Protein AF-0000000079880879 (afdb_homodimer)

Sequence (414 aa):
MINLSGLDQTAKLVKPGALKDIRVESLKTKAISDTAFKLLKLDQAGDDVFMSPQLHTWINYLISVTKTLPTIAMLSTLTARYSDDVLIKMLEAAKKNPGTEEIATRLQGRQVKIWMRSGKTADDIFKLLKLDYRIEDLLTNPNLATYVTYMNLFNKYSPGRETTLANTFVKSYGNEAVAKMVEAAKKVPSTEKFAQELQVALFNQWLMINLSGLDQTAKLVKPGALKDIRVESLKTKAISDTAFKLLKLDQAGDDVFMSPQLHTWINYLISVTKTLPTIAMLSTLTARYSDDVLIKMLEAAKKNPGTEEIATRLQGRQVKIWMRSGKTADDIFKLLKLDYRIEDLLTNPNLATYVTYMNLFNKYSPGRETTLANTFVKSYGNEAVAKMVEAAKKVPSTEKFAQELQVALFNQWL

Secondary structure (DSSP, 8-state):
----SS---------GGGGGGS-GGG-BHHHHHHHHHHHTTGGGSGGGGGG-TTHHHHHHHHHHHHHHHHHHHHHHHHHTTS-HHHHHHHHHHHHTSTTTHHHHHHHHHHHHHHHHHTT--HHHHHHHTT-SS-STTGGG-THHHHHHHHHHHHHHHSTT----HHHHHHHHH-HHHHHHHHHHHTTSTTTHHHHHHHHHHHHHHH-/----SS---------GGGGGGS-GGG-BHHHHHHHHHHHTTGGGSGGGGGG-TTHHHHHHHHHHHHHHHHHHHHHHHHHTTS-HHHHHHHHHHHHTSTTTHHHHHHHHHHHHHHHHHTT--HHHHHHHTT-SS-STTGGG-THHHHHHHHHHHHHHHSTT----HHHHHHHHH-HHHHHHHHHHHTTSTTTHHHHHHHHHHHHHHH-

Solvent-accessible surface area (backbone atoms only — not comparable to full-atom values): 23569 Å² total; per-residue (Å²): 131,80,82,71,70,78,74,67,78,75,71,71,77,55,58,78,68,70,58,70,75,59,71,68,88,71,35,44,44,47,59,54,44,45,50,47,39,51,68,52,50,44,75,73,42,63,87,44,37,80,72,38,86,52,42,60,56,52,51,51,48,40,51,57,56,36,70,50,42,39,56,52,27,50,47,51,48,47,57,75,74,36,56,70,58,56,45,52,51,43,36,57,57,27,43,73,33,85,92,30,21,65,61,25,49,51,41,51,53,50,50,51,54,53,37,47,75,72,66,51,50,60,66,55,50,38,50,58,61,56,56,72,74,47,71,90,52,40,91,73,35,81,53,45,65,56,46,51,54,51,40,51,50,51,29,70,75,30,76,96,66,60,81,49,72,53,56,51,45,33,73,74,59,32,65,68,55,46,52,53,43,35,58,56,32,48,73,34,81,94,37,20,68,61,25,51,53,46,49,54,50,45,52,62,70,76,104,131,80,81,71,70,79,74,66,77,76,70,72,76,53,58,78,68,71,58,70,75,58,71,68,86,72,36,44,46,48,58,54,43,45,50,48,40,51,69,52,49,45,75,73,42,63,88,43,36,80,71,39,84,51,42,60,56,50,52,52,48,39,51,56,55,36,70,49,42,41,56,52,27,50,49,51,50,47,57,75,74,34,56,71,60,58,45,52,51,45,35,58,56,26,44,73,35,83,91,33,21,66,62,25,51,50,42,50,54,51,50,52,53,52,37,48,74,71,67,50,49,61,66,56,50,40,50,60,62,56,56,72,74,49,72,89,52,40,91,74,36,81,53,45,65,55,44,51,54,52,39,51,50,50,29,70,76,30,76,94,67,61,81,50,72,53,56,51,46,32,74,73,60,31,65,66,53,44,51,52,44,34,59,56,31,48,73,34,82,92,39,20,68,60,24,51,54,45,50,55,51,44,52,63,70,76,104

Nearest PDB structures (foldseek):
  7xvk-assembly1_B  TM=7.070E-01  e=1.292E-09  Phytophthora sojae
  5zc3-assembly1_B  TM=6.668E-01  e=1.485E-09  Phytophthora capsici
  5zc3-assembly1_A  TM=6.390E-01  e=6.591E-09  Phytophthora capsici
  7xvi-assembly1_A  TM=5.707E-01  e=1.360E-07  Phytophthora infestans
  7xvk-assembly1_B  TM=6.437E-01  e=1.187E-09  Phytophthora sojae

Structure (mmCIF, N/CA/C/O backbone):
data_AF-0000000079880879-model_v1
#
loop_
_entity.id
_entity.type
_entity.pdbx_description
1 polymer 'RxLR effector PexRD54 WY domain-containing protein'
#
loop_
_atom_site.group_PDB
_atom_site.id
_atom_site.type_symbol
_atom_site.label_atom_id
_atom_site.label_alt_id
_atom_site.label_comp_id
_atom_site.label_asym_id
_atom_site.label_entity_id
_atom_site.label_seq_id
_atom_site.pdbx_PDB_ins_code
_atom_site.Cartn_x
_atom_site.Cartn_y
_atom_site.Cartn_z
_atom_site.occupancy
_atom_site.B_iso_or_equiv
_atom_site.auth_seq_id
_atom_site.auth_comp_id
_atom_site.auth_asym_id
_atom_site.auth_atom_id
_atom_site.pdbx_PDB_model_num
ATOM 1 N N . MET A 1 1 ? -25.25 -30.422 -16.734 1 21.14 1 MET A N 1
ATOM 2 C CA . MET A 1 1 ? -26.047 -29.266 -16.312 1 21.14 1 MET A CA 1
ATOM 3 C C . MET A 1 1 ? -26.188 -29.234 -14.797 1 21.14 1 MET A C 1
ATOM 5 O O . MET A 1 1 ? -26.953 -30.016 -14.227 1 21.14 1 MET A O 1
ATOM 9 N N . ILE A 1 2 ? -25.016 -28.984 -13.977 1 27.34 2 ILE A N 1
ATOM 10 C CA . ILE A 1 2 ? -25.062 -29.062 -12.516 1 27.34 2 ILE A CA 1
ATOM 11 C C . ILE A 1 2 ? -26.141 -28.109 -11.977 1 27.34 2 ILE A C 1
ATOM 13 O O . ILE A 1 2 ? -26.266 -26.984 -12.445 1 27.34 2 ILE A O 1
ATOM 17 N N . ASN A 1 3 ? -27.188 -28.703 -11.516 1 26.95 3 ASN A N 1
ATOM 18 C CA . ASN A 1 3 ? -28.344 -28.031 -10.938 1 26.95 3 ASN A CA 1
ATOM 19 C C . ASN A 1 3 ? -27.938 -26.969 -9.922 1 26.95 3 ASN A C 1
ATOM 21 O O . ASN A 1 3 ? -27.453 -27.297 -8.836 1 26.95 3 ASN A O 1
ATOM 25 N N . LEU A 1 4 ? -27.438 -25.766 -10.375 1 28.02 4 LEU A N 1
ATOM 26 C CA . LEU A 1 4 ? -27.094 -24.484 -9.75 1 28.02 4 LEU A CA 1
ATOM 27 C C . LEU A 1 4 ? -28.25 -23.969 -8.906 1 28.02 4 LEU A C 1
ATOM 29 O O . LEU A 1 4 ? -28.234 -22.797 -8.5 1 28.02 4 LEU A O 1
ATOM 33 N N . SER A 1 5 ? -29.359 -24.484 -8.969 1 31.95 5 SER A N 1
ATOM 34 C CA . SER A 1 5 ? -30.609 -24 -8.406 1 31.95 5 SER A CA 1
ATOM 35 C C . SER A 1 5 ? -30.5 -23.797 -6.898 1 31.95 5 SER A C 1
ATOM 37 O O . SER A 1 5 ? -31.078 -22.859 -6.348 1 31.95 5 SER A O 1
ATOM 39 N N . GLY A 1 6 ? -30.203 -24.828 -6.152 1 31.81 6 GLY A N 1
ATOM 40 C CA . GLY A 1 6 ? -30.391 -24.891 -4.711 1 31.81 6 GLY A CA 1
ATOM 41 C C . GLY A 1 6 ? -29.406 -24.031 -3.938 1 31.81 6 GLY A C 1
ATOM 42 O O . GLY A 1 6 ? -29.359 -24.094 -2.707 1 31.81 6 GLY A O 1
ATOM 43 N N . LEU A 1 7 ? -28.234 -23.625 -4.582 1 30.8 7 LEU A N 1
ATOM 44 C CA . LEU A 1 7 ? -27.375 -22.75 -3.795 1 30.8 7 LEU A CA 1
ATOM 45 C C . LEU A 1 7 ? -28.062 -21.422 -3.514 1 30.8 7 LEU A C 1
ATOM 47 O O . LEU A 1 7 ? -28.047 -20.531 -4.359 1 30.8 7 LEU A O 1
ATOM 51 N N . ASP A 1 8 ? -29.219 -21.266 -3.107 1 33.56 8 ASP A N 1
ATOM 52 C CA . ASP A 1 8 ? -29.984 -20.172 -2.518 1 33.56 8 ASP A CA 1
ATOM 53 C C . ASP A 1 8 ? -29.125 -19.344 -1.564 1 33.56 8 ASP A C 1
ATOM 55 O O . ASP A 1 8 ? -29.656 -18.734 -0.622 1 33.56 8 ASP A O 1
ATOM 59 N N . GLN A 1 9 ? -27.828 -19.703 -1.238 1 36.53 9 GLN A N 1
ATOM 60 C CA . GLN A 1 9 ? -27.156 -19.062 -0.115 1 36.53 9 GLN A CA 1
ATOM 61 C C . GLN A 1 9 ? -27.188 -17.547 -0.251 1 36.53 9 GLN A C 1
ATOM 63 O O . GLN A 1 9 ? -26.703 -17 -1.236 1 36.53 9 GLN A O 1
ATOM 68 N N . THR A 1 10 ? -28.094 -16.75 0.239 1 35.78 10 THR A N 1
ATOM 69 C CA . THR A 1 10 ? -28.297 -15.344 0.576 1 35.78 10 THR A CA 1
ATOM 70 C C . THR A 1 10 ? -26.984 -14.711 1.038 1 35.78 10 THR A C 1
ATOM 72 O O . THR A 1 10 ? -26.672 -14.719 2.23 1 35.78 10 THR A O 1
ATOM 75 N N . ALA A 1 11 ? -25.828 -15.086 0.66 1 39.22 11 ALA A N 1
ATOM 76 C CA . ALA A 1 11 ? -24.672 -14.281 1.054 1 39.22 11 ALA A CA 1
ATOM 77 C C . ALA A 1 11 ? -24.984 -12.789 0.948 1 39.22 11 ALA A C 1
ATOM 79 O O . ALA A 1 11 ? -25.281 -12.289 -0.138 1 39.22 11 ALA A O 1
ATOM 80 N N . LYS A 1 12 ? -25.594 -12.164 1.928 1 46.88 12 LYS A N 1
ATOM 81 C CA . LYS A 1 12 ? -25.875 -10.734 2.027 1 46.88 12 LYS A CA 1
ATOM 82 C C . LYS A 1 12 ? -24.703 -9.906 1.529 1 46.88 12 LYS A C 1
ATOM 84 O O . LYS A 1 12 ? -23.578 -10.047 2.033 1 46.88 12 LYS A O 1
ATOM 89 N N . LEU A 1 13 ? -24.781 -9.648 0.235 1 51.41 13 LEU A N 1
ATOM 90 C CA . LEU A 1 13 ? -23.812 -8.711 -0.326 1 51.41 13 LEU A CA 1
ATOM 91 C C . LEU A 1 13 ? -23.438 -7.645 0.698 1 51.41 13 LEU A C 1
ATOM 93 O O . LEU A 1 13 ? -24.312 -6.961 1.242 1 51.41 13 LEU A O 1
ATOM 97 N N . VAL A 1 14 ? -22.359 -7.902 1.4 1 58.94 14 VAL A N 1
ATOM 98 C CA . VAL A 1 14 ? -21.844 -6.934 2.359 1 58.94 14 VAL A CA 1
ATOM 99 C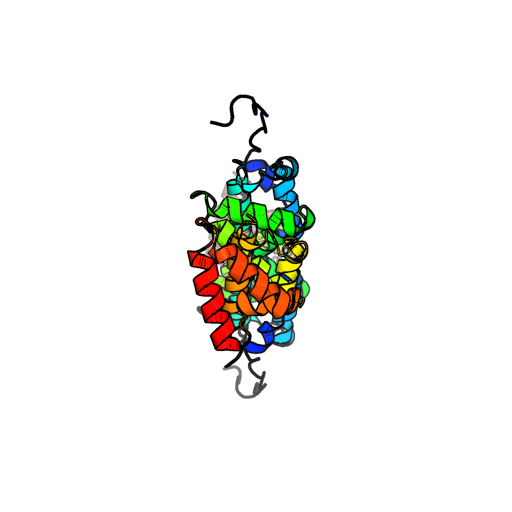 C . VAL A 1 14 ? -21.781 -5.551 1.715 1 58.94 14 VAL A C 1
ATOM 101 O O . VAL A 1 14 ? -21.344 -5.406 0.568 1 58.94 14 VAL A O 1
ATOM 104 N N . LYS A 1 15 ? -22.469 -4.66 2.352 1 62.72 15 LYS A N 1
ATOM 105 C CA . LYS A 1 15 ? -22.5 -3.281 1.878 1 62.72 15 LYS A CA 1
ATOM 106 C C . LYS A 1 15 ? -21.094 -2.678 1.861 1 62.72 15 LYS A C 1
ATOM 108 O O . LYS A 1 15 ? -20.297 -2.91 2.775 1 62.72 15 LYS A O 1
ATOM 113 N N . PRO A 1 16 ? -20.75 -2.119 0.727 1 63.66 16 PRO A N 1
ATOM 114 C CA . PRO A 1 16 ? -19.469 -1.423 0.609 1 63.66 16 PRO A CA 1
ATOM 115 C C . PRO A 1 16 ? -19.156 -0.549 1.822 1 63.66 16 PRO A C 1
ATOM 117 O O . PRO A 1 16 ? -17.984 -0.374 2.178 1 63.66 16 PRO A O 1
ATOM 120 N N . GLY A 1 17 ? -20.109 -0.206 2.578 1 75.88 17 GLY A N 1
ATOM 121 C CA . GLY A 1 17 ? -19.891 0.672 3.719 1 75.88 17 GLY A CA 1
ATOM 122 C C . GLY A 1 17 ? -19.172 -0.009 4.871 1 75.88 17 GLY A C 1
ATOM 123 O O . GLY A 1 17 ? -18.516 0.651 5.68 1 75.88 17 GLY A O 1
ATOM 124 N N . ALA A 1 18 ? -19.203 -1.318 4.902 1 80.31 18 ALA A N 1
ATOM 125 C CA . ALA A 1 18 ? -18.578 -2.072 5.992 1 80.31 18 ALA A CA 1
ATOM 126 C C . ALA A 1 18 ? -17.062 -1.941 5.957 1 80.31 18 ALA A C 1
ATOM 128 O O . ALA A 1 18 ? -16.391 -2.111 6.98 1 80.31 18 ALA A O 1
ATOM 129 N N . LEU A 1 19 ? -16.562 -1.597 4.848 1 91.69 19 LEU A N 1
ATOM 130 C CA . LEU A 1 19 ? -15.109 -1.544 4.676 1 91.69 19 LEU A CA 1
ATOM 131 C C . LEU A 1 19 ? -14.555 -0.192 5.117 1 91.69 19 LEU A C 1
ATOM 133 O O . LEU A 1 19 ? -13.352 -0.041 5.309 1 91.69 19 LEU A O 1
ATOM 137 N N . LYS A 1 20 ? -15.461 0.782 5.422 1 84.38 20 LYS A N 1
ATOM 138 C CA . LYS A 1 20 ? -15.055 2.154 5.723 1 84.38 20 LYS A CA 1
ATOM 139 C C . LYS A 1 20 ? -14.359 2.24 7.078 1 84.38 20 LYS A C 1
ATOM 141 O O . LYS A 1 20 ? -13.617 3.189 7.34 1 84.38 20 LYS A O 1
ATOM 146 N N . ASP A 1 21 ? -14.531 1.227 7.91 1 83.69 21 ASP A N 1
ATOM 147 C CA . ASP A 1 21 ? -14.031 1.301 9.281 1 83.69 21 ASP A CA 1
ATOM 148 C C . ASP A 1 21 ? -12.656 0.653 9.398 1 83.69 21 ASP A C 1
ATOM 150 O O . ASP A 1 21 ? -12.047 0.667 10.469 1 83.69 21 ASP A O 1
ATOM 154 N N . ILE A 1 22 ? -12.195 0.159 8.32 1 91 22 ILE A N 1
ATOM 155 C CA . ILE A 1 22 ? -10.867 -0.455 8.367 1 91 22 ILE A CA 1
ATOM 156 C C . ILE A 1 22 ? -9.805 0.628 8.516 1 91 22 ILE A C 1
ATOM 158 O O . ILE A 1 22 ? -9.805 1.616 7.781 1 91 22 ILE A O 1
ATOM 162 N N . ARG A 1 23 ? -8.898 0.431 9.469 1 87.88 23 ARG A N 1
ATOM 163 C CA . ARG A 1 23 ? -7.863 1.413 9.781 1 87.88 23 ARG A CA 1
ATOM 164 C C . ARG A 1 23 ? -6.703 1.325 8.789 1 87.88 23 ARG A C 1
ATOM 166 O O . ARG A 1 23 ? -5.703 0.656 9.055 1 87.88 23 ARG A O 1
ATOM 173 N N . VAL A 1 24 ? -6.762 2.107 7.805 1 90.19 24 VAL A N 1
ATOM 174 C CA . VAL A 1 24 ? -5.773 2.111 6.73 1 90.19 24 VAL A CA 1
ATOM 175 C C . VAL A 1 24 ? -4.484 2.766 7.223 1 90.19 24 VAL A C 1
ATOM 177 O O . VAL A 1 24 ? -3.395 2.449 6.738 1 90.19 24 VAL A O 1
ATOM 180 N N . GLU A 1 25 ? -4.613 3.607 8.305 1 87.94 25 GLU A N 1
ATOM 181 C CA . GLU A 1 25 ? -3.479 4.367 8.82 1 87.94 25 GLU A CA 1
ATOM 182 C C . GLU A 1 25 ? -2.488 3.457 9.539 1 87.94 25 GLU A C 1
ATOM 184 O O . GLU A 1 25 ? -1.356 3.859 9.82 1 87.94 25 GLU A O 1
ATOM 189 N N . SER A 1 26 ? -2.896 2.195 9.859 1 88.06 26 SER A N 1
ATOM 190 C CA . SER A 1 26 ? -1.983 1.234 10.469 1 88.06 26 SER A CA 1
ATOM 191 C C . SER A 1 26 ? -0.854 0.862 9.516 1 88.06 26 SER A C 1
ATOM 193 O O . SER A 1 26 ? 0.183 0.351 9.945 1 88.06 26 SER A O 1
ATOM 195 N N . LEU A 1 27 ? -1.12 1.001 8.195 1 91.69 27 LEU A N 1
ATOM 196 C CA . LEU A 1 27 ? -0.152 0.738 7.141 1 91.69 27 LEU A CA 1
ATOM 197 C C . LEU A 1 27 ? 0.222 -0.74 7.098 1 91.69 27 LEU A C 1
ATOM 199 O O . LEU A 1 27 ? 1.271 -1.105 6.562 1 91.69 27 LEU A O 1
ATOM 203 N N . LYS A 1 28 ? -0.623 -1.521 7.758 1 93.12 28 LYS A N 1
ATOM 204 C CA . LYS A 1 28 ? -0.482 -2.975 7.707 1 93.12 28 LYS A CA 1
ATOM 205 C C . LYS A 1 28 ? -1.323 -3.566 6.578 1 93.12 28 LYS A C 1
ATOM 207 O O . LYS A 1 28 ? -2.424 -4.07 6.816 1 93.12 28 LYS A O 1
ATOM 212 N N . THR A 1 29 ? -0.782 -3.607 5.414 1 95.38 29 THR A N 1
ATOM 213 C CA . THR A 1 29 ? -1.524 -3.891 4.191 1 95.38 29 THR A CA 1
ATOM 214 C C . THR A 1 29 ? -2.092 -5.305 4.219 1 95.38 29 THR A C 1
ATOM 216 O O . THR A 1 29 ? -3.213 -5.539 3.76 1 95.38 29 THR A O 1
ATOM 219 N N . LYS A 1 30 ? -1.356 -6.227 4.789 1 94.75 30 LYS A N 1
ATOM 220 C CA . LYS A 1 30 ? -1.865 -7.59 4.906 1 94.75 30 LYS A CA 1
ATOM 221 C C . LYS A 1 30 ? -3.107 -7.637 5.793 1 94.75 30 LYS A C 1
ATOM 223 O O . LYS A 1 30 ? -4.105 -8.273 5.441 1 94.75 30 LYS A O 1
ATOM 228 N N . ALA A 1 31 ? -3.018 -6.992 6.902 1 95.25 31 ALA A N 1
ATOM 229 C CA . ALA A 1 31 ? -4.145 -6.965 7.828 1 95.25 31 ALA A CA 1
ATOM 230 C C . ALA A 1 31 ? -5.359 -6.293 7.195 1 95.25 31 ALA A C 1
ATOM 232 O O . ALA A 1 31 ? -6.496 -6.73 7.395 1 95.25 31 ALA A O 1
ATOM 233 N N . ILE A 1 32 ? -5.125 -5.246 6.48 1 95.12 32 ILE A N 1
ATOM 234 C CA . ILE A 1 32 ? -6.195 -4.531 5.789 1 95.12 32 ILE A CA 1
ATOM 235 C C . ILE A 1 32 ? -6.875 -5.465 4.789 1 95.12 32 ILE A C 1
ATOM 237 O O . ILE A 1 32 ? -8.102 -5.57 4.77 1 95.12 32 ILE A O 1
ATOM 241 N N . SER A 1 33 ? -6.07 -6.176 4.02 1 96.75 33 SER A N 1
ATOM 242 C CA . SER A 1 33 ? -6.594 -7.125 3.041 1 96.75 33 SER A CA 1
ATOM 243 C C . SER A 1 33 ? -7.383 -8.242 3.721 1 96.75 33 SER A C 1
ATOM 245 O O . SER A 1 33 ? -8.516 -8.531 3.328 1 96.75 33 SER A O 1
ATOM 247 N N . ASP A 1 34 ? -6.828 -8.836 4.777 1 96.56 34 ASP A N 1
ATOM 248 C CA . ASP A 1 34 ? -7.457 -9.953 5.484 1 96.56 34 ASP A CA 1
ATOM 249 C C . ASP A 1 34 ? -8.789 -9.523 6.102 1 96.56 34 ASP A C 1
ATOM 251 O O . ASP A 1 34 ? -9.773 -10.266 6.031 1 96.56 34 ASP A O 1
ATOM 255 N N . THR A 1 35 ? -8.773 -8.328 6.691 1 96.12 35 THR A N 1
ATOM 256 C CA . THR A 1 35 ? -9.992 -7.828 7.332 1 96.12 35 THR A CA 1
ATOM 257 C C . THR A 1 35 ? -11.086 -7.594 6.301 1 96.12 35 THR A C 1
ATOM 259 O O . THR A 1 35 ? -12.234 -7.992 6.508 1 96.12 35 THR A O 1
ATOM 262 N N . ALA A 1 36 ? -10.734 -6.961 5.191 1 96.19 36 ALA A N 1
ATOM 263 C CA . ALA A 1 36 ? -11.711 -6.719 4.133 1 96.19 36 ALA A CA 1
ATOM 264 C C . ALA A 1 36 ? -12.25 -8.031 3.574 1 96.19 36 ALA A C 1
ATOM 266 O O . ALA A 1 36 ? -13.453 -8.164 3.334 1 96.19 36 ALA A O 1
ATOM 267 N N . PHE A 1 37 ? -11.359 -9.055 3.402 1 96.94 37 PHE A N 1
ATOM 268 C CA . PHE A 1 37 ? -11.711 -10.375 2.885 1 96.94 37 PHE A CA 1
ATOM 269 C C . PHE A 1 37 ? -12.758 -11.031 3.766 1 96.94 37 PHE A C 1
ATOM 271 O O . PHE A 1 37 ? -13.742 -11.578 3.26 1 96.94 37 PHE A O 1
ATOM 278 N N . LYS A 1 38 ? -12.617 -10.898 5.082 1 95 38 LYS A N 1
ATOM 279 C CA . LYS A 1 38 ? -13.523 -11.508 6.047 1 95 38 LYS A CA 1
ATOM 280 C C . LYS A 1 38 ? -14.844 -10.734 6.121 1 95 38 LYS A C 1
ATOM 282 O O . LYS A 1 38 ? -15.914 -11.336 6.172 1 95 38 LYS A O 1
ATOM 287 N N . LEU A 1 39 ? -14.766 -9.422 6.133 1 94.75 39 LEU A N 1
ATOM 288 C CA . LEU A 1 39 ? -15.969 -8.602 6.223 1 94.75 39 LEU A CA 1
ATOM 289 C C . LEU A 1 39 ? -16.875 -8.828 5.02 1 94.75 39 LEU A C 1
ATOM 291 O O . LEU A 1 39 ? -18.094 -8.758 5.141 1 94.75 39 LEU A O 1
ATOM 295 N N . LEU A 1 40 ? -16.234 -9.164 3.871 1 94.62 40 LEU A N 1
ATOM 296 C CA . LEU A 1 40 ? -17 -9.406 2.65 1 94.62 40 LEU A CA 1
ATOM 297 C C . LEU A 1 40 ? -17.406 -10.875 2.551 1 94.62 40 LEU A C 1
ATOM 299 O O . LEU A 1 40 ? -17.922 -11.312 1.521 1 94.62 40 LEU A O 1
ATOM 303 N N . LYS A 1 41 ? -17.031 -11.703 3.58 1 92.94 41 LYS A N 1
ATOM 304 C CA . LYS A 1 41 ? -17.391 -13.109 3.734 1 92.94 41 LYS A CA 1
ATOM 305 C C . LYS A 1 41 ? -16.812 -13.953 2.602 1 92.94 41 LYS A C 1
ATOM 307 O O . LYS A 1 41 ? -17.422 -14.922 2.164 1 92.94 41 LYS A O 1
ATOM 312 N N . LEU A 1 42 ? -15.719 -13.508 2.025 1 95.44 42 LEU A N 1
ATOM 313 C CA . LEU A 1 42 ? -15.055 -14.258 0.966 1 95.44 42 LEU A CA 1
ATOM 314 C C . LEU A 1 42 ? -14.422 -15.531 1.519 1 95.44 42 LEU A C 1
ATOM 316 O O . LEU A 1 42 ? -14.188 -16.484 0.775 1 95.44 42 LEU A O 1
ATOM 320 N N . ASP A 1 43 ? -14.086 -15.523 2.861 1 93.19 43 ASP A N 1
ATOM 321 C CA . ASP A 1 43 ? -13.516 -16.688 3.516 1 93.19 43 ASP A CA 1
ATOM 322 C C . ASP A 1 43 ? -14.523 -17.844 3.572 1 93.19 43 ASP A C 1
ATOM 324 O O . ASP A 1 43 ? -14.148 -18.984 3.799 1 93.19 43 ASP A O 1
ATOM 328 N N . GLN A 1 44 ? -15.758 -17.578 3.285 1 92.44 44 GLN A N 1
ATOM 329 C CA . GLN A 1 44 ? -16.812 -18.578 3.324 1 92.44 44 GLN A CA 1
ATOM 330 C C . GLN A 1 44 ? -17.062 -19.172 1.938 1 92.44 44 GLN A C 1
ATOM 332 O O . GLN A 1 44 ? -17.781 -20.172 1.8 1 92.44 44 GLN A O 1
ATOM 337 N N . ALA A 1 45 ? -16.453 -18.641 0.901 1 91.25 45 ALA A N 1
ATOM 338 C CA . ALA A 1 45 ? -16.719 -19.047 -0.477 1 91.25 45 ALA A CA 1
ATOM 339 C C . ALA A 1 45 ? -15.914 -20.297 -0.84 1 91.25 45 ALA A C 1
ATOM 341 O O . ALA A 1 45 ? -16.141 -20.906 -1.881 1 91.25 45 ALA A O 1
ATOM 342 N N . GLY A 1 46 ? -14.961 -20.672 0.021 1 90.25 46 GLY A N 1
ATOM 343 C CA . GLY A 1 46 ? -14.141 -21.844 -0.28 1 90.25 46 GLY A CA 1
ATOM 344 C C . GLY A 1 46 ? -13.398 -21.719 -1.598 1 90.25 46 GLY A C 1
ATOM 345 O O . GLY A 1 46 ? -12.758 -20.703 -1.862 1 90.25 46 GLY A O 1
ATOM 346 N N . ASP A 1 47 ? -13.531 -22.719 -2.48 1 88.81 47 ASP A N 1
ATOM 347 C CA . ASP A 1 47 ? -12.789 -22.766 -3.736 1 88.81 47 ASP A CA 1
ATOM 348 C C . ASP A 1 47 ? -13.477 -21.922 -4.809 1 88.81 47 ASP A C 1
ATOM 350 O O . ASP A 1 47 ? -12.953 -21.766 -5.914 1 88.81 47 ASP A O 1
ATOM 354 N N . ASP A 1 48 ? -14.578 -21.281 -4.465 1 90.94 48 ASP A N 1
ATOM 355 C CA . ASP A 1 48 ? -15.328 -20.484 -5.426 1 90.94 48 ASP A CA 1
ATOM 356 C C . ASP A 1 48 ? -15.086 -18.984 -5.207 1 90.94 48 ASP A C 1
ATOM 358 O O . ASP A 1 48 ? -15.898 -18.156 -5.621 1 90.94 48 ASP A O 1
ATOM 362 N N . VAL A 1 49 ? -14.047 -18.672 -4.578 1 95.31 49 VAL A N 1
ATOM 363 C CA . VAL A 1 49 ? -13.781 -17.297 -4.195 1 95.31 49 VAL A CA 1
ATOM 364 C C . VAL A 1 49 ? -13.727 -16.406 -5.441 1 95.31 49 VAL A C 1
ATOM 366 O O . VAL A 1 49 ? -14.203 -15.273 -5.426 1 95.31 49 VAL A O 1
ATOM 369 N N . PHE A 1 50 ? -13.25 -16.875 -6.57 1 95.5 50 PHE A N 1
ATOM 370 C CA . PHE A 1 50 ? -13.094 -16.078 -7.789 1 95.5 50 PHE A CA 1
ATOM 371 C C . PHE A 1 50 ? -14.438 -15.922 -8.5 1 95.5 50 PHE A C 1
ATOM 373 O O . PHE A 1 50 ? -14.562 -15.109 -9.414 1 95.5 50 PHE A O 1
ATOM 380 N N . MET A 1 51 ? -15.43 -16.656 -8.047 1 91.38 51 MET A N 1
ATOM 381 C CA . MET A 1 51 ? -16.766 -16.547 -8.633 1 91.38 51 MET A CA 1
ATOM 382 C C . MET A 1 51 ? -17.688 -15.727 -7.738 1 91.38 51 MET A C 1
ATOM 384 O O . MET A 1 51 ? -18.828 -15.445 -8.109 1 91.38 51 MET A O 1
ATOM 388 N N . SER A 1 52 ? -17.188 -15.375 -6.594 1 92.12 52 SER A N 1
ATOM 389 C CA . SER A 1 52 ? -17.984 -14.594 -5.656 1 92.12 52 SER A CA 1
ATOM 390 C C . SER A 1 52 ? -18.312 -13.211 -6.223 1 92.12 52 SER A C 1
ATOM 392 O O . SER A 1 52 ? -17.438 -12.539 -6.773 1 92.12 52 SER A O 1
ATOM 394 N N . PRO A 1 53 ? -19.5 -12.781 -6.039 1 90.06 53 PRO A N 1
ATOM 395 C CA . PRO A 1 53 ? -19.859 -11.438 -6.477 1 90.06 53 PRO A CA 1
ATOM 396 C C . PRO A 1 53 ? -19.125 -10.344 -5.699 1 90.06 53 PRO A C 1
ATOM 398 O O . PRO A 1 53 ? -19.047 -9.203 -6.148 1 90.06 53 PRO A O 1
ATOM 401 N N . GLN A 1 54 ? -18.516 -10.719 -4.523 1 92.94 54 GLN A N 1
ATOM 402 C CA . GLN A 1 54 ? -17.844 -9.742 -3.662 1 92.94 54 GLN A CA 1
ATOM 403 C C . GLN A 1 54 ? -16.359 -9.641 -4.008 1 92.94 54 GLN A C 1
ATOM 405 O O . GLN A 1 54 ? -15.648 -8.789 -3.463 1 92.94 54 GLN A O 1
ATOM 410 N N . LEU A 1 55 ? -15.914 -10.5 -4.949 1 94.56 55 LEU A N 1
ATOM 411 C CA . LEU A 1 55 ? -14.5 -10.492 -5.301 1 94.56 55 LEU A CA 1
ATOM 412 C C . LEU A 1 55 ? -14.078 -9.125 -5.828 1 94.56 55 LEU A C 1
ATOM 414 O O . LEU A 1 55 ? -13.078 -8.555 -5.379 1 94.56 55 LEU A O 1
ATOM 418 N N . HIS A 1 56 ? -14.891 -8.562 -6.695 1 93.56 56 HIS A N 1
ATOM 419 C CA . HIS A 1 56 ? -14.555 -7.289 -7.316 1 93.56 56 HIS A CA 1
ATOM 420 C C . HIS A 1 56 ? -14.586 -6.156 -6.297 1 93.56 56 HIS A C 1
ATOM 422 O O . HIS A 1 56 ? -13.805 -5.211 -6.387 1 93.56 56 HIS A O 1
ATOM 428 N N . THR A 1 57 ? -15.508 -6.293 -5.348 1 93.81 57 THR A N 1
ATOM 429 C CA . THR A 1 57 ? -15.531 -5.305 -4.277 1 93.81 57 THR A CA 1
ATOM 430 C C . THR A 1 57 ? -14.227 -5.328 -3.488 1 93.81 57 THR A C 1
ATOM 432 O O . THR A 1 57 ? -13.648 -4.277 -3.195 1 93.81 57 THR A O 1
ATOM 435 N N . TRP A 1 58 ? -13.75 -6.551 -3.191 1 95.44 58 TRP A N 1
ATOM 436 C CA . TRP A 1 58 ? -12.492 -6.723 -2.477 1 95.44 58 TRP A CA 1
ATOM 437 C C . TRP A 1 58 ? -11.328 -6.152 -3.281 1 95.44 58 TRP A C 1
ATOM 439 O O . TRP A 1 58 ? -10.523 -5.371 -2.758 1 95.44 58 TRP A O 1
ATOM 449 N N . ILE A 1 59 ? -11.273 -6.418 -4.559 1 94.69 59 ILE A N 1
ATOM 450 C CA . ILE A 1 59 ? -10.211 -5.973 -5.457 1 94.69 59 ILE A CA 1
ATOM 451 C C . ILE A 1 59 ? -10.211 -4.449 -5.547 1 94.69 59 ILE A C 1
ATOM 453 O O . ILE A 1 59 ? -9.188 -3.807 -5.32 1 94.69 59 ILE A O 1
ATOM 457 N N . ASN A 1 60 ? -11.297 -3.877 -5.75 1 93.5 60 ASN A N 1
ATOM 458 C CA . ASN A 1 60 ? -11.422 -2.432 -5.91 1 93.5 60 ASN A CA 1
ATOM 459 C C . ASN A 1 60 ? -11.094 -1.695 -4.613 1 93.5 60 ASN A C 1
ATOM 461 O O . ASN A 1 60 ? -10.477 -0.629 -4.641 1 93.5 60 ASN A O 1
ATOM 465 N N . TYR A 1 61 ? -11.531 -2.309 -3.547 1 94.56 61 TYR A N 1
ATOM 466 C CA . TYR A 1 61 ? -11.227 -1.713 -2.252 1 94.56 61 TYR A CA 1
ATOM 467 C C . TYR A 1 61 ? -9.719 -1.63 -2.035 1 94.56 61 TYR A C 1
ATOM 469 O O . TYR A 1 61 ? -9.195 -0.576 -1.666 1 94.56 61 TYR A O 1
ATOM 477 N N . LEU A 1 62 ? -9.023 -2.762 -2.291 1 95.56 62 LEU A N 1
ATOM 478 C CA . LEU A 1 62 ? -7.578 -2.799 -2.066 1 95.56 62 LEU A CA 1
ATOM 479 C C . LEU A 1 62 ? -6.859 -1.822 -2.99 1 95.56 62 LEU A C 1
ATOM 481 O O . LEU A 1 62 ? -5.926 -1.135 -2.57 1 95.56 62 LEU A O 1
ATOM 485 N N . ILE A 1 63 ? -7.293 -1.735 -4.207 1 93.44 63 ILE A N 1
ATOM 486 C CA . ILE A 1 63 ? -6.691 -0.806 -5.156 1 93.44 63 ILE A CA 1
ATOM 487 C C . ILE A 1 63 ? -6.891 0.628 -4.672 1 93.44 63 ILE A C 1
ATOM 489 O O . ILE A 1 63 ? -5.949 1.425 -4.668 1 93.44 63 ILE A O 1
ATOM 493 N N . SER A 1 64 ? -8.055 0.889 -4.195 1 92.75 64 SER A N 1
ATOM 494 C CA . SER A 1 64 ? -8.375 2.234 -3.727 1 92.75 64 SER A CA 1
ATOM 495 C C . SER A 1 64 ? -7.57 2.594 -2.482 1 92.75 64 SER A C 1
ATOM 497 O O . SER A 1 64 ? -7 3.682 -2.398 1 92.75 64 SER A O 1
ATOM 499 N N . VAL A 1 65 ? -7.504 1.684 -1.553 1 93.06 65 VAL A N 1
ATOM 500 C CA . VAL A 1 65 ? -6.809 1.926 -0.292 1 93.06 65 VAL A CA 1
ATOM 501 C C . VAL A 1 65 ? -5.312 2.105 -0.55 1 93.06 65 VAL A C 1
ATOM 503 O O . VAL A 1 65 ? -4.672 2.967 0.055 1 93.06 65 VAL A O 1
ATOM 506 N N . THR A 1 66 ? -4.785 1.354 -1.431 1 93.12 66 THR A N 1
ATOM 507 C CA . THR A 1 66 ? -3.34 1.38 -1.638 1 93.12 66 THR A CA 1
ATOM 508 C C . THR A 1 66 ? -2.916 2.678 -2.32 1 93.12 66 THR A C 1
ATOM 510 O O . THR A 1 66 ? -1.771 3.113 -2.182 1 93.12 66 THR A O 1
ATOM 513 N N . LYS A 1 67 ? -3.783 3.332 -2.994 1 91.44 67 LYS A N 1
ATOM 514 C CA . LYS A 1 67 ? -3.492 4.617 -3.627 1 91.44 67 LYS A CA 1
ATOM 515 C C . LYS A 1 67 ? -3.176 5.684 -2.584 1 91.44 67 LYS A C 1
ATOM 517 O O . LYS A 1 67 ? -2.459 6.645 -2.871 1 91.44 67 LYS A O 1
ATOM 522 N N . THR A 1 68 ? -3.629 5.508 -1.402 1 91 68 THR A N 1
ATOM 523 C CA . THR A 1 68 ? -3.436 6.516 -0.364 1 91 68 THR A CA 1
ATOM 524 C C . THR A 1 68 ? -2.229 6.172 0.504 1 91 68 THR A C 1
ATOM 526 O O . THR A 1 68 ? -1.746 7.012 1.267 1 91 68 THR A O 1
ATOM 529 N N . LEU A 1 69 ? -1.698 5 0.377 1 94.25 69 LEU A N 1
ATOM 530 C CA . LEU A 1 69 ? -0.697 4.484 1.303 1 94.25 69 LEU A CA 1
ATOM 531 C C . LEU A 1 69 ? 0.595 5.289 1.213 1 94.25 69 LEU A C 1
ATOM 533 O O . LEU A 1 69 ? 1.24 5.551 2.23 1 94.25 69 LEU A O 1
ATOM 537 N N . PRO A 1 70 ? 0.96 5.754 -0.009 1 94.56 70 PRO A N 1
ATOM 538 C CA . PRO A 1 70 ? 2.221 6.5 -0.066 1 94.56 70 PRO A CA 1
ATOM 539 C C . PRO A 1 70 ? 2.209 7.742 0.82 1 94.56 70 PRO A C 1
ATOM 541 O O . PRO A 1 70 ? 3.135 7.949 1.61 1 94.56 70 PRO A O 1
ATOM 544 N N . THR A 1 71 ? 1.148 8.469 0.765 1 95.31 71 THR A N 1
ATOM 545 C CA . THR A 1 71 ? 1.072 9.711 1.522 1 95.31 71 THR A CA 1
ATOM 546 C C . THR A 1 71 ? 0.988 9.43 3.02 1 95.31 71 THR A C 1
ATOM 548 O O . THR A 1 71 ? 1.596 10.141 3.826 1 95.31 71 THR A O 1
ATOM 551 N N . ILE A 1 72 ? 0.294 8.43 3.363 1 95.38 72 ILE A N 1
ATOM 552 C CA . ILE A 1 72 ? 0.166 8.07 4.77 1 95.38 72 ILE A CA 1
ATOM 553 C C . ILE 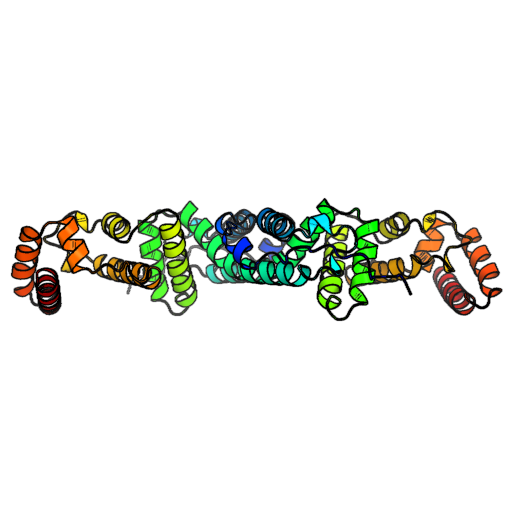A 1 72 ? 1.512 7.578 5.301 1 95.38 72 ILE A C 1
ATOM 555 O O . ILE A 1 72 ? 1.917 7.941 6.406 1 95.38 72 ILE A O 1
ATOM 559 N N . ALA A 1 73 ? 2.15 6.766 4.488 1 96.88 73 ALA A N 1
ATOM 560 C CA . ALA A 1 73 ? 3.449 6.234 4.891 1 96.88 73 ALA A CA 1
ATOM 561 C C . ALA A 1 73 ? 4.484 7.352 5.02 1 96.88 73 ALA A C 1
ATOM 563 O O . ALA A 1 73 ? 5.27 7.371 5.969 1 96.88 73 ALA A O 1
ATOM 564 N N . MET A 1 74 ? 4.477 8.25 4.078 1 97.56 74 MET A N 1
ATOM 565 C CA . MET A 1 74 ? 5.398 9.383 4.129 1 97.56 74 MET A CA 1
ATOM 566 C C . MET A 1 74 ? 5.172 10.211 5.391 1 97.56 74 MET A C 1
ATOM 568 O O . MET A 1 74 ? 6.125 10.547 6.098 1 97.56 74 MET A O 1
ATOM 572 N N . LEU A 1 75 ? 3.926 10.5 5.648 1 97.31 75 LEU A N 1
ATOM 573 C CA . LEU A 1 75 ? 3.594 11.281 6.836 1 97.31 75 LEU A CA 1
ATOM 574 C C . LEU A 1 75 ? 4 10.539 8.109 1 97.31 75 LEU A C 1
ATOM 576 O O . LEU A 1 75 ? 4.512 11.148 9.047 1 97.31 75 LEU A O 1
ATOM 580 N N . SER A 1 76 ? 3.764 9.273 8.117 1 96.75 76 SER A N 1
ATOM 581 C CA . SER A 1 76 ? 4.152 8.461 9.266 1 96.75 76 SER A CA 1
ATOM 582 C C . SER A 1 76 ? 5.66 8.508 9.492 1 96.75 76 SER A C 1
ATOM 584 O O . SER A 1 76 ? 6.117 8.633 10.625 1 96.75 76 SER A O 1
ATOM 586 N N . THR A 1 77 ? 6.402 8.43 8.445 1 97.69 77 THR A N 1
ATOM 587 C CA . THR A 1 77 ? 7.855 8.5 8.523 1 97.69 77 THR A CA 1
ATOM 588 C C . THR A 1 77 ? 8.305 9.859 9.062 1 97.69 77 THR A C 1
ATOM 590 O O . THR A 1 77 ? 9.148 9.93 9.953 1 97.69 77 THR A O 1
ATOM 593 N N . LEU A 1 78 ? 7.707 10.883 8.555 1 97.81 78 LEU A N 1
ATOM 594 C CA . LEU A 1 78 ? 8.07 12.242 8.953 1 97.81 78 LEU A CA 1
ATOM 595 C C . LEU A 1 78 ? 7.648 12.523 10.391 1 97.81 78 LEU A C 1
ATOM 597 O O . LEU A 1 78 ? 8.414 13.094 11.164 1 97.81 78 LEU A O 1
ATOM 601 N N . THR A 1 79 ? 6.465 12.055 10.82 1 96.5 79 THR A N 1
ATOM 602 C CA . THR A 1 79 ? 5.949 12.344 12.156 1 96.5 79 THR A CA 1
ATOM 603 C C . THR A 1 79 ? 6.73 11.57 13.211 1 96.5 79 THR A C 1
ATOM 605 O O . THR A 1 79 ? 6.711 11.93 14.391 1 96.5 79 THR A O 1
ATOM 608 N N . ALA A 1 80 ? 7.375 10.531 12.812 1 95.5 80 ALA A N 1
ATOM 609 C CA . ALA A 1 80 ? 8.234 9.789 13.734 1 95.5 80 ALA A CA 1
ATOM 610 C C . ALA A 1 80 ? 9.539 10.539 13.984 1 95.5 80 ALA A C 1
ATOM 612 O O . ALA A 1 80 ? 10.25 10.258 14.961 1 95.5 80 ALA A O 1
ATOM 613 N N . ARG A 1 81 ? 9.789 11.57 13.211 1 95.75 81 ARG A N 1
ATOM 614 C CA . ARG A 1 81 ? 11.102 12.211 13.25 1 95.75 81 ARG A CA 1
ATOM 615 C C . ARG A 1 81 ? 10.977 13.688 13.602 1 95.75 81 ARG A C 1
ATOM 617 O O . ARG A 1 81 ? 11.922 14.289 14.125 1 95.75 81 ARG A O 1
ATOM 624 N N . TYR A 1 82 ? 9.867 14.18 13.273 1 95.88 82 TYR A N 1
ATOM 625 C CA . TYR A 1 82 ? 9.641 15.594 13.523 1 95.88 82 TYR A CA 1
ATOM 626 C C . TYR A 1 82 ? 8.414 15.805 14.406 1 95.88 82 TYR A C 1
ATOM 628 O O . TYR A 1 82 ? 7.398 15.125 14.242 1 95.88 82 TYR A O 1
ATOM 636 N N . SER A 1 83 ? 8.586 16.75 15.352 1 94.94 83 SER A N 1
ATOM 637 C CA . SER A 1 83 ? 7.406 17.141 16.125 1 94.94 83 SER A CA 1
ATOM 638 C C . SER A 1 83 ? 6.383 17.859 15.25 1 94.94 83 SER A C 1
ATOM 640 O O . SER A 1 83 ? 6.715 18.344 14.172 1 94.94 83 SER A O 1
ATOM 642 N N . ASP A 1 84 ? 5.148 17.938 15.688 1 95.25 84 ASP A N 1
ATOM 643 C CA . ASP A 1 84 ? 4.051 18.516 14.914 1 95.25 84 ASP A CA 1
ATOM 644 C C . ASP A 1 84 ? 4.359 19.953 14.523 1 95.25 84 ASP A C 1
ATOM 646 O O . ASP A 1 84 ? 4.109 20.359 13.383 1 95.25 84 ASP A O 1
ATOM 650 N N . ASP A 1 85 ? 4.898 20.719 15.414 1 92.62 85 ASP A N 1
ATOM 651 C CA . ASP A 1 85 ? 5.156 22.125 15.156 1 92.62 85 ASP A CA 1
ATOM 652 C C . ASP A 1 85 ? 6.238 22.297 14.094 1 92.62 85 ASP A C 1
ATOM 654 O O . ASP A 1 85 ? 6.137 23.172 13.234 1 92.62 85 ASP A O 1
ATOM 658 N N . VAL A 1 86 ? 7.227 21.438 14.148 1 94.75 86 VAL A N 1
ATOM 659 C CA . VAL A 1 86 ? 8.297 21.484 13.156 1 94.75 86 VAL A CA 1
ATOM 660 C C . VAL A 1 86 ? 7.766 21.062 11.789 1 94.75 86 VAL A C 1
ATOM 662 O O . VAL A 1 86 ? 8.008 21.734 10.789 1 94.75 86 VAL A O 1
ATOM 665 N N . LEU A 1 87 ? 6.992 19.984 11.766 1 97.19 87 LEU A N 1
ATOM 666 C CA . LEU A 1 87 ? 6.484 19.453 10.508 1 97.19 87 LEU A CA 1
ATOM 667 C C . LEU A 1 87 ? 5.527 20.438 9.844 1 97.19 87 LEU A C 1
ATOM 669 O O . LEU A 1 87 ? 5.539 20.594 8.625 1 97.19 87 LEU A O 1
ATOM 673 N N . ILE A 1 88 ? 4.73 21.094 10.633 1 96.81 88 ILE A N 1
ATOM 674 C CA . ILE A 1 88 ? 3.809 22.094 10.109 1 96.81 88 ILE A CA 1
ATOM 675 C C . ILE A 1 88 ? 4.59 23.172 9.344 1 96.81 88 ILE A C 1
ATOM 677 O O . ILE A 1 88 ? 4.227 23.516 8.219 1 96.81 88 ILE A O 1
ATOM 681 N N . LYS A 1 89 ? 5.617 23.578 9.93 1 93.31 89 LYS A N 1
ATOM 682 C CA . LYS A 1 89 ? 6.418 24.641 9.32 1 93.31 89 LYS A CA 1
ATOM 683 C C . LYS A 1 89 ? 7.133 24.141 8.07 1 93.31 89 LYS A C 1
ATOM 685 O O . LYS A 1 89 ? 7.223 24.859 7.07 1 93.31 89 LYS A O 1
ATOM 690 N N . MET A 1 90 ? 7.586 22.938 8.141 1 95.75 90 MET A N 1
ATOM 691 C CA . MET A 1 90 ? 8.25 22.328 6.992 1 95.75 90 MET A CA 1
ATOM 692 C C . MET A 1 90 ? 7.297 22.219 5.809 1 95.75 90 MET A C 1
ATOM 694 O O . MET A 1 90 ? 7.66 22.547 4.68 1 95.75 90 MET A O 1
ATOM 698 N N . LEU A 1 91 ? 6.117 21.844 6.07 1 97.25 91 LEU A N 1
ATOM 699 C CA . LEU A 1 91 ? 5.133 21.656 5.008 1 97.25 91 LEU A CA 1
ATOM 700 C C . LEU A 1 91 ? 4.715 23 4.418 1 97.25 91 LEU A C 1
ATOM 702 O O . LEU A 1 91 ? 4.57 23.125 3.201 1 97.25 91 LEU A O 1
ATOM 706 N N . GLU A 1 92 ? 4.562 23.953 5.27 1 95.12 92 GLU A N 1
ATOM 707 C CA . GLU A 1 92 ? 4.215 25.281 4.781 1 95.12 92 GLU A CA 1
ATOM 708 C C . GLU A 1 92 ? 5.316 25.844 3.883 1 95.12 92 GLU A C 1
ATOM 710 O O . GLU A 1 92 ? 5.027 26.438 2.836 1 95.12 92 GLU A O 1
ATOM 715 N N . ALA A 1 93 ? 6.52 25.672 4.316 1 94 93 ALA A N 1
ATOM 716 C CA . ALA A 1 93 ? 7.648 26.125 3.516 1 94 93 ALA A CA 1
ATOM 717 C C . ALA A 1 93 ? 7.73 25.359 2.195 1 94 93 ALA A C 1
ATOM 719 O O . ALA A 1 93 ? 7.98 25.953 1.144 1 94 93 ALA A O 1
ATOM 720 N N . ALA A 1 94 ? 7.5 24.094 2.238 1 96.12 94 ALA A N 1
ATOM 721 C CA . ALA A 1 94 ? 7.586 23.25 1.057 1 96.12 94 ALA A CA 1
ATOM 722 C C . ALA A 1 94 ? 6.516 23.609 0.035 1 96.12 94 ALA A C 1
ATOM 724 O O . ALA A 1 94 ? 6.723 23.469 -1.172 1 96.12 94 ALA A O 1
ATOM 725 N N . LYS A 1 95 ? 5.379 24.062 0.49 1 95.94 95 LYS A N 1
ATOM 726 C CA . LYS A 1 95 ? 4.281 24.438 -0.397 1 95.94 95 LYS A CA 1
ATOM 727 C C . LYS A 1 95 ? 4.648 25.656 -1.243 1 95.94 95 LYS A C 1
ATOM 729 O O . LYS A 1 95 ? 4.035 25.906 -2.283 1 95.94 95 LYS A O 1
ATOM 734 N N . LYS A 1 96 ? 5.566 26.359 -0.802 1 93.88 96 LYS A N 1
ATOM 735 C CA . LYS A 1 96 ? 5.961 27.562 -1.512 1 93.88 96 LYS A CA 1
ATOM 736 C C . LYS A 1 96 ? 6.941 27.25 -2.637 1 93.88 96 LYS A C 1
ATOM 738 O O . LYS A 1 96 ? 7.246 28.109 -3.463 1 93.88 96 LYS A O 1
ATOM 743 N N . ASN A 1 97 ? 7.445 26.078 -2.662 1 94.19 97 ASN A N 1
ATOM 744 C CA . ASN A 1 97 ? 8.344 25.625 -3.713 1 94.19 97 ASN A CA 1
ATOM 745 C C . ASN A 1 97 ? 7.609 24.812 -4.77 1 94.19 97 ASN A C 1
ATOM 747 O O . ASN A 1 97 ? 6.996 23.781 -4.453 1 94.19 97 ASN A O 1
ATOM 751 N N . PRO A 1 98 ? 7.73 25.203 -6.012 1 93.88 98 PRO A N 1
ATOM 752 C CA . PRO A 1 98 ? 6.996 24.516 -7.078 1 93.88 98 PRO A CA 1
ATOM 753 C C . PRO A 1 98 ? 7.312 23.031 -7.152 1 93.88 98 PRO A C 1
ATOM 755 O O . PRO A 1 98 ? 6.43 22.219 -7.457 1 93.88 98 PRO A O 1
ATOM 758 N N . GLY A 1 99 ? 8.477 22.609 -6.82 1 91.69 99 GLY A N 1
ATOM 759 C CA . GLY A 1 99 ? 8.883 21.219 -6.918 1 91.69 99 GLY A CA 1
ATOM 760 C C . GLY A 1 99 ? 8.297 20.344 -5.824 1 91.69 99 GLY A C 1
ATOM 761 O O . GLY A 1 99 ? 8.258 19.125 -5.953 1 91.69 99 GLY A O 1
ATOM 762 N N . THR A 1 100 ? 7.836 20.969 -4.746 1 95.69 100 THR A N 1
ATOM 763 C CA . THR A 1 100 ? 7.344 20.188 -3.623 1 95.69 100 THR A CA 1
ATOM 764 C C . THR A 1 100 ? 5.926 20.609 -3.244 1 95.69 100 THR A C 1
ATOM 766 O O . THR A 1 100 ? 5.316 20.031 -2.348 1 95.69 100 THR A O 1
ATOM 769 N N . GLU A 1 101 ? 5.348 21.562 -3.951 1 96.31 101 GLU A N 1
ATOM 770 C CA . GLU A 1 101 ? 4.051 22.141 -3.609 1 96.31 101 GLU A CA 1
ATOM 771 C C . GLU A 1 101 ? 2.971 21.062 -3.557 1 96.31 101 GLU A C 1
ATOM 773 O O . GLU A 1 101 ? 2.221 20.969 -2.58 1 96.31 101 GLU A O 1
ATOM 778 N N . GLU A 1 102 ? 2.955 20.234 -4.531 1 95.12 102 GLU A N 1
ATOM 779 C CA . GLU A 1 102 ? 1.896 19.234 -4.648 1 95.12 102 GLU A CA 1
ATOM 780 C C . GLU A 1 102 ? 1.962 18.219 -3.508 1 95.12 102 GLU A C 1
ATOM 782 O O . GLU A 1 102 ? 0.961 17.969 -2.83 1 95.12 102 GLU A O 1
ATOM 787 N N . ILE A 1 103 ? 3.166 17.703 -3.332 1 95.25 103 ILE A N 1
ATOM 788 C CA . ILE A 1 103 ? 3.297 16.672 -2.316 1 95.25 103 ILE A CA 1
ATOM 789 C C . ILE A 1 103 ? 3.096 17.281 -0.929 1 95.25 103 ILE A C 1
ATOM 791 O O . ILE A 1 103 ? 2.498 16.656 -0.051 1 95.25 103 ILE A O 1
ATOM 795 N N . ALA A 1 104 ? 3.564 18.469 -0.737 1 97.12 104 ALA A N 1
ATOM 796 C CA . ALA A 1 104 ? 3.383 19.141 0.55 1 97.12 104 ALA A CA 1
ATOM 797 C C . ALA A 1 104 ? 1.904 19.375 0.836 1 97.12 104 ALA A C 1
ATOM 799 O O . ALA A 1 104 ? 1.444 19.188 1.965 1 97.12 104 ALA A O 1
ATOM 800 N N . THR A 1 105 ? 1.185 19.75 -0.16 1 96.69 105 THR A N 1
ATOM 801 C CA . THR A 1 105 ? -0.249 19.984 -0.026 1 96.69 105 THR A CA 1
ATOM 802 C C . THR A 1 105 ? -0.974 18.688 0.336 1 96.69 105 THR A C 1
ATOM 804 O O . THR A 1 105 ? -1.826 18.672 1.227 1 96.69 105 THR A O 1
ATOM 807 N N . ARG A 1 106 ? -0.57 17.672 -0.297 1 95.88 106 ARG A N 1
ATOM 808 C CA . ARG A 1 106 ? -1.183 16.375 -0.02 1 95.88 106 ARG A CA 1
ATOM 809 C C . ARG A 1 106 ? -0.874 15.922 1.401 1 95.88 106 ARG A C 1
ATOM 811 O O . ARG A 1 106 ? -1.757 15.422 2.105 1 95.88 106 ARG A O 1
ATOM 818 N N . LEU A 1 107 ? 0.334 16.094 1.754 1 97.5 107 LEU A N 1
ATOM 819 C CA . LEU A 1 107 ? 0.748 15.688 3.092 1 97.5 107 LEU A CA 1
ATOM 820 C C . LEU A 1 107 ? 0.033 16.516 4.156 1 97.5 107 LEU A C 1
ATOM 822 O O . LEU A 1 107 ? -0.393 15.977 5.184 1 97.5 107 LEU A O 1
ATOM 826 N N . GLN A 1 108 ? -0.111 17.75 3.92 1 97.56 108 GLN A N 1
ATOM 827 C CA . GLN A 1 108 ? -0.817 18.625 4.848 1 97.56 108 GLN A CA 1
ATOM 828 C C . GLN A 1 108 ? -2.27 18.188 5.02 1 97.56 108 GLN A C 1
ATOM 830 O O . GLN A 1 108 ? -2.766 18.094 6.145 1 97.56 108 GLN A O 1
ATOM 835 N N . GLY A 1 109 ? -2.895 17.969 3.936 1 96 109 GLY A N 1
ATOM 836 C CA . GLY A 1 109 ? -4.262 17.469 4 1 96 109 GLY A CA 1
ATOM 837 C C . GLY A 1 109 ? -4.391 16.172 4.77 1 96 109 GLY A C 1
ATOM 838 O O . GLY A 1 109 ? -5.285 16.031 5.602 1 96 109 GLY A O 1
ATOM 839 N N . ARG A 1 110 ? -3.49 15.281 4.5 1 95.12 110 ARG A N 1
ATOM 840 C CA . ARG A 1 110 ? -3.508 13.992 5.188 1 95.12 110 ARG A CA 1
ATOM 841 C C . ARG A 1 110 ? -3.219 14.164 6.676 1 95.12 110 ARG A C 1
ATOM 843 O O . ARG A 1 110 ? -3.832 13.5 7.512 1 95.12 110 ARG A O 1
ATOM 850 N N . GLN A 1 111 ? -2.316 14.992 6.988 1 96.5 111 GLN A N 1
ATOM 851 C CA . GLN A 1 111 ? -1.982 15.297 8.375 1 96.5 111 GLN A CA 1
ATOM 852 C C . GLN A 1 111 ? -3.215 15.75 9.148 1 96.5 111 GLN A C 1
ATOM 854 O O . GLN A 1 111 ? -3.518 15.219 10.219 1 96.5 111 GLN A O 1
ATOM 859 N N . VAL A 1 112 ? -3.963 16.594 8.617 1 96.75 112 VAL A N 1
ATOM 860 C CA . VAL A 1 112 ? -5.156 17.125 9.266 1 96.75 112 VAL A CA 1
ATOM 861 C C . VAL A 1 112 ? -6.195 16.031 9.438 1 96.75 112 VAL A C 1
ATOM 863 O O . VAL A 1 112 ? -6.812 15.906 10.492 1 96.75 112 VAL A O 1
ATOM 866 N N . LYS A 1 113 ? -6.328 15.195 8.438 1 92.88 113 LYS A N 1
ATOM 867 C CA . LYS A 1 113 ? -7.289 14.102 8.523 1 92.88 113 LYS A CA 1
ATOM 868 C C . LYS A 1 113 ? -6.91 13.125 9.641 1 92.88 113 LYS A C 1
ATOM 870 O O . LYS A 1 113 ? -7.777 12.648 10.367 1 92.88 113 LYS A O 1
ATOM 875 N N . ILE A 1 114 ? -5.691 12.914 9.742 1 91 114 ILE A N 1
ATOM 876 C CA . ILE A 1 114 ? -5.23 12.016 10.797 1 91 114 ILE A CA 1
ATOM 877 C C . ILE A 1 114 ? -5.469 12.648 12.164 1 91 114 ILE A C 1
ATOM 879 O O . ILE A 1 114 ? -5.922 11.977 13.094 1 91 114 ILE A O 1
ATOM 883 N N . TRP A 1 115 ? -5.18 13.898 12.305 1 94.31 115 TRP A N 1
ATOM 884 C CA . TRP A 1 115 ? -5.414 14.625 13.547 1 94.31 115 TRP A CA 1
ATOM 885 C C . TRP A 1 115 ? -6.895 14.602 13.922 1 94.31 115 TRP A C 1
ATOM 887 O O . TRP A 1 115 ? -7.246 14.312 15.07 1 94.31 115 TRP A O 1
ATOM 897 N N . MET A 1 116 ? -7.703 14.797 12.969 1 93.69 116 MET A N 1
ATOM 898 C CA . MET A 1 116 ? -9.141 14.805 13.211 1 93.69 116 MET A CA 1
ATOM 899 C C . MET A 1 116 ? -9.617 13.445 13.711 1 93.69 116 MET A C 1
ATOM 901 O O . MET A 1 116 ? -10.438 13.367 14.625 1 93.69 116 MET A O 1
ATOM 905 N N . ARG A 1 117 ? -9.125 12.469 13.211 1 88.44 117 ARG A N 1
ATOM 906 C CA . ARG A 1 117 ? -9.5 11.125 13.625 1 88.44 117 ARG A CA 1
ATOM 907 C C . ARG A 1 117 ? -9.016 10.828 15.039 1 88.44 117 ARG A C 1
ATOM 909 O O . ARG A 1 117 ? -9.633 10.039 15.758 1 88.44 117 ARG A O 1
ATOM 916 N N . SER A 1 118 ? -8 11.477 15.43 1 90.25 118 SER A N 1
ATOM 917 C CA . SER A 1 118 ? -7.461 11.281 16.781 1 90.25 118 SER A CA 1
ATOM 918 C C . SER A 1 118 ? -8.078 12.258 17.766 1 90.25 118 SER A C 1
ATOM 920 O O . SER A 1 118 ? -7.656 12.32 18.922 1 90.25 118 SER A O 1
ATOM 922 N N . GLY A 1 119 ? -8.891 13.172 17.281 1 91.56 119 GLY A N 1
ATOM 923 C CA . GLY A 1 119 ? -9.609 14.062 18.172 1 91.56 119 GLY A CA 1
ATOM 924 C C . GLY A 1 119 ? -8.977 15.438 18.281 1 91.56 119 GLY A C 1
ATOM 925 O O . GLY A 1 119 ? -9.445 16.297 19.031 1 91.56 119 GLY A O 1
ATOM 926 N N . LYS A 1 120 ? -7.98 15.656 17.578 1 93.56 120 LYS A N 1
ATOM 927 C CA . LYS A 1 120 ? -7.387 16.984 17.578 1 93.56 120 LYS A CA 1
ATOM 928 C C . LYS A 1 120 ? -8.281 17.984 16.859 1 93.56 120 LYS A C 1
ATOM 930 O O . LYS A 1 120 ? -8.961 17.641 15.891 1 93.56 120 LYS A O 1
ATOM 935 N N . THR A 1 121 ? -8.148 19.219 17.281 1 93.69 121 THR A N 1
ATOM 936 C CA . THR A 1 121 ? -8.969 20.281 16.719 1 93.69 121 THR A CA 1
ATOM 937 C C . THR A 1 121 ? -8.086 21.438 16.25 1 93.69 121 THR A C 1
ATOM 939 O O . THR A 1 121 ? -6.875 21.438 16.469 1 93.69 121 THR A O 1
ATOM 942 N N . ALA A 1 122 ? -8.727 22.359 15.594 1 94.81 122 ALA A N 1
ATOM 943 C CA . ALA A 1 122 ? -8.023 23.562 15.18 1 94.81 122 ALA A CA 1
ATOM 944 C C . ALA A 1 122 ? -7.434 24.297 16.391 1 94.81 122 ALA A C 1
ATOM 946 O O . ALA A 1 122 ? -6.355 24.891 16.297 1 94.81 122 ALA A O 1
ATOM 947 N N . ASP A 1 123 ? -8.062 24.219 17.547 1 93.44 123 ASP A N 1
ATOM 948 C CA . ASP A 1 123 ? -7.582 24.859 18.766 1 93.44 123 ASP A CA 1
ATOM 949 C C . ASP A 1 123 ? -6.254 24.25 19.219 1 93.44 123 ASP A C 1
ATOM 951 O O . ASP A 1 123 ? -5.383 24.953 19.734 1 93.44 123 ASP A O 1
ATOM 955 N N . ASP A 1 124 ? -6.191 22.969 19.078 1 94.94 124 ASP A N 1
ATOM 956 C CA . ASP A 1 124 ? -4.949 22.297 19.438 1 94.94 124 ASP A CA 1
ATOM 957 C C . ASP A 1 124 ? -3.781 22.797 18.594 1 94.94 124 ASP A C 1
ATOM 959 O O . ASP A 1 124 ? -2.662 22.938 19.094 1 94.94 124 ASP A O 1
ATOM 963 N N . ILE A 1 125 ? -4.074 23.094 17.312 1 95.88 125 ILE A N 1
ATOM 964 C CA . ILE A 1 125 ? -3.043 23.594 16.406 1 95.88 125 ILE A CA 1
ATOM 965 C C . ILE A 1 125 ? -2.656 25.016 16.781 1 95.88 125 ILE A C 1
ATOM 967 O O . ILE A 1 125 ? -1.483 25.391 16.703 1 95.88 125 ILE A O 1
ATOM 971 N N . PHE A 1 126 ? -3.639 25.828 17.234 1 96.44 126 PHE A N 1
ATOM 972 C CA . PHE A 1 126 ? -3.393 27.188 17.719 1 96.44 126 PHE A CA 1
ATOM 973 C C . PHE A 1 126 ? -2.389 27.188 18.859 1 96.44 126 PHE A C 1
ATOM 975 O O . PHE A 1 126 ? -1.446 27.969 18.859 1 96.44 126 PHE A O 1
ATOM 982 N N . LYS A 1 127 ? -2.52 26.25 19.719 1 94.25 127 LYS A N 1
ATOM 983 C CA . LYS A 1 127 ? -1.623 26.109 20.859 1 94.25 127 LYS A CA 1
ATOM 984 C C . LYS A 1 127 ? -0.264 25.562 20.438 1 94.25 127 LYS A C 1
ATOM 986 O O . LYS A 1 127 ? 0.774 26 20.938 1 94.25 127 LYS A O 1
ATOM 991 N N . LEU A 1 128 ? -0.385 24.609 19.5 1 94.62 128 LEU A N 1
ATOM 992 C CA . LEU A 1 128 ? 0.836 24 19 1 94.62 128 LEU A CA 1
ATOM 993 C C . LEU A 1 128 ? 1.754 25.031 18.375 1 94.62 128 LEU A C 1
ATOM 995 O O . LEU A 1 128 ? 2.979 24.938 18.484 1 94.62 128 LEU A O 1
ATOM 999 N N . LEU A 1 129 ? 1.178 26.016 17.766 1 95.19 129 LEU A N 1
ATOM 1000 C CA . LEU A 1 129 ? 1.929 27.062 17.078 1 95.19 129 LEU A CA 1
ATOM 1001 C C . LEU A 1 129 ? 2.248 28.203 18.031 1 95.19 129 LEU A C 1
ATOM 1003 O O . LEU A 1 129 ? 2.723 29.266 17.609 1 95.19 129 LEU A O 1
ATOM 1007 N N . LYS A 1 130 ? 1.862 28.031 19.328 1 92.56 130 LYS A N 1
ATOM 1008 C CA . LYS A 1 130 ? 2.176 28.969 20.422 1 92.56 130 LYS A CA 1
ATOM 1009 C C . LYS A 1 130 ? 1.541 30.328 20.172 1 92.56 130 LYS A C 1
ATOM 1011 O O . LYS A 1 130 ? 2.18 31.359 20.391 1 92.56 130 LYS A O 1
ATOM 1016 N N . LEU A 1 131 ? 0.379 30.266 19.625 1 94.5 131 LEU A N 1
ATOM 1017 C CA . LEU A 1 131 ? -0.34 31.516 19.344 1 94.5 131 LEU A CA 1
ATOM 1018 C C . LEU A 1 131 ? -1.18 31.938 20.547 1 94.5 131 LEU A C 1
ATOM 1020 O O . LEU A 1 131 ? -1.714 33.031 20.578 1 94.5 131 LEU A O 1
ATOM 1024 N N . ASP A 1 132 ? -1.169 31.094 21.547 1 88.88 132 ASP A N 1
ATOM 1025 C CA . ASP A 1 132 ? -1.988 31.375 22.734 1 88.88 132 ASP A CA 1
ATOM 1026 C C . ASP A 1 132 ? -1.158 32 23.844 1 88.88 132 ASP A C 1
ATOM 1028 O O . ASP A 1 132 ? -1.653 32.219 24.953 1 88.88 132 ASP A O 1
ATOM 1032 N N . TYR A 1 133 ? 0.023 32.25 23.547 1 84.69 133 TYR A N 1
ATOM 1033 C CA . TYR A 1 133 ? 0.934 32.719 24.594 1 84.69 133 TYR A CA 1
ATOM 1034 C C . TYR A 1 133 ? 0.776 34.219 24.844 1 84.69 133 TYR A C 1
ATOM 1036 O O . TYR A 1 133 ? 0.757 34.656 26 1 84.69 133 TYR A O 1
ATOM 1044 N N . ARG A 1 134 ? 0.799 35 23.844 1 87.19 134 ARG A N 1
ATOM 1045 C CA . ARG A 1 134 ? 0.744 36.469 23.969 1 87.19 134 ARG A CA 1
ATOM 1046 C C . ARG A 1 134 ? -0.23 37.062 22.969 1 87.19 134 ARG A C 1
ATOM 1048 O O . ARG A 1 134 ? -0.034 36.938 21.766 1 87.19 134 ARG A O 1
ATOM 1055 N N . ILE A 1 135 ? -1.185 37.75 23.438 1 89.5 135 ILE A N 1
ATOM 1056 C CA . ILE A 1 135 ? -2.215 38.312 22.578 1 89.5 135 ILE A CA 1
ATOM 1057 C C . ILE A 1 135 ? -1.681 39.562 21.891 1 89.5 135 ILE A C 1
ATOM 1059 O O . ILE A 1 135 ? -2.102 39.906 20.797 1 89.5 135 ILE A O 1
ATOM 1063 N N . GLU A 1 136 ? -0.71 40.312 22.531 1 85.31 136 GLU A N 1
ATOM 1064 C CA . GLU A 1 136 ? -0.217 41.594 22.047 1 85.31 136 GLU A CA 1
ATOM 1065 C C . GLU A 1 136 ? 0.461 41.438 20.688 1 85.31 136 GLU A C 1
ATOM 1067 O O . GLU A 1 136 ? 0.412 42.344 19.859 1 85.31 136 GLU A O 1
ATOM 1072 N N . ASP A 1 137 ? 1.073 40.281 20.391 1 84.31 137 ASP A N 1
ATOM 1073 C CA . ASP A 1 137 ? 1.828 40.094 19.156 1 84.31 137 ASP A CA 1
ATOM 1074 C C . ASP A 1 137 ? 1.108 39.125 18.234 1 84.31 137 ASP A C 1
ATOM 1076 O O . ASP A 1 137 ? 1.696 38.625 17.266 1 84.31 137 ASP A O 1
ATOM 1080 N N . LEU A 1 138 ? -0.129 38.875 18.453 1 92.19 138 LEU A N 1
ATOM 1081 C CA . LEU A 1 138 ? -0.84 37.781 17.766 1 92.19 138 LEU A CA 1
ATOM 1082 C C . LEU A 1 138 ? -0.989 38.094 16.281 1 92.19 138 LEU A C 1
ATOM 1084 O O . LEU A 1 138 ? -0.715 37.219 15.438 1 92.19 138 LEU A O 1
ATOM 1088 N N . LEU A 1 139 ? -1.337 39.281 15.883 1 91.25 139 LEU A N 1
ATOM 1089 C CA . LEU A 1 139 ? -1.64 39.656 14.5 1 91.25 139 LEU A CA 1
ATOM 1090 C C . LEU A 1 139 ? -0.361 39.781 13.68 1 91.25 139 LEU A C 1
ATOM 1092 O O . LEU A 1 139 ? -0.408 39.781 12.445 1 91.25 139 LEU A O 1
ATOM 1096 N N . THR A 1 140 ? 0.807 39.906 14.383 1 88.38 140 THR A N 1
ATOM 1097 C CA . THR A 1 140 ? 2.078 40 13.672 1 88.38 140 THR A CA 1
ATOM 1098 C C . THR A 1 140 ? 2.879 38.719 13.789 1 88.38 140 THR A C 1
ATOM 1100 O O . THR A 1 140 ? 3.984 38.594 13.25 1 88.38 140 THR A O 1
ATOM 1103 N N . ASN A 1 141 ? 2.324 37.781 14.531 1 91.31 141 ASN A N 1
ATOM 1104 C CA . ASN A 1 141 ? 2.994 36.5 14.672 1 91.31 141 ASN A CA 1
ATOM 1105 C C . ASN A 1 141 ? 3.094 35.75 13.336 1 91.31 141 ASN A C 1
ATOM 1107 O O . ASN A 1 141 ? 2.084 35.531 12.664 1 91.31 141 ASN A O 1
ATOM 1111 N N . PRO A 1 142 ? 4.27 35.344 12.93 1 89.56 142 PRO A N 1
ATOM 1112 C CA . PRO A 1 142 ? 4.445 34.719 11.617 1 89.56 142 PRO A CA 1
ATOM 1113 C C . PRO A 1 142 ? 3.715 33.375 11.5 1 89.56 142 PRO A C 1
ATOM 1115 O O . PRO A 1 142 ? 3.422 32.938 10.391 1 89.56 142 PRO A O 1
ATOM 1118 N N . ASN A 1 143 ? 3.328 32.812 12.648 1 93.5 143 ASN A N 1
ATOM 1119 C CA . ASN A 1 143 ? 2.656 31.516 12.641 1 93.5 143 ASN A CA 1
ATOM 1120 C C . ASN A 1 143 ? 1.155 31.656 12.414 1 93.5 143 ASN A C 1
ATOM 1122 O O . ASN A 1 143 ? 0.458 30.672 12.188 1 93.5 143 ASN A O 1
ATOM 1126 N N . LEU A 1 144 ? 0.682 32.906 12.453 1 94 144 LEU A N 1
ATOM 1127 C CA . LEU A 1 144 ? -0.756 33.125 12.312 1 94 144 LEU A CA 1
ATOM 1128 C C . LEU A 1 144 ? -1.243 32.656 10.945 1 94 144 LEU A C 1
ATOM 1130 O O . LEU A 1 144 ? -2.277 31.984 10.844 1 94 144 LEU A O 1
ATOM 1134 N N . ALA A 1 145 ? -0.477 33.031 9.914 1 92.56 145 ALA A N 1
ATOM 1135 C CA . ALA A 1 145 ? -0.852 32.625 8.562 1 92.56 145 ALA A CA 1
ATOM 1136 C C . ALA A 1 145 ? -0.896 31.094 8.438 1 92.56 145 ALA A C 1
ATOM 1138 O O . ALA A 1 145 ? -1.775 30.547 7.77 1 92.56 145 ALA A O 1
ATOM 1139 N N . THR A 1 146 ? 0.032 30.422 9.07 1 95.19 146 THR A N 1
ATOM 1140 C CA . THR A 1 146 ? 0.07 28.969 9.094 1 95.19 146 THR A CA 1
ATOM 1141 C C . THR A 1 146 ? -1.172 28.406 9.781 1 95.19 146 THR A C 1
ATOM 1143 O O . THR A 1 146 ? -1.807 27.484 9.266 1 95.19 146 THR A O 1
ATOM 1146 N N . TYR A 1 147 ? -1.494 29.031 10.891 1 95.81 147 TYR A N 1
ATOM 1147 C CA . TYR A 1 147 ? -2.682 28.578 11.609 1 95.81 147 TYR A CA 1
ATOM 1148 C C . TYR A 1 147 ? -3.928 28.719 10.734 1 95.81 147 TYR A C 1
ATOM 1150 O O . TYR A 1 147 ? -4.754 27.797 10.68 1 95.81 147 TYR A O 1
ATOM 1158 N N . VAL A 1 148 ? -4.039 29.812 10.07 1 94.81 148 VAL A N 1
ATOM 1159 C CA . VAL A 1 148 ? -5.215 30.062 9.242 1 94.81 148 VAL A CA 1
ATOM 1160 C C . VAL A 1 148 ? -5.336 28.953 8.188 1 94.81 148 VAL A C 1
ATOM 1162 O O . VAL A 1 148 ? -6.43 28.453 7.926 1 94.81 148 VAL A O 1
ATOM 1165 N N . THR A 1 149 ? -4.246 28.578 7.598 1 95.25 149 THR A N 1
ATOM 1166 C CA . THR A 1 149 ? -4.23 27.516 6.602 1 95.25 149 THR A CA 1
ATOM 1167 C C . THR A 1 149 ? -4.773 26.203 7.188 1 95.25 149 THR A C 1
ATOM 1169 O O . THR A 1 149 ? -5.641 25.562 6.59 1 95.25 149 THR A O 1
ATOM 1172 N N . TYR A 1 150 ? -4.344 25.828 8.312 1 96.94 150 TYR A N 1
ATOM 1173 C CA . TYR A 1 150 ? -4.766 24.578 8.945 1 96.94 150 TYR A CA 1
ATOM 1174 C C . TYR A 1 150 ? -6.211 24.672 9.422 1 96.94 150 TYR A C 1
ATOM 1176 O O . TYR A 1 150 ? -6.977 23.719 9.281 1 96.94 150 TYR A O 1
ATOM 1184 N N . MET A 1 151 ? -6.555 25.828 9.945 1 96.5 151 MET A N 1
ATOM 1185 C CA . MET A 1 151 ? -7.945 26.031 10.344 1 96.5 151 MET A CA 1
ATOM 1186 C C . MET A 1 151 ? -8.883 25.828 9.164 1 96.5 151 MET A C 1
ATOM 1188 O O . MET A 1 151 ? -9.914 25.156 9.289 1 96.5 151 MET A O 1
ATOM 1192 N N . ASN A 1 152 ? -8.492 26.375 8.047 1 95.69 152 ASN A N 1
ATOM 1193 C CA . ASN A 1 152 ? -9.305 26.234 6.84 1 95.69 152 ASN A CA 1
ATOM 1194 C C . ASN A 1 152 ? -9.406 24.766 6.402 1 95.69 152 ASN A C 1
ATOM 1196 O O . ASN A 1 152 ? -10.461 24.344 5.922 1 95.69 152 ASN A O 1
ATOM 1200 N N . LEU A 1 153 ? -8.359 24.062 6.559 1 96.31 153 LEU A N 1
ATOM 1201 C CA . LEU A 1 153 ? -8.383 22.641 6.215 1 96.31 153 LEU A CA 1
ATOM 1202 C C . LEU A 1 153 ? -9.289 21.859 7.164 1 96.31 153 LEU A C 1
ATOM 1204 O O . LEU A 1 153 ? -10.062 21 6.727 1 96.31 153 LEU A O 1
ATOM 1208 N N . PHE A 1 154 ? -9.203 22.156 8.453 1 96.5 154 PHE A N 1
ATOM 1209 C CA . PHE A 1 154 ? -10.117 21.531 9.406 1 96.5 154 PHE A CA 1
ATOM 1210 C C . PHE A 1 154 ? -11.562 21.812 9.039 1 96.5 154 PHE A C 1
ATOM 1212 O O . PHE A 1 154 ? -12.398 20.906 9.039 1 96.5 154 PHE A O 1
ATOM 1219 N N . ASN A 1 155 ? -11.82 23.047 8.727 1 95.81 155 ASN A N 1
ATOM 1220 C CA . ASN A 1 155 ? -13.164 23.453 8.336 1 95.81 155 ASN A CA 1
ATOM 1221 C C . ASN A 1 155 ? -13.633 22.703 7.086 1 95.81 155 ASN A C 1
ATOM 1223 O O . ASN A 1 155 ? -14.781 22.281 7.004 1 95.81 155 ASN A O 1
ATOM 1227 N N . LYS A 1 156 ? -12.773 22.594 6.125 1 95.62 156 LYS A N 1
ATOM 1228 C CA . LYS A 1 156 ? -13.086 21.906 4.871 1 95.62 156 LYS A CA 1
ATOM 1229 C C . LYS A 1 156 ? -13.484 20.453 5.121 1 95.62 156 LYS A C 1
ATOM 1231 O O . LYS A 1 156 ? -14.383 19.922 4.469 1 95.62 156 LYS A O 1
ATOM 1236 N N . TYR A 1 157 ? -12.828 19.844 6.098 1 93.12 157 TYR A N 1
ATOM 1237 C CA . TYR A 1 157 ? -13.031 18.422 6.324 1 93.12 157 TYR A CA 1
ATOM 1238 C C . TYR A 1 157 ? -14.094 18.172 7.391 1 93.12 157 TYR A C 1
ATOM 1240 O O . TYR A 1 157 ? -14.453 17.031 7.668 1 93.12 157 TYR A O 1
ATOM 1248 N N . SER A 1 158 ? -14.508 19.234 7.988 1 91.25 158 SER A N 1
ATOM 1249 C CA . SER A 1 158 ? -15.547 19.109 9.008 1 91.25 158 SER A CA 1
ATOM 1250 C C . SER A 1 158 ? -16.703 20.062 8.742 1 91.25 158 SER A C 1
ATOM 1252 O O . SER A 1 158 ? -17 20.938 9.57 1 91.25 158 SER A O 1
ATOM 1254 N N . PRO A 1 159 ? -17.359 19.75 7.723 1 90.19 159 PRO A N 1
ATOM 1255 C CA . PRO A 1 159 ? -18.484 20.641 7.441 1 90.19 159 PRO A CA 1
ATOM 1256 C C . PRO A 1 159 ? -19.531 20.656 8.562 1 90.19 159 PRO A C 1
ATOM 1258 O O . PRO A 1 159 ? -19.859 19.594 9.109 1 90.19 159 PRO A O 1
ATOM 1261 N N . GLY A 1 160 ? -20.062 21.844 8.969 1 89 160 GLY A N 1
ATOM 1262 C CA . GLY A 1 160 ? -21.047 21.984 10.039 1 89 160 GLY A CA 1
ATOM 1263 C C . GLY A 1 160 ? -20.422 22.25 11.391 1 89 160 GLY A C 1
ATOM 1264 O O . GLY A 1 160 ? -21.125 22.562 12.359 1 89 160 GLY A O 1
ATOM 1265 N N . ARG A 1 161 ? -19.125 22.047 11.406 1 88.44 161 ARG A N 1
ATOM 1266 C CA . ARG A 1 161 ? -18.422 22.281 12.664 1 88.44 161 ARG A CA 1
ATOM 1267 C C . ARG A 1 161 ? -17.281 23.266 12.484 1 88.44 161 ARG A C 1
ATOM 1269 O O . ARG A 1 161 ? -16.219 23.109 13.102 1 88.44 161 ARG A O 1
ATOM 1276 N N . GLU A 1 162 ? -17.5 24.203 11.641 1 91.38 162 GLU A N 1
ATOM 1277 C CA . GLU A 1 162 ? -16.438 25.141 11.266 1 91.38 162 GLU A CA 1
ATOM 1278 C C . GLU A 1 162 ? -16.141 26.125 12.391 1 91.38 162 GLU A C 1
ATOM 1280 O O . GLU A 1 162 ? -17.031 26.438 13.188 1 91.38 162 GLU A O 1
ATOM 1285 N N . THR A 1 163 ? -14.922 26.5 12.469 1 92.56 163 THR A N 1
ATOM 1286 C CA . THR A 1 163 ? -14.508 27.562 13.383 1 92.56 163 THR A CA 1
ATOM 1287 C C . THR A 1 163 ? -13.93 28.734 12.602 1 92.56 163 THR A C 1
ATOM 1289 O O . THR A 1 163 ? -13.766 28.672 11.383 1 92.56 163 THR A O 1
ATOM 1292 N N . THR A 1 164 ? -13.852 29.906 13.281 1 92.75 164 THR A N 1
ATOM 1293 C CA . THR A 1 164 ? -13.273 31.125 12.711 1 92.75 164 THR A CA 1
ATOM 1294 C C . THR A 1 164 ? -12.141 31.641 13.578 1 92.75 164 THR A C 1
ATOM 1296 O O . THR A 1 164 ? -11.977 31.219 14.727 1 92.75 164 THR A O 1
ATOM 1299 N N . LEU A 1 165 ? -11.359 32.531 12.953 1 93.94 165 LEU A N 1
ATOM 1300 C CA . LEU A 1 165 ? -10.281 33.156 13.711 1 93.94 165 LEU A CA 1
ATOM 1301 C C . LEU A 1 165 ? -10.828 33.906 14.922 1 93.94 165 LEU A C 1
ATOM 1303 O O . LEU A 1 165 ? -10.266 33.812 16.016 1 93.94 165 LEU A O 1
ATOM 1307 N N . ALA A 1 166 ? -11.914 34.625 14.758 1 92.31 166 ALA A N 1
ATOM 1308 C CA . ALA A 1 166 ? -12.555 35.375 15.828 1 92.31 166 ALA A CA 1
ATOM 1309 C C . ALA A 1 166 ? -12.953 34.469 16.984 1 92.31 166 ALA A C 1
ATOM 1311 O O . ALA A 1 166 ? -12.68 34.75 18.141 1 92.31 166 ALA A O 1
ATOM 1312 N N . ASN A 1 167 ? -13.539 33.344 16.641 1 92.69 167 ASN A N 1
ATOM 1313 C CA . ASN A 1 167 ? -13.961 32.406 17.656 1 92.69 167 ASN A CA 1
ATOM 1314 C C . ASN A 1 167 ? -12.766 31.844 18.422 1 92.69 167 ASN A C 1
ATOM 1316 O O . ASN A 1 167 ? -12.828 31.703 19.656 1 92.69 167 ASN A O 1
ATOM 1320 N N . THR A 1 168 ? -11.766 31.531 17.688 1 94.5 168 THR A N 1
ATOM 1321 C CA . THR A 1 168 ? -10.57 30.969 18.312 1 94.5 168 THR A CA 1
ATOM 1322 C C . THR A 1 168 ? -9.938 31.984 19.266 1 94.5 168 THR A C 1
ATOM 1324 O O . THR A 1 168 ? -9.539 31.625 20.375 1 94.5 168 THR A O 1
ATOM 1327 N N . PHE A 1 169 ? -9.844 33.25 18.844 1 94.88 169 PHE A N 1
ATOM 1328 C CA . PHE A 1 169 ? -9.258 34.281 19.672 1 94.88 169 PHE A CA 1
ATOM 1329 C C . PHE A 1 169 ? -10.07 34.5 20.953 1 94.88 169 PHE A C 1
ATOM 1331 O O . PHE A 1 169 ? -9.516 34.531 22.047 1 94.88 169 PHE A O 1
ATOM 1338 N N . VAL A 1 170 ? -11.312 34.531 20.781 1 93.25 170 VAL A N 1
ATOM 1339 C CA . VAL A 1 170 ? -12.195 34.75 21.922 1 93.25 170 VAL A CA 1
ATOM 1340 C C . VAL A 1 170 ? -12.109 33.594 22.891 1 93.25 170 VAL A C 1
ATOM 1342 O O . VAL A 1 170 ? -12.078 33.781 24.109 1 93.25 170 VAL A O 1
ATOM 1345 N N . LYS A 1 171 ? -12.102 32.438 22.391 1 92.75 171 LYS A N 1
ATOM 1346 C CA . LYS A 1 171 ? -12.008 31.25 23.234 1 92.75 171 LYS A CA 1
ATOM 1347 C C . LYS A 1 171 ? -10.695 31.219 24.016 1 92.75 171 LYS A C 1
ATOM 1349 O O . LYS A 1 171 ? -10.664 30.812 25.172 1 92.75 171 LYS A O 1
ATOM 1354 N N . SER A 1 172 ? -9.641 31.703 23.344 1 93.69 172 SER A N 1
ATOM 1355 C CA . SER A 1 172 ? -8.312 31.609 23.922 1 93.69 172 SER A CA 1
ATOM 1356 C C . SER A 1 172 ? -8.039 32.75 24.891 1 93.69 172 SER A C 1
ATOM 1358 O O . SER A 1 172 ? -7.348 32.594 25.891 1 93.69 172 SER A O 1
ATOM 1360 N N . TYR A 1 173 ? -8.625 33.969 24.609 1 94 173 TYR A N 1
ATOM 1361 C CA . TYR A 1 173 ? -8.18 35.125 25.344 1 94 173 TYR A CA 1
ATOM 1362 C C . TYR A 1 173 ? -9.352 35.844 26.031 1 94 173 TYR A C 1
ATOM 1364 O O . TYR A 1 173 ? -9.148 36.656 26.922 1 94 173 TYR A O 1
ATOM 1372 N N . GLY A 1 174 ? -10.516 35.562 25.641 1 92.19 174 GLY A N 1
ATOM 1373 C CA . GLY A 1 174 ? -11.688 36.25 26.156 1 92.19 174 GLY A CA 1
ATOM 1374 C C . GLY A 1 174 ? -12.062 37.469 25.328 1 92.19 174 GLY A C 1
ATOM 1375 O O . GLY A 1 174 ? -11.211 38.062 24.688 1 92.19 174 GLY A O 1
ATOM 1376 N N . ASN A 1 175 ? -13.297 37.844 25.406 1 92.12 175 ASN A N 1
ATOM 1377 C CA . ASN A 1 175 ? -13.867 38.938 24.609 1 92.12 175 ASN A CA 1
ATOM 1378 C C . ASN A 1 175 ? -13.156 40.25 24.875 1 92.12 175 ASN A C 1
ATOM 1380 O O . ASN A 1 175 ? -12.797 40.969 23.938 1 92.12 175 ASN A O 1
ATOM 1384 N N . GLU A 1 176 ? -12.906 40.531 26.109 1 92.94 176 GLU A N 1
ATOM 1385 C CA . GLU A 1 176 ? -12.344 41.812 26.5 1 92.94 176 GLU A CA 1
ATOM 1386 C C . GLU A 1 176 ? -10.922 41.969 25.953 1 92.94 176 GLU A C 1
ATOM 1388 O O . GLU A 1 176 ? -10.578 43 25.375 1 92.94 176 GLU A O 1
ATOM 1393 N N . ALA A 1 177 ? -10.164 40.969 26.156 1 94.19 177 ALA A N 1
ATOM 1394 C CA . ALA A 1 177 ? -8.773 41 25.703 1 94.19 177 ALA A CA 1
ATOM 1395 C C . ALA A 1 177 ? -8.695 41.125 24.172 1 94.19 177 ALA A C 1
ATOM 1397 O O . ALA A 1 177 ? -7.859 41.844 23.641 1 94.19 177 ALA A O 1
ATOM 1398 N N . VAL A 1 178 ? -9.578 40.438 23.484 1 94.69 178 VAL A N 1
ATOM 1399 C CA . VAL A 1 178 ? -9.586 40.469 22.031 1 94.69 178 VAL A CA 1
ATOM 1400 C C . VAL A 1 178 ? -10.016 41.844 21.531 1 94.69 178 VAL A C 1
ATOM 1402 O O . VAL A 1 178 ? -9.43 42.375 20.578 1 94.69 178 VAL A O 1
ATOM 1405 N N . ALA A 1 179 ? -10.977 42.406 22.203 1 92.25 179 ALA A N 1
ATOM 1406 C CA . ALA A 1 179 ? -11.43 43.75 21.828 1 92.25 179 ALA A CA 1
ATOM 1407 C C . ALA A 1 179 ? -10.297 44.781 21.984 1 92.25 179 ALA A C 1
ATOM 1409 O O . ALA A 1 179 ? -10.102 45.625 21.109 1 92.25 179 ALA A O 1
ATOM 1410 N N . LYS A 1 180 ? -9.602 44.625 23.078 1 93.81 180 LYS A N 1
ATOM 1411 C CA . LYS A 1 180 ? -8.484 45.531 23.312 1 93.81 180 LYS A CA 1
ATOM 1412 C C . LYS A 1 180 ? -7.398 45.375 22.25 1 93.81 180 LYS A C 1
ATOM 1414 O O . LYS A 1 180 ? -6.816 46.344 21.781 1 93.81 180 LYS A O 1
ATOM 1419 N N . MET A 1 181 ? -7.145 44.125 21.922 1 94.5 181 MET A N 1
ATOM 1420 C CA . MET A 1 181 ? -6.137 43.844 20.906 1 94.5 181 MET A CA 1
ATOM 1421 C C . MET A 1 181 ? -6.547 44.406 19.562 1 94.5 181 MET A C 1
ATOM 1423 O O . MET A 1 181 ? -5.727 45 18.844 1 94.5 181 MET A O 1
ATOM 1427 N N . VAL A 1 182 ? -7.77 44.312 19.203 1 94.81 182 VAL A N 1
ATOM 1428 C CA . VAL A 1 182 ? -8.281 44.781 17.922 1 94.81 182 VAL A CA 1
ATOM 1429 C C . VAL A 1 182 ? -8.164 46.312 17.875 1 94.81 182 VAL A C 1
ATOM 1431 O O . VAL A 1 182 ? -7.723 46.875 16.859 1 94.81 182 VAL A O 1
ATOM 1434 N N . GLU A 1 183 ? -8.508 46.938 18.969 1 93.88 183 GLU A N 1
ATOM 1435 C CA . GLU A 1 183 ? -8.422 48.375 19.031 1 93.88 183 GLU A CA 1
ATOM 1436 C C . GLU A 1 183 ? -6.98 48.875 18.875 1 93.88 183 GLU A C 1
ATOM 1438 O O . GLU A 1 183 ? -6.715 49.844 18.156 1 93.88 183 GLU A O 1
ATOM 1443 N N . ALA A 1 184 ? -6.129 48.188 19.516 1 93.88 184 ALA A N 1
ATOM 1444 C CA . ALA A 1 184 ? -4.711 48.562 19.438 1 93.88 184 ALA A CA 1
ATOM 1445 C C . ALA A 1 184 ? -4.172 48.312 18.031 1 93.88 184 ALA A C 1
ATOM 1447 O O . ALA A 1 184 ? -3.387 49.094 17.5 1 93.88 184 ALA A O 1
ATOM 1448 N N . ALA A 1 185 ? -4.559 47.219 17.391 1 93.5 185 ALA A N 1
ATOM 1449 C CA . ALA A 1 185 ? -4.055 46.781 16.078 1 93.5 185 ALA A CA 1
ATOM 1450 C C . ALA A 1 185 ? -4.559 47.719 14.977 1 93.5 185 ALA A C 1
ATOM 1452 O O . ALA A 1 185 ? -3.924 47.844 13.93 1 93.5 185 ALA A O 1
ATOM 1453 N N . LYS A 1 186 ? -5.68 48.312 15.203 1 93.69 186 LYS A N 1
ATOM 1454 C CA . LYS A 1 186 ? -6.238 49.25 14.227 1 93.69 186 LYS A CA 1
ATOM 1455 C C . LYS A 1 186 ? -5.355 50.5 14.086 1 93.69 186 LYS A C 1
ATOM 1457 O O . LYS A 1 186 ? -5.43 51.188 13.07 1 93.69 186 LYS A O 1
ATOM 1462 N N . LYS A 1 187 ? -4.586 50.719 15.086 1 93 187 LYS A N 1
ATOM 1463 C CA . LYS A 1 187 ? -3.768 51.938 15.117 1 93 187 LYS A CA 1
ATOM 1464 C C . LYS A 1 187 ? -2.416 51.688 14.445 1 93 187 LYS A C 1
ATOM 1466 O O . LYS A 1 187 ? -1.632 52.625 14.266 1 93 187 LYS A O 1
ATOM 1471 N N . VAL A 1 188 ? -2.146 50.5 14.109 1 91.38 188 VAL A N 1
ATOM 1472 C CA . VAL A 1 188 ? -0.889 50.156 13.469 1 91.38 188 VAL A CA 1
ATOM 1473 C C . VAL A 1 188 ? -1.13 49.844 11.992 1 91.38 188 VAL A C 1
ATOM 1475 O O . VAL A 1 188 ? -1.933 48.969 11.648 1 91.38 188 VAL A O 1
ATOM 1478 N N . PRO A 1 189 ? -0.452 50.5 11.156 1 92.94 189 PRO A N 1
ATOM 1479 C CA . PRO A 1 189 ? -0.715 50.406 9.719 1 92.94 189 PRO A CA 1
ATOM 1480 C C . PRO A 1 189 ? -0.606 48.969 9.195 1 92.94 189 PRO A C 1
ATOM 1482 O O . PRO A 1 189 ? -1.424 48.562 8.375 1 92.94 189 PRO A O 1
ATOM 1485 N N . SER A 1 190 ? 0.282 48.25 9.648 1 89.31 190 SER A N 1
ATOM 1486 C CA . SER A 1 190 ? 0.533 46.906 9.125 1 89.31 190 SER A CA 1
ATOM 1487 C C . SER A 1 190 ? -0.57 45.938 9.531 1 89.31 190 SER A C 1
ATOM 1489 O O . SER A 1 190 ? -0.746 44.875 8.898 1 89.31 190 SER A O 1
ATOM 1491 N N . THR A 1 191 ? -1.368 46.219 10.531 1 92.62 191 THR A N 1
ATOM 1492 C CA . THR A 1 191 ? -2.371 45.281 11.031 1 92.62 191 THR A CA 1
ATOM 1493 C C . THR A 1 191 ? -3.771 45.875 10.922 1 92.62 191 THR A C 1
ATOM 1495 O O . THR A 1 191 ? -4.762 45.188 11.219 1 92.62 191 THR A O 1
ATOM 1498 N N . GLU A 1 192 ? -3.918 47.062 10.539 1 93.06 192 GLU A N 1
ATOM 1499 C CA . GLU A 1 192 ? -5.168 47.812 10.555 1 93.06 192 GLU A CA 1
ATOM 1500 C C . GLU A 1 192 ? -6.266 47.094 9.789 1 93.06 192 GLU A C 1
ATOM 1502 O O . GLU A 1 192 ? -7.359 46.875 10.312 1 93.06 192 GLU A O 1
ATOM 1507 N N . LYS A 1 193 ? -5.977 46.75 8.555 1 92.19 193 LYS A N 1
ATOM 1508 C CA . LYS A 1 193 ? -6.984 46.125 7.711 1 92.19 193 LYS A CA 1
ATOM 1509 C C . LYS A 1 193 ? -7.473 44.812 8.328 1 92.19 193 LYS A C 1
ATOM 1511 O O . LYS A 1 193 ? -8.68 44.562 8.398 1 92.19 193 LYS A O 1
ATOM 1516 N N . PHE A 1 194 ? -6.547 44.062 8.719 1 91.44 194 PHE A N 1
ATOM 1517 C CA . PHE A 1 194 ? -6.895 42.781 9.336 1 91.44 194 PHE A CA 1
ATOM 1518 C C . PHE A 1 194 ? -7.715 43 10.602 1 91.44 194 PHE A C 1
ATOM 1520 O O . PHE A 1 194 ? -8.672 42.25 10.852 1 91.44 194 PHE A O 1
ATOM 1527 N N . ALA A 1 195 ? -7.332 43.938 11.406 1 93.06 195 ALA A N 1
ATOM 1528 C CA . ALA A 1 195 ? -8.047 44.25 12.641 1 93.06 195 ALA A CA 1
ATOM 1529 C C . ALA A 1 195 ? -9.492 44.656 12.344 1 93.06 195 ALA A C 1
ATOM 1531 O O . ALA A 1 195 ? -10.406 44.281 13.078 1 93.06 195 ALA A O 1
ATOM 1532 N N . GLN A 1 196 ? -9.664 45.406 11.32 1 93.75 196 GLN A N 1
ATOM 1533 C CA . GLN A 1 196 ? -11.008 45.844 10.938 1 93.75 196 GLN A CA 1
ATOM 1534 C C . GLN A 1 196 ? -11.867 44.656 10.547 1 93.75 196 GLN A C 1
ATOM 1536 O O . GLN A 1 196 ? -13.039 44.562 10.93 1 93.75 196 GLN A O 1
ATOM 1541 N N . GLU A 1 197 ? -11.289 43.781 9.812 1 92.06 197 GLU A N 1
ATOM 1542 C CA . GLU A 1 197 ? -12.008 42.594 9.414 1 92.06 197 GLU A CA 1
ATOM 1543 C C . GLU A 1 197 ? -12.375 41.719 10.625 1 92.06 197 GLU A C 1
ATOM 1545 O O . GLU A 1 197 ? -13.477 41.188 10.695 1 92.06 197 GLU A O 1
ATOM 1550 N N . LEU A 1 198 ? -11.438 41.594 11.484 1 92.69 198 LEU A N 1
ATOM 1551 C CA . LEU A 1 198 ? -11.672 40.812 12.703 1 92.69 198 LEU A CA 1
ATOM 1552 C C . LEU A 1 198 ? -12.773 41.438 13.547 1 92.69 198 LEU A C 1
ATOM 1554 O O . LEU A 1 198 ? -13.586 40.75 14.148 1 92.69 198 LEU A O 1
ATOM 1558 N N . GLN A 1 199 ? -12.758 42.75 13.625 1 92.88 199 GLN A N 1
ATOM 1559 C CA . GLN A 1 199 ? -13.789 43.469 14.367 1 92.88 199 GLN A CA 1
ATOM 1560 C C . GLN A 1 199 ? -15.18 43.156 13.82 1 92.88 199 GLN A C 1
ATOM 1562 O O . GLN A 1 199 ? -16.109 42.906 14.586 1 92.88 199 GLN A O 1
ATOM 1567 N N . VAL A 1 200 ? -15.281 43.219 12.523 1 91.75 200 VAL A N 1
ATOM 1568 C CA . VAL A 1 200 ? -16.562 42.938 11.883 1 91.75 200 VAL A CA 1
ATOM 1569 C C . VAL A 1 200 ? -17 41.5 12.219 1 91.75 200 VAL A C 1
ATOM 1571 O O . VAL A 1 200 ? -18.156 41.281 12.555 1 91.75 200 VAL A O 1
ATOM 1574 N N . ALA A 1 201 ? -16.094 40.625 12.164 1 90.5 201 ALA A N 1
ATOM 1575 C CA . ALA A 1 201 ? -16.375 39.219 12.461 1 90.5 201 ALA A CA 1
ATOM 1576 C C . ALA A 1 201 ? -16.828 39.031 13.914 1 90.5 201 ALA A C 1
ATOM 1578 O O . ALA A 1 201 ? -17.75 38.281 14.195 1 90.5 201 ALA A O 1
ATOM 1579 N N . LEU A 1 202 ? -16.203 39.719 14.828 1 91.25 202 LEU A N 1
ATOM 1580 C CA . LEU A 1 202 ? -16.562 39.688 16.25 1 91.25 202 LEU A CA 1
ATOM 1581 C C . LEU A 1 202 ? -17.969 40.219 16.484 1 91.25 202 LEU A C 1
ATOM 1583 O O . LEU A 1 202 ? -18.734 39.625 17.234 1 91.25 202 LEU A O 1
ATOM 1587 N N . PHE A 1 203 ? -18.203 41.25 15.797 1 89.06 203 PHE A N 1
ATOM 1588 C CA . PHE A 1 203 ? -19.516 41.875 15.922 1 89.06 203 PHE A CA 1
ATOM 1589 C C . PHE A 1 203 ? -20.609 40.906 15.453 1 89.06 203 PHE A C 1
ATOM 1591 O O . PHE A 1 203 ? -21.656 40.812 16.078 1 89.06 203 PHE A O 1
ATOM 1598 N N . ASN A 1 204 ? -20.391 40.219 14.414 1 85.31 204 ASN A N 1
ATOM 1599 C CA . ASN A 1 204 ? -21.359 39.312 13.859 1 85.31 204 ASN A CA 1
ATOM 1600 C C . ASN A 1 204 ? -21.578 38.094 14.781 1 85.31 204 ASN A C 1
ATOM 1602 O O . ASN A 1 204 ? -22.656 37.531 14.797 1 85.31 204 ASN A O 1
ATOM 1606 N N . GLN A 1 205 ? -20.578 37.781 15.555 1 82 205 GLN A N 1
ATOM 1607 C CA . GLN A 1 205 ? -20.672 36.656 16.5 1 82 205 GLN A CA 1
ATOM 1608 C C . GLN A 1 205 ? -21.516 37.031 17.719 1 82 205 GLN A C 1
ATOM 1610 O O . GLN A 1 205 ? -22.172 36.188 18.312 1 82 205 GLN A O 1
ATOM 1615 N N . TRP A 1 206 ? -21.531 38.281 18.062 1 79.12 206 TRP A N 1
ATOM 1616 C CA . TRP A 1 206 ? -22.203 38.75 19.266 1 79.12 206 TRP A CA 1
ATOM 1617 C C . TRP A 1 206 ? -23.672 39.062 18.969 1 79.12 206 TRP A C 1
ATOM 1619 O O . TRP A 1 206 ? -24.484 39.188 19.891 1 79.12 206 TRP A O 1
ATOM 1629 N N . LEU A 1 207 ? -23.984 39.219 17.703 1 72.19 207 LEU A N 1
ATOM 1630 C CA . LEU A 1 207 ? -25.375 39.406 17.312 1 72.19 207 LEU A CA 1
ATOM 1631 C C . LEU A 1 207 ? -26.109 38.062 17.172 1 72.19 207 LEU A C 1
ATOM 1633 O O . LEU A 1 207 ? -27.297 37.969 17.453 1 72.19 207 LEU A O 1
ATOM 1637 N N . MET B 1 1 ? 20.453 37.062 0.154 1 21.59 1 MET B N 1
ATOM 1638 C CA . MET B 1 1 ? 21.172 36.125 -0.685 1 21.59 1 MET B CA 1
ATOM 1639 C C . MET B 1 1 ? 21.969 35.125 0.168 1 21.59 1 MET B C 1
ATOM 1641 O O . MET B 1 1 ? 23.031 35.5 0.705 1 21.59 1 MET B O 1
ATOM 1645 N N . ILE B 1 2 ? 21.281 34.219 1.013 1 27.88 2 ILE B N 1
ATOM 1646 C CA . ILE B 1 2 ? 21.969 33.312 1.936 1 27.88 2 ILE B CA 1
ATOM 1647 C C . ILE B 1 2 ? 23 32.469 1.172 1 27.88 2 ILE B C 1
ATOM 1649 O O . ILE B 1 2 ? 22.719 32 0.075 1 27.88 2 ILE B O 1
ATOM 1653 N N . ASN B 1 3 ? 24.234 32.781 1.401 1 26.98 3 ASN B N 1
ATOM 1654 C CA . ASN B 1 3 ? 25.406 32.125 0.811 1 26.98 3 ASN B CA 1
ATOM 1655 C C . ASN B 1 3 ? 25.312 30.625 0.907 1 26.98 3 ASN B C 1
ATOM 1657 O O . ASN B 1 3 ? 25.422 30.062 1.997 1 26.98 3 ASN B O 1
ATOM 1661 N N . LEU B 1 4 ? 24.469 29.938 0.033 1 28.41 4 LEU B N 1
ATOM 1662 C CA . LEU B 1 4 ? 24.25 28.531 -0.264 1 28.41 4 LEU B CA 1
ATOM 1663 C C . LEU B 1 4 ? 25.562 27.828 -0.594 1 28.41 4 LEU B C 1
ATOM 1665 O O . LEU B 1 4 ? 25.578 26.719 -1.112 1 28.41 4 LEU B O 1
ATOM 1669 N N . SER B 1 5 ? 26.594 28.484 -0.71 1 32.19 5 SER B N 1
ATOM 1670 C CA . SER B 1 5 ? 27.891 28 -1.204 1 32.19 5 SER B CA 1
ATOM 1671 C C . SER B 1 5 ? 28.406 26.844 -0.363 1 32.19 5 SER B C 1
ATOM 1673 O O . SER B 1 5 ? 29.016 25.906 -0.891 1 32.19 5 SER B O 1
ATOM 1675 N N . GLY B 1 6 ? 28.578 27.016 0.916 1 32 6 GLY B N 1
ATOM 1676 C CA . GLY B 1 6 ? 29.359 26.141 1.767 1 32 6 GLY B CA 1
ATOM 1677 C C . GLY B 1 6 ? 28.688 24.797 2.033 1 32 6 GLY B C 1
ATOM 1678 O O . GLY B 1 6 ? 29.156 24.016 2.85 1 32 6 GLY B O 1
ATOM 1679 N N . LEU B 1 7 ? 27.312 24.703 1.815 1 31.47 7 LEU B N 1
ATOM 1680 C CA . LEU B 1 7 ? 26.75 23.375 2.049 1 31.47 7 LEU B CA 1
ATOM 1681 C C . LEU B 1 7 ? 27.297 22.375 1.044 1 31.47 7 LEU B C 1
ATOM 1683 O O . LEU B 1 7 ? 26.781 22.266 -0.072 1 31.47 7 LEU B O 1
ATOM 1687 N N . ASP B 1 8 ? 28.484 22.25 0.693 1 33.47 8 ASP B N 1
ATOM 1688 C CA . ASP B 1 8 ? 29.281 21.25 -0.006 1 33.47 8 ASP B CA 1
ATOM 1689 C C . ASP B 1 8 ? 28.891 19.844 0.408 1 33.47 8 ASP B C 1
ATOM 1691 O O . ASP B 1 8 ? 29.703 18.906 0.329 1 33.47 8 ASP B O 1
ATOM 1695 N N . GLN B 1 9 ? 27.969 19.609 1.436 1 36.66 9 GLN B N 1
ATOM 1696 C CA . GLN B 1 9 ? 27.844 18.234 1.929 1 36.66 9 GLN B CA 1
ATOM 1697 C C . GLN B 1 9 ? 27.562 17.266 0.787 1 36.66 9 GLN B C 1
ATOM 1699 O O . GLN B 1 9 ? 26.594 17.438 0.044 1 36.66 9 GLN B O 1
ATOM 1704 N N . THR B 1 10 ? 28.469 16.547 0.156 1 36.47 10 THR B N 1
ATOM 1705 C CA . THR B 1 10 ? 28.578 15.375 -0.705 1 36.47 10 THR B CA 1
ATOM 1706 C C . THR B 1 10 ? 27.516 14.344 -0.359 1 36.47 10 THR B C 1
ATOM 1708 O O . THR B 1 10 ? 27.734 13.461 0.469 1 36.47 10 THR B O 1
ATOM 1711 N N . ALA B 1 11 ? 26.391 14.656 0.161 1 40.12 11 ALA B N 1
ATOM 1712 C CA . ALA B 1 11 ? 25.406 13.57 0.284 1 40.12 11 ALA B CA 1
ATOM 1713 C C . ALA B 1 11 ? 25.391 12.711 -0.976 1 40.12 11 ALA B C 1
ATOM 1715 O O . ALA B 1 11 ? 25.109 13.211 -2.068 1 40.12 11 ALA B O 1
ATOM 1716 N N . LYS B 1 12 ? 26.234 11.703 -1.103 1 47.09 12 LYS B N 1
ATOM 1717 C CA . LYS B 1 12 ? 26.266 10.727 -2.188 1 47.09 12 LYS B CA 1
ATOM 1718 C C . LYS B 1 12 ? 24.859 10.289 -2.588 1 47.09 12 LYS B C 1
ATOM 1720 O O . LYS B 1 12 ? 24.094 9.805 -1.752 1 47.09 12 LYS B O 1
ATOM 1725 N N . LEU B 1 13 ? 24.391 11.055 -3.541 1 52.31 13 LEU B N 1
ATOM 1726 C CA . LEU B 1 13 ? 23.125 10.641 -4.137 1 52.31 13 LEU B CA 1
ATOM 1727 C C . LEU B 1 13 ? 23.016 9.117 -4.168 1 52.31 13 LEU B C 1
ATOM 1729 O O . LEU B 1 13 ? 23.891 8.438 -4.703 1 52.31 13 LEU B O 1
ATOM 1733 N N . VAL B 1 14 ? 22.391 8.586 -3.158 1 59.44 14 VAL B N 1
ATOM 1734 C CA . VAL B 1 14 ? 22.141 7.152 -3.107 1 59.44 14 VAL B CA 1
ATOM 1735 C C . VAL B 1 14 ? 21.562 6.676 -4.441 1 59.44 14 VAL B C 1
ATOM 1737 O O . VAL B 1 14 ? 20.688 7.316 -5.012 1 59.44 14 VAL B O 1
ATOM 1740 N N . LYS B 1 15 ? 22.281 5.723 -5.016 1 63.09 15 LYS B N 1
ATOM 1741 C CA . LYS B 1 15 ? 21.844 5.148 -6.285 1 63.09 15 LYS B CA 1
ATOM 1742 C C . LYS B 1 15 ? 20.469 4.496 -6.156 1 63.09 15 LYS B C 1
ATOM 1744 O O . LYS B 1 15 ? 20.188 3.828 -5.16 1 63.09 15 LYS B O 1
ATOM 1749 N N . PRO B 1 16 ? 19.594 4.883 -7.027 1 64.06 16 PRO B N 1
ATOM 1750 C CA . PRO B 1 16 ? 18.266 4.273 -7.062 1 64.06 16 PRO B CA 1
ATOM 1751 C C . PRO B 1 16 ? 18.297 2.756 -6.895 1 64.06 16 PRO B C 1
ATOM 1753 O O . PRO B 1 16 ? 17.359 2.164 -6.348 1 64.06 16 PRO B O 1
ATOM 1756 N N . GLY B 1 17 ? 19.406 2.15 -7.105 1 76.19 17 GLY B N 1
ATOM 1757 C CA . GLY B 1 17 ? 19.516 0.704 -7.012 1 76.19 17 GLY B CA 1
ATOM 1758 C C . GLY B 1 17 ? 19.5 0.195 -5.582 1 76.19 17 GLY B C 1
ATOM 1759 O O . GLY B 1 17 ? 19.109 -0.949 -5.328 1 76.19 17 GLY B O 1
ATOM 1760 N N . ALA B 1 18 ? 19.812 1.043 -4.645 1 79.75 18 ALA B N 1
ATOM 1761 C CA . ALA B 1 18 ? 19.859 0.647 -3.238 1 79.75 18 ALA B CA 1
ATOM 1762 C C . ALA B 1 18 ? 18.469 0.303 -2.711 1 79.75 18 ALA B C 1
ATOM 1764 O O . ALA B 1 18 ? 18.344 -0.456 -1.749 1 79.75 18 ALA B O 1
ATOM 1765 N N . LEU B 1 19 ? 17.5 0.817 -3.352 1 91.44 19 LEU B N 1
ATOM 1766 C CA . LEU B 1 19 ? 16.141 0.633 -2.881 1 91.44 19 LEU B CA 1
ATOM 1767 C C . LEU B 1 19 ? 15.562 -0.692 -3.371 1 91.44 19 LEU B C 1
ATOM 1769 O O . LEU B 1 19 ? 14.547 -1.163 -2.857 1 91.44 19 LEU B O 1
ATOM 1773 N N . LYS B 1 20 ? 16.297 -1.378 -4.281 1 84.12 20 LYS B N 1
ATOM 1774 C CA . LYS B 1 20 ? 15.789 -2.59 -4.922 1 84.12 20 LYS B CA 1
ATOM 1775 C C . LYS B 1 20 ? 15.75 -3.754 -3.936 1 84.12 20 LYS B C 1
ATOM 1777 O O . LYS B 1 20 ? 15.031 -4.73 -4.152 1 84.12 20 LYS B O 1
ATOM 1782 N N . ASP B 1 21 ? 16.469 -3.635 -2.84 1 83.12 21 ASP B N 1
ATOM 1783 C CA . ASP B 1 21 ? 16.625 -4.762 -1.922 1 83.12 21 ASP B CA 1
ATOM 1784 C C . ASP B 1 21 ? 15.578 -4.695 -0.805 1 83.12 21 ASP B C 1
ATOM 1786 O O . ASP B 1 21 ? 15.5 -5.598 0.028 1 83.12 21 ASP B O 1
ATOM 1790 N N . ILE B 1 22 ? 14.797 -3.691 -0.849 1 90.5 22 ILE B N 1
ATOM 1791 C CA . ILE B 1 22 ? 13.766 -3.584 0.178 1 90.5 22 ILE B CA 1
ATOM 1792 C C . ILE B 1 22 ? 12.688 -4.633 -0.066 1 90.5 22 ILE B C 1
ATOM 1794 O O . ILE B 1 22 ? 12.172 -4.758 -1.182 1 90.5 22 ILE B O 1
ATOM 1798 N N . ARG B 1 23 ? 12.336 -5.375 0.985 1 87.06 23 ARG B N 1
ATOM 1799 C CA . ARG B 1 23 ? 11.367 -6.465 0.886 1 87.06 23 ARG B CA 1
ATOM 1800 C C . ARG B 1 23 ? 9.938 -5.93 0.896 1 87.06 23 ARG B C 1
ATOM 1802 O O . ARG B 1 23 ? 9.305 -5.863 1.95 1 87.06 23 ARG B O 1
ATOM 1809 N N . VAL B 1 24 ? 9.414 -5.738 -0.23 1 89.62 24 VAL B N 1
ATOM 1810 C CA . VAL B 1 24 ? 8.078 -5.168 -0.406 1 89.62 24 VAL B CA 1
ATOM 1811 C C . VAL B 1 24 ? 7.02 -6.215 -0.065 1 89.62 24 VAL B C 1
ATOM 1813 O O . VAL B 1 24 ? 5.91 -5.871 0.346 1 89.62 24 VAL B O 1
ATOM 1816 N N . GLU B 1 25 ? 7.449 -7.52 -0.115 1 87.06 25 GLU B N 1
ATOM 1817 C CA . GLU B 1 25 ? 6.516 -8.625 0.103 1 87.06 25 GLU B CA 1
ATOM 1818 C C . GLU B 1 25 ? 6.121 -8.727 1.573 1 87.06 25 GLU B C 1
ATOM 1820 O O . GLU B 1 25 ? 5.16 -9.422 1.915 1 87.06 25 GLU B O 1
ATOM 1825 N N . SER B 1 26 ? 6.859 -8.023 2.475 1 87.31 26 SER B N 1
ATOM 1826 C CA . SER B 1 26 ? 6.496 -8 3.887 1 87.31 26 SER B CA 1
ATOM 1827 C C . SER B 1 26 ? 5.164 -7.297 4.105 1 87.31 26 SER B C 1
ATOM 1829 O O . SER B 1 26 ? 4.523 -7.469 5.145 1 87.31 26 SER B O 1
ATOM 1831 N N . LEU B 1 27 ? 4.805 -6.383 3.186 1 90.69 27 LEU B N 1
ATOM 1832 C CA . LEU B 1 27 ? 3.551 -5.641 3.199 1 90.69 27 LEU B CA 1
ATOM 1833 C C . LEU B 1 27 ? 3.494 -4.691 4.391 1 90.69 27 LEU B C 1
ATOM 1835 O O . LEU B 1 27 ? 2.412 -4.262 4.793 1 90.69 27 LEU B O 1
ATOM 1839 N N . LYS B 1 28 ? 4.68 -4.477 4.961 1 92.81 28 LYS B N 1
ATOM 1840 C CA . LYS B 1 28 ? 4.816 -3.49 6.031 1 92.81 28 LYS B CA 1
ATOM 1841 C C . LYS B 1 28 ? 5.191 -2.121 5.469 1 92.81 28 LYS B C 1
ATOM 1843 O O . LYS B 1 28 ? 6.359 -1.736 5.484 1 92.81 28 LYS B O 1
ATOM 1848 N N . THR B 1 29 ? 4.215 -1.377 5.078 1 95.38 29 THR B N 1
ATOM 1849 C CA . THR B 1 29 ? 4.398 -0.167 4.289 1 95.38 29 THR B CA 1
ATOM 1850 C C . THR B 1 29 ? 5.184 0.88 5.074 1 95.38 29 THR B C 1
ATOM 1852 O O . THR B 1 29 ? 6.02 1.589 4.512 1 95.38 29 THR B O 1
ATO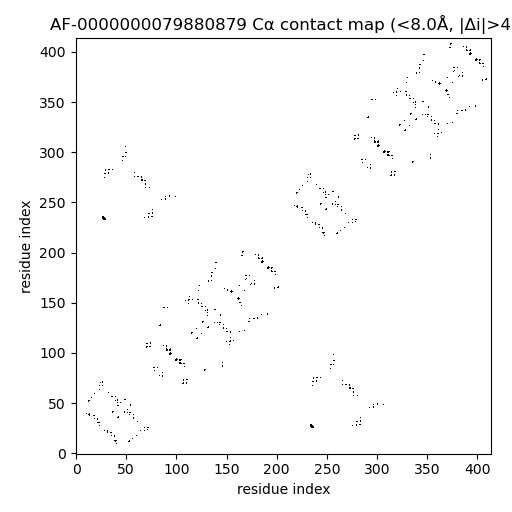M 1855 N N . LYS B 1 30 ? 4.965 0.952 6.375 1 94.94 30 LYS B N 1
ATOM 1856 C CA . LYS B 1 30 ? 5.723 1.885 7.203 1 94.94 30 LYS B CA 1
ATOM 1857 C C . LYS B 1 30 ? 7.211 1.541 7.195 1 94.94 30 LYS B C 1
ATOM 1859 O O . LYS B 1 30 ? 8.055 2.422 7.031 1 94.94 30 LYS B O 1
ATOM 1864 N N . ALA B 1 31 ? 7.488 0.296 7.367 1 95.19 31 ALA B N 1
ATOM 1865 C CA . ALA B 1 31 ? 8.875 -0.154 7.379 1 95.19 31 ALA B CA 1
ATOM 1866 C C . ALA B 1 31 ? 9.547 0.093 6.031 1 95.19 31 ALA B C 1
ATOM 1868 O O . ALA B 1 31 ? 10.719 0.471 5.973 1 95.19 31 ALA B O 1
ATOM 1869 N N . ILE B 1 32 ? 8.828 -0.141 4.992 1 94.94 32 ILE B N 1
ATOM 1870 C CA . ILE B 1 32 ? 9.336 0.089 3.645 1 94.94 32 ILE B CA 1
ATOM 1871 C C . ILE B 1 32 ? 9.688 1.564 3.469 1 94.94 32 ILE B C 1
ATOM 1873 O O . ILE B 1 32 ? 10.781 1.899 3.006 1 94.94 32 ILE B O 1
ATOM 1877 N N . SER B 1 33 ? 8.781 2.424 3.893 1 96.69 33 SER B N 1
ATOM 1878 C CA . SER B 1 33 ? 9 3.863 3.809 1 96.69 33 SER B CA 1
ATOM 1879 C C . SER B 1 33 ? 10.203 4.289 4.645 1 96.69 33 SER B C 1
ATOM 1881 O O . SER B 1 33 ? 11.094 4.992 4.16 1 96.69 33 SER B O 1
ATOM 1883 N N . ASP B 1 34 ? 10.273 3.826 5.898 1 96.62 34 ASP B N 1
ATOM 1884 C CA . ASP B 1 34 ? 11.344 4.199 6.82 1 96.62 34 ASP B CA 1
ATOM 1885 C C . ASP B 1 34 ? 12.703 3.742 6.293 1 96.62 34 ASP B C 1
ATOM 1887 O O . ASP B 1 34 ? 13.688 4.488 6.363 1 96.62 34 ASP B O 1
ATOM 1891 N N . THR B 1 35 ? 12.719 2.518 5.77 1 96.12 35 THR B N 1
ATOM 1892 C CA . THR B 1 35 ? 13.969 1.969 5.254 1 96.12 35 THR B CA 1
ATOM 1893 C C . THR B 1 35 ? 14.453 2.766 4.047 1 96.12 35 THR B C 1
ATOM 1895 O O . THR B 1 35 ? 15.633 3.113 3.959 1 96.12 35 THR B O 1
ATOM 1898 N N . ALA B 1 36 ? 13.547 3.059 3.127 1 96.12 36 ALA B N 1
ATOM 1899 C CA . ALA B 1 36 ? 13.906 3.846 1.95 1 96.12 36 ALA B CA 1
ATOM 1900 C C . ALA B 1 36 ? 14.398 5.234 2.348 1 96.12 36 ALA B C 1
ATOM 1902 O O . ALA B 1 36 ? 15.375 5.738 1.797 1 96.12 36 ALA B O 1
ATOM 1903 N N . PHE B 1 37 ? 13.734 5.855 3.363 1 97 37 PHE B N 1
ATOM 1904 C CA . PHE B 1 37 ? 14.07 7.18 3.869 1 97 37 PHE B CA 1
ATOM 1905 C C . PHE B 1 37 ? 15.508 7.215 4.383 1 97 37 PHE B C 1
ATOM 1907 O O . PHE B 1 37 ? 16.266 8.141 4.078 1 97 37 PHE B O 1
ATOM 1914 N N . LYS B 1 38 ? 15.906 6.164 5.086 1 95.12 38 LYS B N 1
ATOM 1915 C CA . LYS B 1 38 ? 17.234 6.07 5.672 1 95.12 38 LYS B CA 1
ATOM 1916 C C . LYS B 1 38 ? 18.281 5.758 4.602 1 95.12 38 LYS B C 1
ATOM 1918 O O . LYS B 1 38 ? 19.375 6.34 4.605 1 95.12 38 LYS B O 1
ATOM 1923 N N . LEU B 1 39 ? 17.969 4.855 3.697 1 94.69 39 LEU B N 1
ATOM 1924 C CA . LEU B 1 39 ? 18.906 4.477 2.646 1 94.69 39 LEU B CA 1
ATOM 1925 C C . LEU B 1 39 ? 19.25 5.672 1.761 1 94.69 39 LEU B C 1
ATOM 1927 O O . LEU B 1 39 ? 20.375 5.789 1.264 1 94.69 39 LEU B O 1
ATOM 1931 N N . LEU B 1 40 ? 18.25 6.582 1.634 1 94.62 40 LEU B N 1
ATOM 1932 C CA . LEU B 1 40 ? 18.453 7.77 0.81 1 94.62 40 LEU B CA 1
ATOM 1933 C C . LEU B 1 40 ? 19.047 8.906 1.63 1 94.62 40 LEU B C 1
ATOM 1935 O O . LEU B 1 40 ? 19.156 10.039 1.146 1 94.62 40 LEU B O 1
ATOM 1939 N N . LYS B 1 41 ? 19.328 8.656 2.953 1 93.12 41 LYS B N 1
ATOM 1940 C CA . LYS B 1 41 ? 19.969 9.562 3.889 1 93.12 41 LYS B CA 1
ATOM 1941 C C . LYS B 1 41 ? 19.141 10.82 4.109 1 93.12 41 LYS B C 1
ATOM 1943 O O . LYS B 1 41 ? 19.688 11.914 4.301 1 93.12 41 LYS B O 1
ATOM 1948 N N . LEU B 1 42 ? 17.844 10.711 3.938 1 95.62 42 LEU B N 1
ATOM 1949 C CA . LEU B 1 42 ? 16.938 11.836 4.168 1 95.62 42 LEU B CA 1
ATOM 1950 C C . LEU B 1 42 ? 16.859 12.172 5.656 1 95.62 42 LEU B C 1
ATOM 1952 O O . LEU B 1 42 ? 16.531 13.297 6.023 1 95.62 42 LEU B O 1
ATOM 1956 N N . ASP B 1 43 ? 17.141 11.148 6.523 1 93.19 43 ASP B N 1
ATOM 1957 C CA . ASP B 1 43 ? 17.141 11.359 7.969 1 93.19 43 ASP B CA 1
ATOM 1958 C C . ASP B 1 43 ? 18.266 12.289 8.391 1 93.19 43 ASP B C 1
ATOM 1960 O O . ASP B 1 43 ? 18.25 12.836 9.492 1 93.19 43 ASP B O 1
ATOM 1964 N N . GLN B 1 44 ? 19.188 12.57 7.531 1 92.56 44 GLN B N 1
ATOM 1965 C CA . GLN B 1 44 ? 20.328 13.43 7.832 1 92.56 44 GLN B CA 1
ATOM 1966 C C . GLN B 1 44 ? 20.078 14.859 7.371 1 92.56 44 GLN B C 1
ATOM 1968 O O . GLN B 1 44 ? 20.828 15.773 7.711 1 92.56 44 GLN B O 1
ATOM 1973 N N . ALA B 1 45 ? 18.984 15.117 6.68 1 91.44 45 ALA B N 1
ATOM 1974 C CA . ALA B 1 45 ? 18.703 16.422 6.098 1 91.44 45 ALA B CA 1
ATOM 1975 C C . ALA B 1 45 ? 18.062 17.359 7.125 1 91.44 45 ALA B C 1
ATOM 1977 O O . ALA B 1 45 ? 17.938 18.562 6.891 1 91.44 45 ALA B O 1
ATOM 1978 N N . GLY B 1 46 ? 17.672 16.812 8.289 1 90.62 46 GLY B N 1
ATOM 1979 C CA . GLY B 1 46 ? 17.047 17.641 9.297 1 90.62 46 GLY B CA 1
ATOM 1980 C C . GLY B 1 46 ? 15.797 18.344 8.797 1 90.62 46 GLY B C 1
ATOM 1981 O O . GLY B 1 46 ? 14.922 17.719 8.203 1 90.62 46 GLY B O 1
ATOM 1982 N N . ASP B 1 47 ? 15.727 19.688 8.969 1 89.06 47 ASP B N 1
ATOM 1983 C CA . ASP B 1 47 ? 14.539 20.453 8.617 1 89.06 47 ASP B CA 1
ATOM 1984 C C . ASP B 1 47 ? 14.523 20.781 7.125 1 89.06 47 ASP B C 1
ATOM 1986 O O . ASP B 1 47 ? 13.547 21.344 6.617 1 89.06 47 ASP B O 1
ATOM 1990 N N . ASP B 1 48 ? 15.516 20.328 6.375 1 91.19 48 ASP B N 1
ATOM 1991 C CA . ASP B 1 48 ? 15.617 20.625 4.949 1 91.19 48 ASP B CA 1
ATOM 1992 C C . ASP B 1 48 ? 15.219 19.422 4.105 1 91.19 48 ASP B C 1
ATOM 1994 O O . ASP B 1 48 ? 15.602 19.312 2.941 1 91.19 48 ASP B O 1
ATOM 1998 N N . VAL B 1 49 ? 14.5 18.547 4.68 1 95.44 49 VAL B N 1
ATOM 1999 C CA . VAL B 1 49 ? 14.172 17.281 4.016 1 95.44 49 VAL B CA 1
ATOM 2000 C C . VAL B 1 49 ? 13.422 17.578 2.719 1 95.44 49 VAL B C 1
ATOM 2002 O O . VAL B 1 49 ? 13.625 16.891 1.711 1 95.44 49 VAL B O 1
ATOM 2005 N N . PHE B 1 50 ? 12.602 18.594 2.627 1 95.81 50 PHE B N 1
ATOM 2006 C CA . PHE B 1 50 ? 11.797 18.906 1.454 1 95.81 50 PHE B CA 1
ATOM 2007 C C . PHE B 1 50 ? 12.641 19.578 0.38 1 95.81 50 PHE B C 1
ATOM 2009 O O . PHE B 1 50 ? 12.203 19.719 -0.764 1 95.81 50 PHE B O 1
ATOM 2016 N N . MET B 1 51 ? 13.867 19.953 0.729 1 91.62 51 MET B N 1
ATOM 2017 C CA . MET B 1 51 ? 14.766 20.562 -0.239 1 91.62 51 MET B CA 1
ATOM 2018 C C . MET B 1 51 ? 15.805 19.562 -0.727 1 91.62 51 MET B C 1
ATOM 2020 O O . MET B 1 51 ? 16.609 19.875 -1.617 1 91.62 51 MET B O 1
ATOM 2024 N N . SER B 1 52 ? 15.781 18.406 -0.138 1 92.62 52 SER B N 1
ATOM 2025 C CA . SER B 1 52 ? 16.734 17.375 -0.521 1 92.62 52 SER B CA 1
ATOM 2026 C C . SER B 1 52 ? 16.516 16.906 -1.957 1 92.62 52 SER B C 1
ATOM 2028 O O . SER B 1 52 ? 15.375 16.672 -2.365 1 92.62 52 SER B O 1
ATOM 2030 N N . PRO B 1 53 ? 17.562 16.734 -2.66 1 90.38 53 PRO B N 1
ATOM 2031 C CA . PRO B 1 53 ? 17.438 16.203 -4.02 1 90.38 53 PRO B CA 1
ATOM 2032 C C . PRO B 1 53 ? 16.906 14.766 -4.051 1 90.38 53 PRO B C 1
ATOM 2034 O O . PRO B 1 53 ? 16.438 14.305 -5.094 1 90.38 53 PRO B O 1
ATOM 2037 N N . GLN B 1 54 ? 16.969 14.039 -2.887 1 93 54 GLN B N 1
ATOM 2038 C CA . GLN B 1 54 ? 16.562 12.641 -2.82 1 93 54 GLN B CA 1
ATOM 2039 C C . GLN B 1 54 ? 15.086 12.516 -2.459 1 93 54 GLN B C 1
ATOM 2041 O O . GLN B 1 54 ? 14.531 11.414 -2.467 1 93 54 GLN B O 1
ATOM 2046 N N . LEU B 1 55 ? 14.453 13.688 -2.178 1 94.81 55 LEU B N 1
ATOM 2047 C CA . LEU B 1 55 ? 13.047 13.641 -1.774 1 94.81 55 LEU B CA 1
ATOM 2048 C C . LEU B 1 55 ? 12.188 13.016 -2.865 1 94.81 55 LEU B C 1
ATOM 2050 O O . LEU B 1 55 ? 11.391 12.109 -2.594 1 94.81 55 LEU B O 1
ATOM 2054 N N . HIS B 1 56 ? 12.422 13.422 -4.086 1 93.75 56 HIS B N 1
ATOM 2055 C CA . HIS B 1 56 ? 11.609 12.938 -5.199 1 93.75 56 HIS B CA 1
ATOM 2056 C C . HIS B 1 56 ? 11.859 11.453 -5.457 1 93.75 56 HIS B C 1
ATOM 2058 O O . HIS B 1 56 ? 10.945 10.727 -5.852 1 93.75 56 HIS B O 1
ATOM 2064 N N . THR B 1 57 ? 13.102 11.062 -5.234 1 93.88 57 THR B N 1
ATOM 2065 C CA . THR B 1 57 ? 13.391 9.641 -5.355 1 93.88 57 THR B CA 1
ATOM 2066 C C . THR B 1 57 ? 12.586 8.828 -4.344 1 93.88 57 THR B C 1
ATOM 2068 O O . THR B 1 57 ? 12.008 7.801 -4.688 1 93.88 57 THR B O 1
ATOM 2071 N N . TRP B 1 58 ? 12.531 9.344 -3.107 1 95.56 58 TRP B N 1
ATOM 2072 C CA . TRP B 1 58 ? 11.766 8.695 -2.051 1 95.56 58 TRP B CA 1
ATOM 2073 C C . TRP B 1 58 ? 10.281 8.641 -2.408 1 95.56 58 TRP B C 1
ATOM 2075 O O . TRP B 1 58 ? 9.656 7.586 -2.334 1 95.56 58 TRP B O 1
ATOM 2085 N N . ILE B 1 59 ? 9.742 9.734 -2.9 1 94.88 59 ILE B N 1
ATOM 2086 C CA . ILE B 1 59 ? 8.336 9.859 -3.264 1 94.88 59 ILE B CA 1
ATOM 2087 C C . ILE B 1 59 ? 8.008 8.898 -4.402 1 94.88 59 ILE B C 1
ATOM 2089 O O . ILE B 1 59 ? 7.078 8.094 -4.301 1 94.88 59 ILE B O 1
ATOM 2093 N N . ASN B 1 60 ? 8.758 8.875 -5.391 1 93.56 60 ASN B N 1
ATOM 2094 C CA . ASN B 1 60 ? 8.516 8.039 -6.562 1 93.56 60 ASN B CA 1
ATOM 2095 C C . ASN B 1 60 ? 8.648 6.559 -6.23 1 93.56 60 ASN B C 1
ATOM 2097 O O . ASN B 1 60 ? 7.895 5.734 -6.742 1 93.56 60 ASN B O 1
ATOM 2101 N N . TYR B 1 61 ? 9.625 6.301 -5.387 1 94.69 61 TYR B N 1
ATOM 2102 C CA . TYR B 1 61 ? 9.797 4.918 -4.965 1 94.69 61 TYR B CA 1
ATOM 2103 C C . TYR B 1 61 ? 8.547 4.402 -4.262 1 94.69 61 TYR B C 1
ATOM 2105 O O . TYR B 1 61 ? 8.047 3.324 -4.59 1 94.69 61 TYR B O 1
ATOM 2113 N N . LEU B 1 62 ? 8.031 5.191 -3.297 1 95.62 62 LEU B N 1
ATOM 2114 C CA . LEU B 1 62 ? 6.859 4.766 -2.533 1 95.62 62 LEU B CA 1
ATOM 2115 C C . LEU B 1 62 ? 5.645 4.617 -3.441 1 95.62 62 LEU B C 1
ATOM 2117 O O . LEU B 1 62 ? 4.875 3.662 -3.303 1 95.62 62 LEU B O 1
ATOM 2121 N N . ILE B 1 63 ? 5.48 5.516 -4.367 1 93.62 63 ILE B N 1
ATOM 2122 C CA . ILE B 1 63 ? 4.367 5.441 -5.305 1 93.62 63 ILE B CA 1
ATOM 2123 C C . ILE B 1 63 ? 4.48 4.172 -6.145 1 93.62 63 ILE B C 1
ATOM 2125 O O . ILE B 1 63 ? 3.502 3.439 -6.309 1 93.62 63 ILE B O 1
ATOM 2129 N N . SER B 1 64 ? 5.668 3.883 -6.562 1 92.62 64 SER B N 1
ATOM 2130 C CA . SER B 1 64 ? 5.895 2.709 -7.398 1 92.62 64 SER B CA 1
ATOM 2131 C C . SER B 1 64 ? 5.652 1.421 -6.621 1 92.62 64 SER B C 1
ATOM 2133 O O . SER B 1 64 ? 4.977 0.512 -7.109 1 92.62 64 SER B O 1
ATOM 2135 N N . VAL B 1 65 ? 6.152 1.363 -5.418 1 92.88 65 VAL B N 1
ATOM 2136 C CA . VAL B 1 65 ? 6.031 0.163 -4.594 1 92.88 65 VAL B CA 1
ATOM 2137 C C . VAL B 1 65 ? 4.57 -0.069 -4.23 1 92.88 65 VAL B C 1
ATOM 2139 O O . VAL B 1 65 ? 4.094 -1.207 -4.242 1 92.88 65 VAL B O 1
ATOM 2142 N N . THR B 1 66 ? 3.871 0.953 -3.943 1 93.19 66 THR B N 1
ATOM 2143 C CA . THR B 1 66 ? 2.502 0.792 -3.465 1 93.19 66 THR B CA 1
ATOM 2144 C C . THR B 1 66 ? 1.584 0.335 -4.594 1 93.19 66 THR B C 1
ATOM 2146 O O . THR B 1 66 ? 0.544 -0.279 -4.348 1 93.19 66 THR B O 1
ATOM 2149 N N . LYS B 1 67 ? 1.926 0.556 -5.805 1 91.38 67 LYS B N 1
ATOM 2150 C CA . LYS B 1 67 ? 1.149 0.099 -6.953 1 91.38 67 LYS B CA 1
ATOM 2151 C C . LYS B 1 67 ? 1.095 -1.426 -7.008 1 91.38 67 LYS B C 1
ATOM 2153 O O . LYS B 1 67 ? 0.148 -1.999 -7.551 1 91.38 67 LYS B O 1
ATOM 2158 N N . THR B 1 68 ? 2.039 -2.061 -6.43 1 90.81 68 THR B N 1
ATOM 2159 C CA . THR B 1 68 ? 2.104 -3.516 -6.496 1 90.81 68 THR B CA 1
ATOM 2160 C C . THR B 1 68 ? 1.476 -4.145 -5.258 1 90.81 68 THR B C 1
ATOM 2162 O O . THR B 1 68 ? 1.205 -5.348 -5.234 1 90.81 68 THR B O 1
ATOM 2165 N N . LEU B 1 69 ? 1.192 -3.379 -4.262 1 94.12 69 LEU B N 1
ATOM 2166 C CA . LEU B 1 69 ? 0.808 -3.896 -2.955 1 94.12 69 LEU B CA 1
ATOM 2167 C C . LEU B 1 69 ? -0.533 -4.621 -3.029 1 94.12 69 LEU B C 1
ATOM 2169 O O . LEU B 1 69 ? -0.726 -5.648 -2.377 1 94.12 69 LEU B O 1
ATOM 2173 N N . PRO B 1 70 ? -1.469 -4.137 -3.883 1 94.38 70 PRO B N 1
ATOM 2174 C CA . PRO B 1 70 ? -2.754 -4.836 -3.912 1 94.38 70 PRO B CA 1
ATOM 2175 C C . PRO B 1 70 ? -2.617 -6.305 -4.312 1 94.38 70 PRO B C 1
ATOM 2177 O O . PRO B 1 70 ? -3.143 -7.184 -3.625 1 94.38 70 PRO B O 1
ATOM 2180 N N . THR B 1 71 ? -1.848 -6.547 -5.316 1 95.06 71 THR B N 1
ATOM 2181 C CA . THR B 1 71 ? -1.714 -7.914 -5.805 1 95.06 71 THR B CA 1
ATOM 2182 C C . THR B 1 71 ? -0.942 -8.773 -4.809 1 95.06 71 THR B C 1
ATOM 2184 O O . THR B 1 71 ? -1.27 -9.945 -4.609 1 95.06 71 THR B O 1
ATOM 2187 N N . ILE B 1 72 ? 0.024 -8.211 -4.207 1 95.12 72 ILE B N 1
ATOM 2188 C CA . ILE B 1 72 ? 0.806 -8.945 -3.215 1 95.12 72 ILE B CA 1
ATOM 2189 C C . ILE B 1 72 ? -0.064 -9.258 -2 1 95.12 72 ILE B C 1
ATOM 2191 O O . ILE B 1 72 ? -0.029 -10.375 -1.474 1 95.12 72 ILE B O 1
ATOM 2195 N N . ALA B 1 73 ? -0.816 -8.25 -1.599 1 96.81 73 ALA B N 1
ATOM 2196 C CA . ALA B 1 73 ? -1.689 -8.43 -0.443 1 96.81 73 ALA B CA 1
ATOM 2197 C C . ALA B 1 73 ? -2.768 -9.469 -0.729 1 96.81 73 ALA B C 1
ATOM 2199 O O . ALA B 1 73 ? -3.062 -10.32 0.118 1 96.81 73 ALA B O 1
ATOM 2200 N N . MET B 1 74 ? -3.34 -9.406 -1.898 1 97.5 74 MET B N 1
ATOM 2201 C CA . MET B 1 74 ? -4.355 -10.383 -2.281 1 97.5 74 MET B CA 1
ATOM 2202 C C . MET B 1 74 ? -3.789 -11.797 -2.266 1 97.5 74 MET B C 1
ATOM 2204 O O . MET B 1 74 ? -4.395 -12.703 -1.695 1 97.5 74 MET B O 1
ATOM 2208 N N . LEU B 1 75 ? -2.645 -11.938 -2.873 1 97.25 75 LEU B N 1
ATOM 2209 C CA . LEU B 1 75 ? -2.008 -13.25 -2.912 1 97.25 75 LEU B CA 1
ATOM 2210 C C . LEU B 1 75 ? -1.679 -13.734 -1.505 1 97.25 75 LEU B C 1
ATOM 2212 O O . LEU B 1 75 ? -1.854 -14.914 -1.195 1 97.25 75 LEU B O 1
ATOM 2216 N N . SER B 1 76 ? -1.209 -12.844 -0.688 1 96.62 76 SER B N 1
ATOM 2217 C CA . SER B 1 76 ? -0.901 -13.188 0.695 1 96.62 76 SER B CA 1
ATOM 2218 C C . SER B 1 76 ? -2.146 -13.672 1.434 1 96.62 76 SER B C 1
ATOM 2220 O O . SER B 1 76 ? -2.094 -14.648 2.178 1 96.62 76 SER B O 1
ATOM 2222 N N . THR B 1 77 ? -3.23 -13.008 1.223 1 97.62 77 THR B N 1
ATOM 2223 C CA . THR B 1 77 ? -4.496 -13.398 1.843 1 97.62 77 THR B CA 1
ATOM 2224 C C . THR B 1 77 ? -4.934 -14.773 1.365 1 97.62 77 THR B C 1
ATOM 2226 O O . THR B 1 77 ? -5.32 -15.625 2.174 1 97.62 77 THR B O 1
ATOM 2229 N N . LEU B 1 78 ? -4.844 -14.984 0.086 1 97.69 78 LEU B N 1
ATOM 2230 C CA . LEU B 1 78 ? -5.273 -16.25 -0.504 1 97.69 78 LEU B CA 1
ATOM 2231 C C . LEU B 1 78 ? -4.352 -17.391 -0.085 1 97.69 78 LEU B C 1
ATOM 2233 O O . LEU B 1 78 ? -4.816 -18.469 0.272 1 97.69 78 LEU B O 1
ATOM 2237 N N . THR B 1 79 ? -3.023 -17.172 -0.02 1 96.38 79 THR B N 1
ATOM 2238 C CA . THR B 1 79 ? -2.062 -18.219 0.294 1 96.38 79 THR B CA 1
ATOM 2239 C C . THR B 1 79 ? -2.146 -18.609 1.768 1 96.38 79 THR B C 1
ATOM 2241 O O . THR B 1 79 ? -1.702 -19.688 2.156 1 96.38 79 THR B O 1
ATOM 2244 N N . ALA B 1 80 ? -2.672 -17.734 2.568 1 95.38 80 ALA B N 1
ATOM 2245 C CA . ALA B 1 80 ? -2.895 -18.062 3.975 1 95.38 80 ALA B CA 1
ATOM 2246 C C . ALA B 1 80 ? -4.094 -18.984 4.141 1 95.38 80 ALA B C 1
ATOM 2248 O O . ALA B 1 80 ? -4.254 -19.625 5.184 1 95.38 80 ALA B O 1
ATOM 2249 N N . ARG B 1 81 ? -4.859 -19.172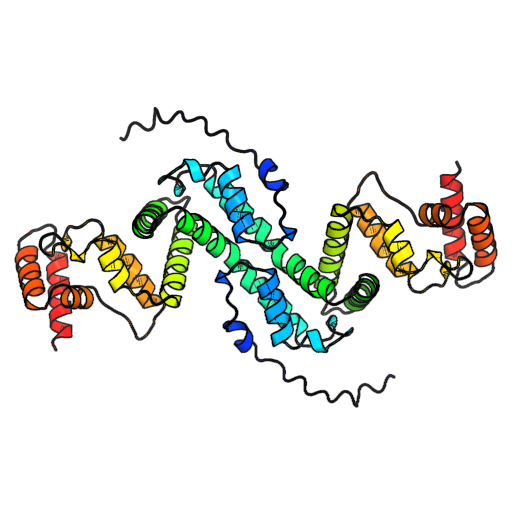 3.072 1 95.62 81 ARG B N 1
ATOM 2250 C CA . ARG B 1 81 ? -6.133 -19.875 3.203 1 95.62 81 ARG B CA 1
ATOM 2251 C C . ARG B 1 81 ? -6.172 -21.094 2.293 1 95.62 81 ARG B C 1
ATOM 2253 O O . ARG B 1 81 ? -6.906 -22.047 2.562 1 95.62 81 ARG B O 1
ATOM 2260 N N . TYR B 1 82 ? -5.43 -20.984 1.288 1 95.75 82 TYR B N 1
ATOM 2261 C CA . TYR B 1 82 ? -5.414 -22.078 0.316 1 95.75 82 TYR B CA 1
ATOM 2262 C C . TYR B 1 82 ? -4.004 -22.609 0.125 1 95.75 82 TYR B C 1
ATOM 2264 O O . TYR B 1 82 ? -3.037 -21.844 0.08 1 95.75 82 TYR B O 1
ATOM 2272 N N . SER B 1 83 ? -3.932 -23.953 0.041 1 94.88 83 SER B N 1
ATOM 2273 C CA . SER B 1 83 ? -2.646 -24.547 -0.31 1 94.88 83 SER B CA 1
ATOM 2274 C C . SER B 1 83 ? -2.26 -24.219 -1.748 1 94.88 83 SER B C 1
ATOM 2276 O O . SER B 1 83 ? -3.109 -23.812 -2.551 1 94.88 83 SER B O 1
ATOM 2278 N N . ASP B 1 84 ? -1.004 -24.359 -2.084 1 95.12 84 ASP B N 1
ATOM 2279 C CA . ASP B 1 84 ? -0.482 -23.984 -3.396 1 95.12 84 ASP B CA 1
ATOM 2280 C C . ASP B 1 84 ? -1.215 -24.734 -4.5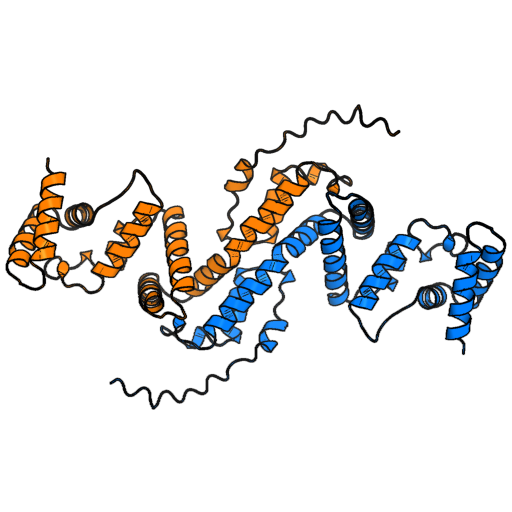08 1 95.12 84 ASP B C 1
ATOM 2282 O O . ASP B 1 84 ? -1.564 -24.141 -5.535 1 95.12 84 ASP B O 1
ATOM 2286 N N . ASP B 1 85 ? -1.462 -25.984 -4.316 1 92.56 85 ASP B N 1
ATOM 2287 C CA . ASP B 1 85 ? -2.09 -26.797 -5.355 1 92.56 85 ASP B CA 1
ATOM 2288 C C . ASP B 1 85 ? -3.531 -26.344 -5.602 1 92.56 85 ASP B C 1
ATOM 2290 O O . ASP B 1 85 ? -3.982 -26.297 -6.746 1 92.56 85 ASP B O 1
ATOM 2294 N N . VAL B 1 86 ? -4.199 -26 -4.523 1 94.62 86 VAL B N 1
ATOM 2295 C CA . VAL B 1 86 ? -5.574 -25.531 -4.641 1 94.62 86 VAL B CA 1
ATOM 2296 C C . VAL B 1 86 ? -5.594 -24.156 -5.32 1 94.62 86 VAL B C 1
ATOM 2298 O O . VAL B 1 86 ? -6.375 -23.938 -6.246 1 94.62 86 VAL B O 1
ATOM 2301 N N . LEU B 1 87 ? -4.711 -23.266 -4.914 1 97 87 LEU B N 1
ATOM 2302 C CA . LEU B 1 87 ? -4.688 -21.906 -5.449 1 97 87 LEU B CA 1
ATOM 2303 C C . LEU B 1 87 ? -4.324 -21.922 -6.93 1 97 87 LEU B C 1
ATOM 2305 O O . LEU B 1 87 ? -4.887 -21.156 -7.715 1 97 87 LEU B O 1
ATOM 2309 N N . ILE B 1 88 ? -3.424 -22.781 -7.305 1 96.69 88 ILE B N 1
ATOM 2310 C CA . ILE B 1 88 ? -3.045 -22.906 -8.711 1 96.69 88 ILE B CA 1
ATOM 2311 C C . ILE B 1 88 ? -4.281 -23.219 -9.555 1 96.69 88 ILE B C 1
ATOM 2313 O O . ILE B 1 88 ? -4.516 -22.578 -10.578 1 96.69 88 ILE B O 1
ATOM 2317 N N . LYS B 1 89 ? -5.02 -24.109 -9.078 1 93.12 89 LYS B N 1
ATOM 2318 C CA . LYS B 1 89 ? -6.207 -24.531 -9.82 1 93.12 89 LYS B CA 1
ATOM 2319 C C . LYS B 1 89 ? -7.258 -23.438 -9.852 1 93.12 89 LYS B C 1
ATOM 2321 O O . LYS B 1 89 ? -7.906 -23.219 -10.875 1 93.12 89 LYS B O 1
ATOM 2326 N N . MET B 1 90 ? -7.383 -22.766 -8.75 1 95.69 90 MET B N 1
ATOM 2327 C CA . MET B 1 90 ? -8.336 -21.656 -8.672 1 95.69 90 MET B CA 1
ATOM 2328 C C . MET B 1 90 ? -7.969 -20.547 -9.664 1 95.69 90 MET B C 1
ATOM 2330 O O . MET B 1 90 ? -8.836 -20.031 -10.367 1 95.69 90 MET B O 1
ATOM 2334 N N . LEU B 1 91 ? -6.738 -20.266 -9.766 1 97.12 91 LEU B N 1
ATOM 2335 C CA . LEU B 1 91 ? -6.281 -19.188 -10.648 1 97.12 91 LEU B CA 1
ATOM 2336 C C . LEU B 1 91 ? -6.438 -19.594 -12.109 1 97.12 91 LEU B C 1
ATOM 2338 O O . LEU B 1 91 ? -6.859 -18.797 -12.945 1 97.1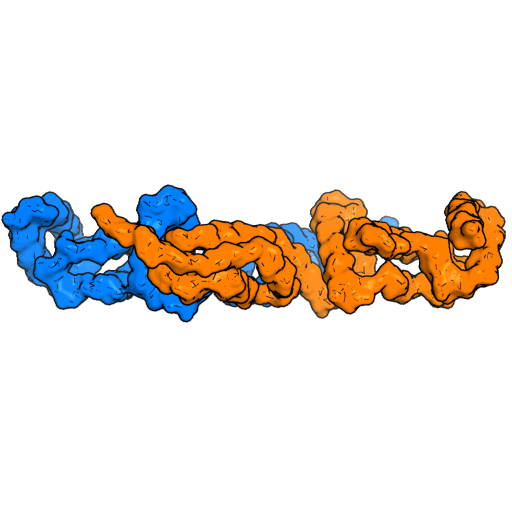2 91 LEU B O 1
ATOM 2342 N N . GLU B 1 92 ? -6.145 -20.828 -12.398 1 95 92 GLU B N 1
ATOM 2343 C CA . GLU B 1 92 ? -6.324 -21.312 -13.766 1 95 92 GLU B CA 1
ATOM 2344 C C . GLU B 1 92 ? -7.789 -21.25 -14.18 1 95 92 GLU B C 1
ATOM 2346 O O . GLU B 1 92 ? -8.102 -20.844 -15.305 1 95 92 GLU B O 1
ATOM 2351 N N . ALA B 1 93 ? -8.617 -21.656 -13.289 1 94 93 ALA B N 1
ATOM 2352 C CA . ALA B 1 93 ? -10.055 -21.594 -13.57 1 94 93 ALA B CA 1
ATOM 2353 C C . ALA B 1 93 ? -10.523 -20.156 -13.727 1 94 93 ALA B C 1
ATOM 2355 O O . ALA B 1 93 ? -11.312 -19.844 -14.617 1 94 93 ALA B O 1
ATOM 2356 N N . ALA B 1 94 ? -10.039 -19.297 -12.898 1 96.06 94 ALA B N 1
ATOM 2357 C CA . ALA B 1 94 ? -10.438 -17.891 -12.906 1 96.06 94 ALA B CA 1
ATOM 2358 C C . ALA B 1 94 ? -10 -17.203 -14.203 1 96.06 94 ALA B C 1
ATOM 2360 O O . ALA B 1 94 ? -10.664 -16.281 -14.68 1 96.06 94 ALA B O 1
ATOM 2361 N N . LYS B 1 95 ? -8.898 -17.625 -14.758 1 95.81 95 LYS B N 1
ATOM 2362 C CA . LYS B 1 95 ? -8.383 -17.047 -15.992 1 95.81 95 LYS B CA 1
ATOM 2363 C C . LYS B 1 95 ? -9.32 -17.328 -17.172 1 95.81 95 LYS B C 1
ATOM 2365 O O . LYS B 1 95 ? -9.266 -16.641 -18.188 1 95.81 95 LYS B O 1
ATOM 2370 N N . LYS B 1 96 ? -10.086 -18.281 -17.016 1 93.75 96 LYS B N 1
ATOM 2371 C CA . LYS B 1 96 ? -10.984 -18.672 -18.109 1 93.75 96 LYS B CA 1
ATOM 2372 C C . LYS B 1 96 ? -12.258 -17.828 -18.078 1 93.75 96 LYS B C 1
ATOM 2374 O O . LYS B 1 96 ? -13.055 -17.875 -19.016 1 93.75 96 LYS B O 1
ATOM 2379 N N . ASN B 1 97 ? -12.477 -17.125 -17.047 1 93.94 97 ASN B N 1
ATOM 2380 C CA . ASN B 1 97 ? -13.617 -16.234 -16.906 1 93.94 97 ASN B CA 1
ATOM 2381 C C . ASN B 1 97 ? -13.242 -14.789 -17.234 1 93.94 97 ASN B C 1
ATOM 2383 O O . ASN B 1 97 ? -12.359 -14.219 -16.594 1 93.94 97 ASN B O 1
ATOM 2387 N N . PRO B 1 98 ? -13.945 -14.18 -18.156 1 93.75 98 PRO B N 1
ATOM 2388 C CA . PRO B 1 98 ? -13.602 -12.82 -18.578 1 93.75 98 PRO B CA 1
ATOM 2389 C C . PRO B 1 98 ? -13.609 -11.82 -17.422 1 93.75 98 PRO B C 1
ATOM 2391 O O . PRO B 1 98 ? -12.789 -10.898 -17.391 1 93.75 98 PRO B O 1
ATOM 2394 N N . GLY B 1 99 ? -14.422 -11.984 -16.453 1 91.44 99 GLY B N 1
ATOM 2395 C CA . GLY B 1 99 ? -14.531 -11.047 -15.352 1 91.44 99 GLY B CA 1
ATOM 2396 C C . GLY B 1 99 ? -13.375 -11.141 -14.375 1 91.44 99 GLY B C 1
ATOM 2397 O O . GLY B 1 99 ? -13.141 -10.211 -13.594 1 91.44 99 GLY B O 1
ATOM 2398 N N . THR B 1 100 ? -12.633 -12.258 -14.43 1 95.5 100 THR B N 1
ATOM 2399 C CA . THR B 1 100 ? -11.562 -12.438 -13.461 1 95.5 100 THR B CA 1
ATOM 2400 C C . THR B 1 100 ? -10.242 -12.734 -14.156 1 95.5 100 THR B C 1
ATOM 2402 O O . THR B 1 100 ? -9.203 -12.867 -13.508 1 95.5 100 THR B O 1
ATOM 2405 N N . GLU B 1 101 ? -10.211 -12.758 -15.469 1 96.19 101 GLU B N 1
ATOM 2406 C CA . GLU B 1 101 ? -9.039 -13.141 -16.25 1 96.19 101 GLU B CA 1
ATOM 2407 C C . GLU B 1 101 ? -7.844 -12.258 -15.914 1 96.19 101 GLU B C 1
ATOM 2409 O O . GLU B 1 101 ? -6.754 -12.758 -15.625 1 96.19 101 GLU B O 1
ATOM 2414 N N . GLU B 1 102 ? -8.062 -11 -15.875 1 95.12 102 GLU B N 1
ATOM 2415 C CA . GLU B 1 102 ? -6.973 -10.055 -15.688 1 95.12 102 GLU B CA 1
ATOM 2416 C C . GLU B 1 102 ? -6.344 -10.203 -14.305 1 95.12 102 GLU B C 1
ATOM 2418 O O . GLU B 1 102 ? -5.125 -10.336 -14.188 1 95.12 102 GLU B O 1
ATOM 2423 N N . ILE B 1 103 ? -7.234 -10.195 -13.328 1 95.06 103 ILE B N 1
ATOM 2424 C CA . ILE B 1 103 ? -6.711 -10.25 -11.969 1 95.06 103 ILE B CA 1
ATOM 2425 C C . ILE B 1 103 ? -6.074 -11.609 -11.711 1 95.06 103 ILE B C 1
ATOM 2427 O O . ILE B 1 103 ? -5.047 -11.703 -11.031 1 95.06 103 ILE B O 1
ATOM 2431 N N . ALA B 1 104 ? -6.652 -12.648 -12.25 1 97 104 ALA B N 1
ATOM 2432 C CA . ALA B 1 104 ? -6.082 -13.984 -12.086 1 97 104 ALA B CA 1
ATOM 2433 C C . ALA B 1 104 ? -4.707 -14.078 -12.734 1 97 104 ALA B C 1
ATOM 2435 O O . ALA B 1 104 ? -3.783 -14.672 -12.172 1 97 104 ALA B O 1
ATOM 2436 N N . THR B 1 105 ? -4.562 -13.484 -13.867 1 96.56 105 THR B N 1
ATOM 2437 C CA . THR B 1 105 ? -3.287 -13.469 -14.57 1 96.56 105 THR B CA 1
ATOM 2438 C C . THR B 1 105 ? -2.229 -12.719 -13.766 1 96.56 105 THR B C 1
ATOM 2440 O O . THR B 1 105 ? -1.097 -13.188 -13.633 1 96.56 105 THR B O 1
ATOM 2443 N N . ARG B 1 106 ? -2.654 -11.656 -13.227 1 95.62 106 ARG B N 1
ATOM 2444 C CA . ARG B 1 106 ? -1.731 -10.867 -12.422 1 95.62 106 ARG B CA 1
ATOM 2445 C C . ARG B 1 106 ? -1.309 -11.633 -11.172 1 95.62 106 ARG B C 1
ATOM 2447 O O . ARG B 1 106 ? -0.13 -11.633 -10.805 1 95.62 106 ARG B O 1
ATOM 2454 N N . LEU B 1 107 ? -2.262 -12.227 -10.578 1 97.44 107 LEU B N 1
ATOM 2455 C CA . LEU B 1 107 ? -1.975 -12.984 -9.367 1 97.44 107 LEU B CA 1
ATOM 2456 C C . LEU B 1 107 ? -1.064 -14.172 -9.672 1 97.44 107 LEU B C 1
ATOM 2458 O O . LEU B 1 107 ? -0.146 -14.469 -8.898 1 97.44 107 LEU B O 1
ATOM 2462 N N . GLN B 1 108 ? -1.289 -14.812 -10.742 1 97.44 108 GLN B N 1
ATOM 2463 C CA . GLN B 1 108 ? -0.453 -15.93 -11.148 1 97.44 108 GLN B CA 1
ATOM 2464 C C . GLN B 1 108 ? 0.991 -15.492 -11.375 1 97.44 108 GLN B C 1
ATOM 2466 O O . GLN B 1 108 ? 1.924 -16.141 -10.891 1 97.44 108 GLN B O 1
ATOM 2471 N N . GLY B 1 109 ? 1.129 -14.445 -12.094 1 95.81 109 GLY B N 1
ATOM 2472 C CA . GLY B 1 109 ? 2.463 -13.898 -12.289 1 95.81 109 GLY B CA 1
ATOM 2473 C C . GLY B 1 109 ? 3.166 -13.555 -10.992 1 95.81 109 GLY B C 1
ATOM 2474 O O . GLY B 1 109 ? 4.34 -13.883 -10.805 1 95.81 109 GLY B O 1
ATOM 2475 N N . ARG B 1 110 ? 2.436 -12.938 -10.117 1 94.81 110 ARG B N 1
ATOM 2476 C CA . ARG B 1 110 ? 3 -12.562 -8.82 1 94.81 110 ARG B CA 1
ATOM 2477 C C . ARG B 1 110 ? 3.34 -13.797 -7.992 1 94.81 110 ARG B C 1
ATOM 2479 O O . ARG B 1 110 ? 4.375 -13.836 -7.324 1 94.81 110 ARG B O 1
ATOM 2486 N N . GLN B 1 111 ? 2.52 -14.75 -8.031 1 96.38 111 GLN B N 1
ATOM 2487 C CA . GLN B 1 111 ? 2.75 -16 -7.332 1 96.38 111 GLN B CA 1
ATOM 2488 C C . GLN B 1 111 ? 4.07 -16.641 -7.758 1 96.38 111 GLN B C 1
ATOM 2490 O O . GLN B 1 111 ? 4.902 -16.984 -6.918 1 96.38 111 GLN B O 1
ATOM 2495 N N . VAL B 1 112 ? 4.336 -16.688 -8.977 1 96.62 112 VAL B N 1
ATOM 2496 C CA . VAL B 1 112 ? 5.551 -17.281 -9.516 1 96.62 112 VAL B CA 1
ATOM 2497 C C . VAL B 1 112 ? 6.766 -16.469 -9.078 1 96.62 112 VAL B C 1
ATOM 2499 O O . VAL B 1 112 ? 7.785 -17.031 -8.664 1 96.62 112 VAL B O 1
ATOM 2502 N N . LYS B 1 113 ? 6.621 -15.164 -9.094 1 92.56 113 LYS B N 1
ATOM 2503 C CA . LYS B 1 113 ? 7.73 -14.305 -8.68 1 92.56 113 LYS B CA 1
ATOM 2504 C C . LYS B 1 113 ? 8.062 -14.516 -7.207 1 92.56 113 LYS B C 1
ATOM 2506 O O . LYS B 1 113 ? 9.242 -14.555 -6.832 1 92.56 113 LYS B O 1
ATOM 2511 N N . ILE B 1 114 ? 7.086 -14.695 -6.473 1 90.69 114 ILE B N 1
ATOM 2512 C CA . ILE B 1 114 ? 7.312 -14.93 -5.051 1 90.69 114 ILE B CA 1
ATOM 2513 C C . ILE B 1 114 ? 7.969 -16.281 -4.848 1 90.69 114 ILE B C 1
ATOM 2515 O O . ILE B 1 114 ? 8.906 -16.422 -4.055 1 90.69 114 ILE B O 1
ATOM 2519 N N . TRP B 1 115 ? 7.523 -17.281 -5.535 1 94 115 TRP B N 1
ATOM 2520 C CA . TRP B 1 115 ? 8.109 -18.609 -5.461 1 94 115 TRP B CA 1
ATOM 2521 C C . TRP B 1 115 ? 9.57 -18.594 -5.879 1 94 115 TRP B C 1
ATOM 2523 O O . TRP B 1 115 ? 10.43 -19.156 -5.195 1 94 115 TRP B O 1
ATOM 2533 N N . MET B 1 116 ? 9.828 -17.891 -6.898 1 93.38 116 MET B N 1
ATOM 2534 C CA . MET B 1 116 ? 11.203 -17.797 -7.387 1 93.38 116 MET B CA 1
ATOM 2535 C C . MET B 1 116 ? 12.109 -17.156 -6.344 1 93.38 116 MET B C 1
ATOM 2537 O O . MET B 1 116 ? 13.242 -17.609 -6.133 1 93.38 116 MET B O 1
ATOM 2541 N N . ARG B 1 117 ? 11.664 -16.234 -5.711 1 88.31 117 ARG B N 1
ATOM 2542 C CA . ARG B 1 117 ? 12.445 -15.555 -4.684 1 88.31 117 ARG B CA 1
ATOM 2543 C C . ARG B 1 117 ? 12.68 -16.469 -3.484 1 88.31 117 ARG B C 1
ATOM 2545 O O . ARG B 1 117 ? 13.68 -16.328 -2.781 1 88.31 117 ARG B O 1
ATOM 2552 N N . SER B 1 118 ? 11.805 -17.375 -3.301 1 9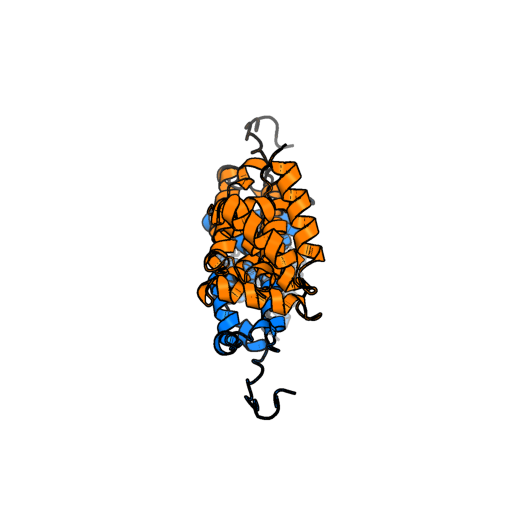0 118 SER B N 1
ATOM 2553 C CA . SER B 1 118 ? 11.938 -18.312 -2.182 1 90 118 SER B CA 1
ATOM 2554 C C . SER B 1 118 ? 12.695 -19.562 -2.592 1 90 118 SER B C 1
ATOM 2556 O O . SER B 1 118 ? 12.797 -20.516 -1.814 1 90 118 SER B O 1
ATOM 2558 N N . GLY B 1 119 ? 13.047 -19.672 -3.855 1 91.25 119 GLY B N 1
ATOM 2559 C CA . GLY B 1 119 ? 13.867 -20.781 -4.309 1 91.25 119 GLY B CA 1
ATOM 2560 C C . GLY B 1 119 ? 13.07 -21.891 -4.949 1 91.25 119 GLY B C 1
ATOM 2561 O O . GLY B 1 119 ? 13.625 -22.922 -5.336 1 91.25 119 GLY B O 1
ATOM 2562 N N . LYS B 1 120 ? 11.844 -21.719 -5.055 1 93.25 120 LYS B N 1
ATOM 2563 C CA . LYS B 1 120 ? 11.039 -22.734 -5.746 1 93.25 120 LYS B CA 1
ATOM 2564 C C . LYS B 1 120 ? 11.32 -22.719 -7.242 1 93.25 120 LYS B C 1
ATOM 2566 O O . LYS B 1 120 ? 11.578 -21.672 -7.832 1 93.25 120 LYS B O 1
ATOM 2571 N N . THR B 1 121 ? 11.156 -23.875 -7.816 1 93.31 121 THR B N 1
ATOM 2572 C CA . THR B 1 121 ? 11.422 -24.031 -9.242 1 93.31 121 THR B CA 1
ATOM 2573 C C . THR B 1 121 ? 10.219 -24.656 -9.945 1 93.31 121 THR B C 1
ATOM 2575 O O . THR B 1 121 ? 9.234 -25.016 -9.305 1 93.31 121 THR B O 1
ATOM 2578 N N . ALA B 1 122 ? 10.32 -24.688 -11.258 1 94.38 122 ALA B N 1
ATOM 2579 C CA . ALA B 1 122 ? 9.281 -25.328 -12.047 1 94.38 122 ALA B CA 1
ATOM 2580 C C . ALA B 1 122 ? 9.117 -26.797 -11.648 1 94.38 122 ALA B C 1
ATOM 2582 O O . ALA B 1 122 ? 8.008 -27.328 -11.656 1 94.38 122 ALA B O 1
ATOM 2583 N N . ASP B 1 123 ? 10.172 -27.453 -11.219 1 92.94 123 ASP B N 1
ATOM 2584 C CA . ASP B 1 123 ? 10.133 -28.844 -10.789 1 92.94 123 ASP B CA 1
ATOM 2585 C C . ASP B 1 123 ? 9.281 -29 -9.531 1 92.94 123 ASP B C 1
ATOM 2587 O O . ASP B 1 123 ? 8.578 -30 -9.383 1 92.94 123 ASP B O 1
ATOM 2591 N N . ASP B 1 124 ? 9.43 -28.062 -8.672 1 94.62 124 ASP B N 1
ATOM 2592 C CA . ASP B 1 124 ? 8.625 -28.109 -7.461 1 94.62 124 ASP B CA 1
ATOM 2593 C C . ASP B 1 124 ? 7.133 -28.062 -7.789 1 94.62 124 ASP B C 1
ATOM 2595 O O . ASP B 1 124 ? 6.324 -28.719 -7.133 1 94.62 124 ASP B O 1
ATOM 2599 N N . ILE B 1 125 ? 6.789 -27.281 -8.844 1 95.56 125 ILE B N 1
ATOM 2600 C CA . ILE B 1 125 ? 5.395 -27.156 -9.242 1 95.56 125 ILE B CA 1
ATOM 2601 C C . ILE B 1 125 ? 4.918 -28.453 -9.883 1 95.56 125 ILE B C 1
ATOM 2603 O O . ILE B 1 125 ? 3.773 -28.875 -9.688 1 95.56 125 ILE B O 1
ATOM 2607 N N . PHE B 1 126 ? 5.809 -29.125 -10.633 1 96.31 126 PHE B N 1
ATOM 2608 C CA . PHE B 1 126 ? 5.516 -30.422 -11.227 1 96.31 126 PHE B CA 1
ATOM 2609 C C . PHE B 1 126 ? 5.109 -31.438 -10.148 1 96.31 126 PHE B C 1
ATOM 2611 O O . PHE B 1 126 ? 4.117 -32.156 -10.305 1 96.31 126 PHE B O 1
ATOM 2618 N N . LYS B 1 127 ? 5.781 -31.406 -9.078 1 94.12 127 LYS B N 1
ATOM 2619 C CA . LYS B 1 127 ? 5.5 -32.312 -7.957 1 94.12 127 LYS B CA 1
ATOM 2620 C C . LYS B 1 127 ? 4.23 -31.891 -7.219 1 94.12 127 LYS B C 1
ATOM 2622 O O . LYS B 1 127 ? 3.432 -32.719 -6.816 1 94.12 127 LYS B O 1
ATOM 2627 N N . LEU B 1 128 ? 4.129 -30.562 -7.113 1 94.44 128 LEU B N 1
ATOM 2628 C CA . LEU B 1 128 ? 2.967 -30.016 -6.422 1 94.44 128 LEU B CA 1
ATOM 2629 C C . LEU B 1 128 ? 1.677 -30.438 -7.125 1 94.44 128 LEU B C 1
ATOM 2631 O O . LEU B 1 128 ? 0.662 -30.688 -6.469 1 94.44 128 LEU B O 1
ATOM 2635 N N . LEU B 1 129 ? 1.74 -30.547 -8.406 1 94.94 129 LEU B N 1
ATOM 2636 C CA . LEU B 1 129 ? 0.577 -30.906 -9.211 1 94.94 129 LEU B CA 1
ATOM 2637 C C . LEU B 1 129 ? 0.466 -32.438 -9.352 1 94.94 129 LEU B C 1
ATOM 2639 O O . LEU B 1 129 ? -0.351 -32.906 -10.133 1 94.94 129 LEU B O 1
ATOM 2643 N N . LYS B 1 130 ? 1.387 -33.156 -8.672 1 92.5 130 LYS B N 1
ATOM 2644 C CA . LYS B 1 130 ? 1.382 -34.625 -8.586 1 92.5 130 LYS B CA 1
ATOM 2645 C C . LYS B 1 130 ? 1.57 -35.25 -9.969 1 92.5 130 LYS B C 1
ATOM 2647 O O . LYS B 1 130 ? 0.896 -36.219 -10.305 1 92.5 130 LYS B O 1
ATOM 2652 N N . LEU B 1 131 ? 2.363 -34.594 -10.734 1 94.38 131 LEU B N 1
ATOM 2653 C CA . LEU B 1 131 ? 2.629 -35.094 -12.078 1 94.38 131 LEU B CA 1
ATOM 2654 C C . LEU B 1 131 ? 3.787 -36.094 -12.078 1 94.38 131 LEU B C 1
ATOM 2656 O O . LEU B 1 131 ? 4.039 -36.75 -13.078 1 94.38 131 LEU B O 1
ATOM 2660 N N . ASP B 1 132 ? 4.383 -36.25 -10.922 1 88.69 132 ASP B N 1
ATOM 2661 C CA . ASP B 1 132 ? 5.547 -37.094 -10.805 1 88.69 132 ASP B CA 1
ATOM 2662 C C . ASP B 1 132 ? 5.148 -38.5 -10.289 1 88.69 132 ASP B C 1
ATOM 2664 O O . ASP B 1 132 ? 6.008 -39.344 -10.055 1 88.69 132 ASP B O 1
ATOM 2668 N N . TYR B 1 133 ? 3.93 -38.656 -10.109 1 84.44 133 TYR B N 1
ATOM 2669 C CA . TYR B 1 133 ? 3.469 -39.906 -9.461 1 84.44 133 TYR B CA 1
ATOM 2670 C C . TYR B 1 133 ? 3.418 -41.031 -10.461 1 84.44 133 TYR B C 1
ATOM 2672 O O . TYR B 1 133 ? 3.828 -42.156 -10.141 1 84.44 133 TYR B O 1
ATOM 2680 N N . ARG B 1 134 ? 2.814 -40.875 -11.586 1 87.12 134 ARG B N 1
ATOM 2681 C CA . ARG B 1 134 ? 2.631 -41.938 -12.57 1 87.12 134 ARG B CA 1
ATOM 2682 C C . ARG B 1 134 ? 2.941 -41.438 -13.977 1 87.12 134 ARG B C 1
ATOM 2684 O O . ARG B 1 134 ? 2.287 -40.5 -14.477 1 87.12 134 ARG B O 1
ATOM 2691 N N . ILE B 1 135 ? 3.846 -42.031 -14.609 1 89.31 135 ILE B N 1
ATOM 2692 C CA . ILE B 1 135 ? 4.277 -41.594 -15.93 1 89.31 135 ILE B CA 1
ATOM 2693 C C . ILE B 1 135 ? 3.262 -42.062 -16.984 1 89.31 135 ILE B C 1
ATOM 2695 O O . ILE B 1 135 ? 3.09 -41.406 -18.016 1 89.31 135 ILE B O 1
ATOM 2699 N N . GLU B 1 136 ? 2.535 -43.188 -16.766 1 85.38 136 GLU B N 1
ATOM 2700 C CA . GLU B 1 136 ? 1.632 -43.812 -17.734 1 85.38 136 GLU B CA 1
ATOM 2701 C C . GLU B 1 136 ? 0.487 -42.844 -18.094 1 85.38 136 GLU B C 1
ATOM 2703 O O . GLU B 1 136 ? -0.001 -42.844 -19.219 1 85.38 136 GLU B O 1
ATOM 2708 N N . ASP B 1 137 ? 0.053 -42 -17.141 1 84.25 137 ASP B N 1
ATOM 2709 C CA . ASP B 1 137 ? -1.098 -41.125 -17.344 1 84.25 137 ASP B CA 1
ATOM 2710 C C . ASP B 1 137 ? -0.663 -39.688 -17.484 1 84.25 137 ASP B C 1
ATOM 2712 O O . ASP B 1 137 ? -1.492 -38.75 -17.422 1 84.25 137 ASP B O 1
ATOM 2716 N N . LEU B 1 138 ? 0.573 -39.438 -17.75 1 92 138 LEU B N 1
ATOM 2717 C CA . LEU B 1 138 ? 1.127 -38.094 -17.656 1 92 138 LEU B CA 1
ATOM 2718 C C . LEU B 1 138 ? 0.574 -37.188 -18.766 1 92 138 LEU B C 1
ATOM 2720 O O . LEU B 1 138 ? 0.143 -36.062 -18.5 1 92 138 LEU B O 1
ATOM 2724 N N . LEU B 1 139 ? 0.47 -37.656 -19.984 1 91 139 LEU B N 1
ATOM 2725 C CA . LEU B 1 139 ? 0.081 -36.844 -21.125 1 91 139 LEU B CA 1
ATOM 2726 C C . LEU B 1 139 ? -1.422 -36.562 -21.125 1 91 139 LEU B C 1
ATOM 2728 O O . LEU B 1 139 ? -1.904 -35.688 -21.844 1 91 139 LEU B O 1
ATOM 2732 N N . THR B 1 140 ? -2.182 -37.375 -20.328 1 88.25 140 THR B N 1
ATOM 2733 C CA . THR B 1 140 ? -3.627 -37.188 -20.25 1 88.25 140 THR B CA 1
ATOM 2734 C C . THR B 1 140 ? -4.02 -36.562 -18.922 1 88.25 140 THR B C 1
ATOM 2736 O O . THR B 1 140 ? -5.203 -36.312 -18.656 1 88.25 140 THR B O 1
ATOM 2739 N N . ASN B 1 141 ? -3.023 -36.344 -18.094 1 91.12 141 ASN B N 1
ATOM 2740 C CA . ASN B 1 141 ? -3.293 -35.719 -16.812 1 91.12 141 ASN B CA 1
ATOM 2741 C C . ASN B 1 141 ? -3.803 -34.281 -16.984 1 91.12 141 ASN B C 1
ATOM 2743 O O . ASN B 1 141 ? -3.15 -33.469 -17.641 1 91.12 141 ASN B O 1
ATOM 2747 N N . PRO B 1 142 ? -4.93 -33.938 -16.422 1 89.5 142 PRO B N 1
ATOM 2748 C CA . PRO B 1 142 ? -5.516 -32.625 -16.625 1 89.5 142 PRO B CA 1
ATOM 2749 C C . PRO B 1 142 ? -4.656 -31.5 -16.047 1 89.5 142 PRO B C 1
ATOM 2751 O O . PRO B 1 142 ? -4.785 -30.344 -16.453 1 89.5 142 PRO B O 1
ATOM 2754 N N . ASN B 1 143 ? -3.703 -31.859 -15.164 1 93.38 143 ASN B N 1
ATOM 2755 C CA . ASN B 1 143 ? -2.854 -30.844 -14.531 1 93.38 143 ASN B CA 1
ATOM 2756 C C . ASN B 1 143 ? -1.652 -30.5 -15.406 1 93.38 143 ASN B C 1
ATOM 2758 O O . ASN B 1 143 ? -0.93 -29.547 -15.125 1 93.38 143 ASN B O 1
ATOM 2762 N N . LEU B 1 144 ? -1.46 -31.266 -16.469 1 93.94 144 LEU B N 1
ATOM 2763 C CA . LEU B 1 144 ? -0.286 -31.031 -17.312 1 93.94 144 LEU B CA 1
ATOM 2764 C C . LEU B 1 144 ? -0.339 -29.656 -17.938 1 93.94 144 LEU B C 1
ATOM 2766 O O . LEU B 1 144 ? 0.665 -28.938 -17.969 1 93.94 144 LEU B O 1
ATOM 2770 N N . ALA B 1 145 ? -1.528 -29.297 -18.453 1 92.62 145 ALA B N 1
ATOM 2771 C CA . ALA B 1 145 ? -1.685 -27.984 -19.078 1 92.62 145 ALA B CA 1
ATOM 2772 C C . ALA B 1 145 ? -1.384 -26.859 -18.078 1 92.62 145 ALA B C 1
ATOM 2774 O O . ALA B 1 145 ? -0.768 -25.859 -18.438 1 92.62 145 ALA B O 1
ATOM 2775 N N . THR B 1 146 ? -1.808 -27.047 -16.859 1 95.12 146 THR B N 1
ATOM 2776 C CA . THR B 1 146 ? -1.532 -26.094 -15.789 1 95.12 146 THR B CA 1
ATOM 2777 C C . THR B 1 146 ? -0.031 -25.969 -15.539 1 95.12 146 THR B C 1
ATOM 2779 O O . THR B 1 146 ? 0.504 -24.875 -15.438 1 95.12 146 THR B O 1
ATOM 2782 N N . TYR B 1 147 ? 0.599 -27.125 -15.5 1 95.75 147 TYR B N 1
ATOM 2783 C CA . TYR B 1 147 ? 2.043 -27.109 -15.297 1 95.75 147 TYR B CA 1
ATOM 2784 C C . TYR B 1 147 ? 2.752 -26.344 -16.406 1 95.75 147 TYR B C 1
ATOM 2786 O O . TYR B 1 147 ? 3.645 -25.547 -16.141 1 95.75 147 TYR B O 1
ATOM 2794 N N . VAL B 1 148 ? 2.357 -26.594 -17.609 1 94.81 148 VAL B N 1
ATOM 2795 C CA . VAL B 1 148 ? 2.996 -25.938 -18.734 1 94.81 148 VAL B CA 1
ATOM 2796 C C . VAL B 1 148 ? 2.877 -24.422 -18.609 1 94.81 148 VAL B C 1
ATOM 2798 O O . VAL B 1 148 ? 3.838 -23.688 -18.859 1 94.81 148 VAL B O 1
ATOM 2801 N N . THR B 1 149 ? 1.739 -23.953 -18.203 1 95.19 149 THR B N 1
ATOM 2802 C CA . THR B 1 149 ? 1.519 -22.516 -18 1 95.19 149 THR B CA 1
ATOM 2803 C C . THR B 1 149 ? 2.504 -21.969 -16.969 1 95.19 149 THR B C 1
ATOM 2805 O O . THR B 1 149 ? 3.146 -20.938 -17.219 1 95.19 149 THR B O 1
ATOM 2808 N N . TYR B 1 150 ? 2.672 -22.594 -15.883 1 96.94 150 TYR B N 1
ATOM 2809 C CA . TYR B 1 150 ? 3.561 -22.141 -14.82 1 96.94 150 TYR B CA 1
ATOM 2810 C C . TYR B 1 150 ? 5.02 -22.266 -15.242 1 96.94 150 TYR B C 1
ATOM 2812 O O . TYR B 1 150 ? 5.832 -21.375 -14.953 1 96.94 150 TYR B O 1
ATOM 2820 N N . MET B 1 151 ? 5.32 -23.359 -15.914 1 96.38 151 MET B N 1
ATOM 2821 C CA . MET B 1 151 ? 6.68 -23.516 -16.438 1 96.38 151 MET B CA 1
ATOM 2822 C C . MET B 1 151 ? 7.055 -22.359 -17.344 1 96.38 151 MET B C 1
ATOM 2824 O O . MET B 1 151 ? 8.148 -21.812 -17.25 1 96.38 151 MET B O 1
ATOM 2828 N N . ASN B 1 152 ? 6.133 -22 -18.203 1 95.69 152 ASN B N 1
ATOM 2829 C CA . ASN B 1 152 ? 6.375 -20.891 -19.125 1 95.69 152 ASN B CA 1
ATOM 2830 C C . ASN B 1 152 ? 6.57 -19.562 -18.375 1 95.69 152 ASN B C 1
ATOM 2832 O O . ASN B 1 152 ? 7.387 -18.734 -18.781 1 95.69 152 ASN B O 1
ATOM 2836 N N . LEU B 1 153 ? 5.848 -19.406 -17.328 1 96.12 153 LEU B N 1
ATOM 2837 C CA . LEU B 1 153 ? 6.004 -18.203 -16.516 1 96.12 153 LEU B CA 1
ATOM 2838 C C . LEU B 1 153 ? 7.359 -18.188 -15.82 1 96.12 153 LEU B C 1
ATOM 2840 O O . LEU B 1 153 ? 8.031 -17.141 -15.789 1 96.12 153 LEU B O 1
ATOM 2844 N N . PHE B 1 154 ? 7.77 -19.312 -15.273 1 96.44 154 PHE B N 1
ATOM 2845 C CA . PHE B 1 154 ? 9.102 -19.422 -14.688 1 96.44 154 PHE B CA 1
ATOM 2846 C C . PHE B 1 154 ? 10.172 -19.062 -15.711 1 96.44 154 PHE B C 1
ATOM 2848 O O . PHE B 1 154 ? 11.094 -18.297 -15.422 1 96.44 154 PHE B O 1
ATOM 2855 N N . ASN B 1 155 ? 10.023 -19.625 -16.875 1 95.56 155 ASN B N 1
ATOM 2856 C CA . ASN B 1 155 ? 10.977 -19.359 -17.938 1 95.56 155 ASN B CA 1
ATOM 2857 C C . ASN B 1 155 ? 11.008 -17.891 -18.312 1 95.56 155 ASN B C 1
ATOM 2859 O O . ASN B 1 155 ? 12.078 -17.312 -18.547 1 95.56 155 ASN B O 1
ATOM 2863 N N . LYS B 1 156 ? 9.859 -17.266 -18.391 1 95.44 156 LYS B N 1
ATOM 2864 C CA . LYS B 1 156 ? 9.742 -15.859 -18.734 1 95.44 156 LYS B CA 1
ATOM 2865 C C . LYS B 1 156 ? 10.484 -14.984 -17.734 1 95.44 156 LYS B C 1
ATOM 2867 O O . LYS B 1 156 ? 11.117 -14 -18.109 1 95.44 156 LYS B O 1
ATOM 2872 N N . TYR B 1 157 ? 10.445 -15.391 -16.484 1 93 157 TYR B N 1
ATOM 2873 C CA . TYR B 1 157 ? 11.008 -14.555 -15.43 1 93 157 TYR B CA 1
ATOM 2874 C C . TYR B 1 157 ? 12.445 -14.953 -15.117 1 93 157 TYR B C 1
ATOM 2876 O O . TYR B 1 157 ? 13.109 -14.32 -14.297 1 93 157 TYR B O 1
ATOM 2884 N N . SER B 1 158 ? 12.867 -16.016 -15.719 1 90.88 158 SER B N 1
ATOM 2885 C CA . SER B 1 158 ? 14.242 -16.469 -15.508 1 90.88 158 SER B CA 1
ATOM 2886 C C . SER B 1 158 ? 14.953 -16.703 -16.828 1 90.88 158 SER B C 1
ATOM 2888 O O . SER B 1 158 ? 15.383 -17.828 -17.125 1 90.88 158 SER B O 1
ATOM 2890 N N . PRO B 1 159 ? 15.18 -15.625 -17.438 1 89.44 159 PRO B N 1
ATOM 2891 C CA . PRO B 1 159 ? 15.875 -15.812 -18.719 1 89.44 159 PRO B CA 1
ATOM 2892 C C . PRO B 1 159 ? 17.266 -16.438 -18.547 1 89.44 159 PRO B C 1
ATOM 2894 O O . PRO B 1 159 ? 18 -16.062 -17.625 1 89.44 159 PRO B O 1
ATOM 2897 N N . GLY B 1 160 ? 17.656 -17.438 -19.391 1 88.56 160 GLY B N 1
ATOM 2898 C CA . GLY B 1 160 ? 18.938 -18.125 -19.328 1 88.56 160 GLY B CA 1
ATOM 2899 C C . GLY B 1 160 ? 18.891 -19.391 -18.484 1 88.56 160 GLY B C 1
ATOM 2900 O O . GLY B 1 160 ? 19.859 -20.156 -18.453 1 88.56 160 GLY B O 1
ATOM 2901 N N . ARG B 1 161 ? 17.797 -19.5 -17.766 1 88.25 161 ARG B N 1
ATOM 2902 C CA . ARG B 1 161 ? 17.656 -20.703 -16.922 1 88.25 161 ARG B CA 1
ATOM 2903 C C . ARG B 1 161 ? 16.359 -21.438 -17.234 1 88.25 161 ARG B C 1
ATOM 2905 O O . ARG B 1 161 ? 15.711 -21.969 -16.344 1 88.25 161 ARG B O 1
ATOM 2912 N N . GLU B 1 162 ? 16.031 -21.422 -18.469 1 91.38 162 GLU B N 1
ATOM 2913 C CA . GLU B 1 162 ? 14.742 -21.984 -18.906 1 91.38 162 GLU B CA 1
ATOM 2914 C C . GLU B 1 162 ? 14.758 -23.5 -18.844 1 91.38 162 GLU B C 1
ATOM 2916 O O . GLU B 1 162 ? 15.812 -24.125 -19 1 91.38 162 GLU B O 1
ATOM 2921 N N . THR B 1 163 ? 13.641 -24.047 -18.562 1 92.44 163 THR B N 1
ATOM 2922 C CA . THR B 1 163 ? 13.438 -25.5 -18.641 1 92.44 163 THR B CA 1
ATOM 2923 C C . THR B 1 163 ? 12.359 -25.844 -19.656 1 92.44 163 THR B C 1
ATOM 2925 O O . THR B 1 163 ? 11.711 -24.938 -20.203 1 92.44 163 THR B O 1
ATOM 2928 N N . THR B 1 164 ? 12.336 -27.125 -20.109 1 92.69 164 THR B N 1
ATOM 2929 C CA . THR B 1 164 ? 11.336 -27.625 -21.047 1 92.69 164 THR B CA 1
ATOM 2930 C C . THR B 1 164 ? 10.594 -28.812 -20.438 1 92.69 164 THR B C 1
ATOM 2932 O O . THR B 1 164 ? 11.016 -29.375 -19.422 1 92.69 164 THR B O 1
ATOM 2935 N N . LEU B 1 165 ? 9.461 -29.109 -21.078 1 93.88 165 LEU B N 1
ATOM 2936 C CA . LEU B 1 165 ? 8.695 -30.281 -20.656 1 93.88 165 LEU B CA 1
ATOM 2937 C C . LEU B 1 165 ? 9.547 -31.547 -20.75 1 93.88 165 LEU B C 1
ATOM 2939 O O . LEU B 1 165 ? 9.523 -32.375 -19.844 1 93.88 165 LEU B O 1
ATOM 2943 N N . ALA B 1 166 ? 10.281 -31.703 -21.812 1 92.19 166 ALA B N 1
ATOM 2944 C CA . ALA B 1 166 ? 11.148 -32.844 -22.031 1 92.19 166 ALA B CA 1
ATOM 2945 C C . ALA B 1 166 ? 12.18 -33 -20.922 1 92.19 166 ALA B C 1
ATOM 2947 O O . ALA B 1 166 ? 12.367 -34.062 -20.359 1 92.19 166 ALA B O 1
ATOM 2948 N N . ASN B 1 167 ? 12.773 -31.875 -20.578 1 92.56 167 ASN B N 1
ATOM 2949 C CA . ASN B 1 167 ? 13.766 -31.875 -19.5 1 92.56 167 ASN B CA 1
ATOM 2950 C C . ASN B 1 167 ? 13.156 -32.281 -18.172 1 92.56 167 ASN B C 1
ATOM 2952 O O . ASN B 1 167 ? 13.75 -33.062 -17.422 1 92.56 167 ASN B O 1
ATOM 2956 N N . THR B 1 168 ? 12.023 -31.75 -17.906 1 94.31 168 THR B N 1
ATOM 2957 C CA . THR B 1 168 ? 11.344 -32.062 -16.656 1 94.31 168 THR B CA 1
ATOM 2958 C C . THR B 1 168 ? 10.984 -33.531 -16.578 1 94.31 168 THR B C 1
ATOM 2960 O O . THR B 1 168 ? 11.172 -34.156 -15.539 1 94.31 168 THR B O 1
ATOM 2963 N N . PHE B 1 169 ? 10.469 -34.094 -17.688 1 94.81 169 PHE B N 1
ATOM 2964 C CA . PHE B 1 169 ? 10.094 -35.5 -17.719 1 94.81 169 PHE B CA 1
ATOM 2965 C C . PHE B 1 169 ? 11.312 -36.406 -17.5 1 94.81 169 PHE B C 1
ATOM 2967 O O . PHE B 1 169 ? 11.273 -37.312 -16.688 1 94.81 169 PHE B O 1
ATOM 2974 N N . VAL B 1 170 ? 12.32 -36.062 -18.156 1 93.19 170 VAL B N 1
ATOM 2975 C CA . VAL B 1 170 ? 13.531 -36.875 -18.078 1 93.19 170 VAL B CA 1
ATOM 2976 C C . VAL B 1 170 ? 14.109 -36.812 -16.656 1 93.19 170 VAL B C 1
ATOM 2978 O O . VAL B 1 170 ? 14.547 -37.812 -16.109 1 93.19 170 VAL B O 1
ATOM 2981 N N . LYS B 1 171 ? 14.133 -35.688 -16.109 1 92.38 171 LYS B N 1
ATOM 2982 C CA . LYS B 1 171 ? 14.641 -35.5 -14.75 1 92.38 171 LYS B CA 1
ATOM 2983 C C . LYS B 1 171 ? 13.812 -36.312 -13.742 1 92.38 171 LYS B C 1
ATOM 2985 O O . LYS B 1 171 ? 14.359 -36.875 -12.789 1 92.38 171 LYS B O 1
ATOM 2990 N N . SER B 1 172 ? 12.484 -36.344 -14 1 93.44 172 SER B N 1
ATOM 2991 C CA . SER B 1 172 ? 11.57 -36.938 -13.031 1 93.44 172 SER B CA 1
ATOM 2992 C C . SER B 1 172 ? 11.508 -38.469 -13.211 1 93.44 172 SER B C 1
ATOM 2994 O O . SER B 1 172 ? 11.352 -39.188 -12.234 1 93.44 172 SER B O 1
ATOM 2996 N N . TYR B 1 173 ? 11.688 -38.938 -14.477 1 93.81 173 TYR B N 1
ATOM 2997 C CA . TYR B 1 173 ? 11.359 -40.344 -14.719 1 93.81 173 TYR B CA 1
ATOM 2998 C C . TYR B 1 173 ? 12.547 -41.094 -15.344 1 93.81 173 TYR B C 1
ATOM 3000 O O . TYR B 1 173 ? 12.57 -42.312 -15.367 1 93.81 173 TYR B O 1
ATOM 3008 N N . GLY B 1 174 ? 13.469 -40.406 -15.844 1 92.12 174 GLY B N 1
ATOM 3009 C CA . GLY B 1 174 ? 14.586 -41 -16.562 1 92.12 174 GLY B CA 1
ATOM 3010 C C . GLY B 1 174 ? 14.328 -41.156 -18.047 1 92.12 174 GLY B C 1
ATOM 3011 O O . GLY B 1 174 ? 13.172 -41.25 -18.484 1 92.12 174 GLY B O 1
ATOM 3012 N N . ASN B 1 175 ? 15.375 -41.25 -18.812 1 91.88 175 ASN B N 1
ATOM 3013 C CA . ASN B 1 175 ? 15.32 -41.281 -20.266 1 91.88 175 ASN B CA 1
ATOM 3014 C C . ASN B 1 175 ? 14.539 -42.5 -20.766 1 91.88 175 ASN B C 1
ATOM 3016 O O . ASN B 1 175 ? 13.68 -42.375 -21.641 1 91.88 175 ASN B O 1
ATOM 3020 N N . GLU B 1 176 ? 14.773 -43.625 -20.156 1 92.69 176 GLU B N 1
ATOM 3021 C CA . GLU B 1 176 ? 14.172 -44.875 -20.625 1 92.69 176 GLU B CA 1
ATOM 3022 C C . GLU B 1 176 ? 12.656 -44.844 -20.422 1 92.69 176 GLU B C 1
ATOM 3024 O O . GLU B 1 176 ? 11.898 -45.188 -21.344 1 92.69 176 GLU B O 1
ATOM 3029 N N . ALA B 1 177 ? 12.281 -44.469 -19.281 1 94.12 177 ALA B N 1
ATOM 3030 C CA . ALA B 1 177 ? 10.852 -44.438 -18.969 1 94.12 177 ALA B CA 1
ATOM 3031 C C . ALA B 1 177 ? 10.117 -43.438 -19.859 1 94.12 177 ALA B C 1
ATOM 3033 O O . ALA B 1 177 ? 9.008 -43.688 -20.312 1 94.12 177 ALA B O 1
ATOM 3034 N N . VAL B 1 178 ? 10.734 -42.312 -20.125 1 94.56 178 VAL B N 1
ATOM 3035 C CA . VAL B 1 178 ? 10.125 -41.281 -20.953 1 94.56 178 VAL B CA 1
ATOM 3036 C C . VAL B 1 178 ? 10.016 -41.781 -22.406 1 94.56 178 VAL B C 1
ATOM 3038 O O . VAL B 1 178 ? 8.992 -41.562 -23.062 1 94.56 178 VAL B O 1
ATOM 3041 N N . ALA B 1 179 ? 11.047 -42.438 -22.844 1 92.12 179 ALA B N 1
ATOM 3042 C CA . ALA B 1 179 ? 11.016 -43 -24.203 1 92.12 179 ALA B CA 1
ATOM 3043 C C . ALA B 1 179 ? 9.875 -44 -24.375 1 92.12 179 ALA B C 1
ATOM 3045 O O . ALA B 1 179 ? 9.164 -43.969 -25.375 1 92.12 179 ALA B O 1
ATOM 3046 N N . LYS B 1 180 ? 9.75 -44.812 -23.359 1 93.69 180 LYS B N 1
ATOM 3047 C CA . LYS B 1 180 ? 8.68 -45.812 -23.391 1 93.69 180 LYS B CA 1
ATOM 3048 C C . LYS B 1 180 ? 7.312 -45.156 -23.391 1 93.69 180 LYS B C 1
ATOM 3050 O O . LYS B 1 180 ? 6.406 -45.594 -24.109 1 93.69 180 LYS B O 1
ATOM 3055 N N . MET B 1 181 ? 7.188 -44.125 -22.594 1 94.38 181 MET B N 1
ATOM 3056 C CA . MET B 1 181 ? 5.926 -43.406 -22.516 1 94.38 181 MET B CA 1
ATOM 3057 C C . MET B 1 181 ? 5.605 -42.719 -23.844 1 94.38 181 MET B C 1
ATOM 3059 O O . MET B 1 181 ? 4.465 -42.781 -24.312 1 94.38 181 MET B O 1
ATOM 3063 N N . VAL B 1 182 ? 6.559 -42.156 -24.5 1 94.62 182 VAL B N 1
ATOM 3064 C CA . VAL B 1 182 ? 6.383 -41.5 -25.781 1 94.62 182 VAL B CA 1
ATOM 3065 C C . VAL B 1 182 ? 5.949 -42.5 -26.844 1 94.62 182 VAL B C 1
ATOM 3067 O O . VAL B 1 182 ? 5.023 -42.219 -27.609 1 94.62 182 VAL B O 1
ATOM 3070 N N . GLU B 1 183 ? 6.602 -43.625 -26.828 1 93.69 183 GLU B N 1
ATOM 3071 C CA . GLU B 1 183 ? 6.262 -44.656 -27.797 1 93.69 183 GLU B CA 1
ATOM 3072 C C . GLU B 1 183 ? 4.828 -45.156 -27.609 1 93.69 183 GLU B C 1
ATOM 3074 O O . GLU B 1 183 ? 4.094 -45.344 -28.578 1 93.69 183 GLU B O 1
ATOM 3079 N N . ALA B 1 184 ? 4.477 -45.344 -26.406 1 93.88 184 ALA B N 1
ATOM 3080 C CA . ALA B 1 184 ? 3.121 -45.781 -26.094 1 93.88 184 ALA B CA 1
ATOM 3081 C C . ALA B 1 184 ? 2.098 -44.719 -26.453 1 93.88 184 ALA B C 1
ATOM 3083 O O . ALA B 1 184 ? 1.024 -45.031 -26.984 1 93.88 184 ALA B O 1
ATOM 3084 N N . ALA B 1 185 ? 2.395 -43.438 -26.188 1 93.19 185 ALA B N 1
ATOM 3085 C CA . ALA B 1 185 ? 1.478 -42.344 -26.391 1 93.19 185 ALA B CA 1
ATOM 3086 C C . ALA B 1 185 ? 1.27 -42.062 -27.875 1 93.19 185 ALA B C 1
ATOM 3088 O O . ALA B 1 185 ? 0.24 -41.531 -28.281 1 93.19 185 ALA B O 1
ATOM 3089 N N . LYS B 1 186 ? 2.229 -42.406 -28.688 1 93.56 186 LYS B N 1
ATOM 3090 C CA . LYS B 1 186 ? 2.121 -42.219 -30.141 1 93.56 186 LYS B CA 1
ATOM 3091 C C . LYS B 1 186 ? 1.032 -43.125 -30.719 1 93.56 186 LYS B C 1
ATOM 3093 O O . LYS B 1 186 ? 0.527 -42.844 -31.812 1 93.56 186 LYS B O 1
ATOM 3098 N N . LYS B 1 187 ? 0.717 -44.125 -30 1 92.88 187 LYS B N 1
ATOM 3099 C CA . LYS B 1 187 ? -0.239 -45.125 -30.5 1 92.88 187 LYS B CA 1
ATOM 3100 C C . LYS B 1 187 ? -1.668 -44.719 -30.125 1 92.88 187 LYS B C 1
ATOM 3102 O O . LYS B 1 187 ? -2.623 -45.375 -30.562 1 92.88 187 LYS B O 1
ATOM 3107 N N . VAL B 1 188 ? -1.805 -43.75 -29.344 1 91.19 188 VAL B N 1
ATOM 3108 C CA . VAL B 1 188 ? -3.115 -43.281 -28.906 1 91.19 188 VAL B CA 1
ATOM 3109 C C . VAL B 1 188 ? -3.465 -42 -29.625 1 91.19 188 VAL B C 1
ATOM 3111 O O . VAL B 1 188 ? -2.727 -41 -29.531 1 91.19 188 VAL B O 1
ATOM 3114 N N . PRO B 1 189 ? -4.531 -41.938 -30.297 1 92.75 189 PRO B N 1
ATOM 3115 C CA . PRO B 1 189 ? -4.883 -40.812 -31.125 1 92.75 189 PRO B CA 1
ATOM 3116 C C . PRO B 1 189 ? -4.914 -39.5 -30.359 1 92.75 189 PRO B C 1
ATOM 3118 O O . PRO B 1 189 ? -4.445 -38.469 -30.844 1 92.75 189 PRO B O 1
ATOM 3121 N N . SER B 1 190 ? -5.367 -39.469 -29.188 1 89.31 190 SER B N 1
ATOM 3122 C CA . SER B 1 190 ? -5.547 -38.25 -28.422 1 89.31 190 SER B CA 1
ATOM 3123 C C . SER B 1 190 ? -4.207 -37.688 -27.969 1 89.31 190 SER B C 1
ATOM 3125 O O . SER B 1 190 ? -4.109 -36.5 -27.625 1 89.31 190 SER B O 1
ATOM 3127 N N . THR B 1 191 ? -3.135 -38.438 -27.922 1 92.56 191 THR B N 1
ATOM 3128 C CA . THR B 1 191 ? -1.854 -38 -27.406 1 92.56 191 THR B CA 1
ATOM 3129 C C . THR B 1 191 ? -0.778 -38.031 -28.484 1 92.56 191 THR B C 1
ATOM 3131 O O . THR B 1 191 ? 0.359 -37.625 -28.266 1 92.56 191 THR B O 1
ATOM 3134 N N . GLU B 1 192 ? -1.055 -38.531 -29.609 1 92.75 192 GLU B N 1
ATOM 3135 C CA . GLU B 1 192 ? -0.093 -38.812 -30.672 1 92.75 192 GLU B CA 1
ATOM 3136 C C . GLU B 1 192 ? 0.705 -37.594 -31.047 1 92.75 192 GLU B C 1
ATOM 3138 O O . GLU B 1 192 ? 1.938 -37.594 -31.047 1 92.75 192 GLU B O 1
ATOM 3143 N N . LYS B 1 193 ? -0.001 -36.531 -31.391 1 91.88 193 LYS B N 1
ATOM 3144 C CA . LYS B 1 193 ? 0.665 -35.312 -31.828 1 91.88 193 LYS B CA 1
ATOM 3145 C C . LYS B 1 193 ? 1.618 -34.781 -30.766 1 91.88 193 LYS B C 1
ATOM 3147 O O . LYS B 1 193 ? 2.764 -34.438 -31.062 1 91.88 193 LYS B O 1
ATOM 3152 N N . PHE B 1 194 ? 1.119 -34.719 -29.609 1 91.12 194 PHE B N 1
ATOM 3153 C CA . PHE B 1 194 ? 1.936 -34.25 -28.5 1 91.12 194 PHE B CA 1
ATOM 3154 C C . PHE B 1 194 ? 3.152 -35.125 -28.297 1 91.12 194 PHE B C 1
ATOM 3156 O O . PHE B 1 194 ? 4.254 -34.625 -28.031 1 91.12 194 PHE B O 1
ATOM 3163 N N . ALA B 1 195 ? 2.973 -36.406 -28.359 1 92.88 195 ALA B N 1
ATOM 3164 C CA . ALA B 1 195 ? 4.062 -37.375 -28.203 1 92.88 195 ALA B CA 1
ATOM 3165 C C . ALA B 1 195 ? 5.133 -37.156 -29.266 1 92.88 195 ALA B C 1
ATOM 3167 O O . ALA B 1 195 ? 6.328 -37.25 -28.984 1 92.88 195 ALA B O 1
ATOM 3168 N N . GLN B 1 196 ? 4.699 -36.906 -30.438 1 93.38 196 GLN B N 1
ATOM 3169 C CA . GLN B 1 196 ? 5.645 -36.656 -31.531 1 93.38 196 GLN B CA 1
ATOM 3170 C C . GLN B 1 196 ? 6.477 -35.406 -31.25 1 93.38 196 GLN B C 1
ATOM 3172 O O . GLN B 1 196 ? 7.691 -35.406 -31.484 1 93.38 196 GLN B O 1
ATOM 3177 N N . GLU B 1 197 ? 5.836 -34.406 -30.828 1 91.75 197 GLU B N 1
ATOM 3178 C CA . GLU B 1 197 ? 6.539 -33.156 -30.484 1 91.75 197 GLU B CA 1
ATOM 3179 C C . GLU B 1 197 ? 7.543 -33.406 -29.359 1 91.75 197 GLU B C 1
ATOM 3181 O O . GLU B 1 197 ? 8.664 -32.875 -29.406 1 91.75 197 GLU B O 1
ATOM 3186 N N . LEU B 1 198 ? 7.113 -34.094 -28.375 1 92.44 198 LEU B N 1
ATOM 3187 C CA . LEU B 1 198 ? 7.988 -34.406 -27.25 1 92.44 198 LEU B CA 1
ATOM 3188 C C . LEU B 1 198 ? 9.188 -35.25 -27.703 1 92.44 198 LEU B C 1
ATOM 3190 O O . LEU B 1 198 ? 10.305 -35.031 -27.219 1 92.44 198 LEU B O 1
ATOM 3194 N N . GLN B 1 199 ? 8.961 -36.156 -28.578 1 92.62 199 GLN B N 1
ATOM 3195 C CA . GLN B 1 199 ? 10.039 -37 -29.125 1 92.62 199 GLN B CA 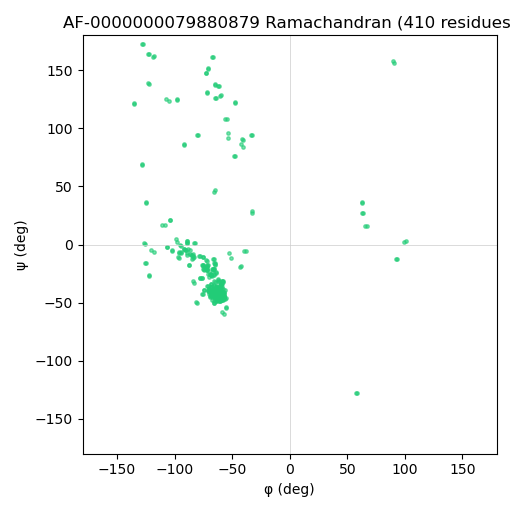1
ATOM 3196 C C . GLN B 1 199 ? 11.094 -36.125 -29.812 1 92.62 199 GLN B C 1
ATOM 3198 O O . GLN B 1 199 ? 12.289 -36.344 -29.609 1 92.62 199 GLN B O 1
ATOM 3203 N N . VAL B 1 200 ? 10.609 -35.219 -30.625 1 91.62 200 VAL B N 1
ATOM 3204 C CA . VAL B 1 200 ? 11.523 -34.312 -31.312 1 91.62 200 VAL B CA 1
ATOM 3205 C C . VAL B 1 200 ? 12.336 -33.5 -30.297 1 91.62 200 VAL B C 1
ATOM 3207 O O . VAL B 1 200 ? 13.555 -33.375 -30.438 1 91.62 200 VAL B O 1
ATOM 3210 N N . ALA B 1 201 ? 11.703 -33.062 -29.297 1 90.31 201 ALA B N 1
ATOM 3211 C CA . ALA B 1 201 ? 12.375 -32.281 -28.25 1 90.31 201 ALA B CA 1
ATOM 3212 C C . ALA B 1 201 ? 13.422 -33.125 -27.531 1 90.31 201 ALA B C 1
ATOM 3214 O O . ALA B 1 201 ? 14.508 -32.625 -27.203 1 90.31 201 ALA B O 1
ATOM 3215 N N . LEU B 1 202 ? 13.117 -34.344 -27.234 1 91.19 202 LEU B N 1
ATOM 3216 C CA . LEU B 1 202 ? 14.039 -35.25 -26.562 1 91.19 202 LEU B CA 1
ATOM 3217 C C . LEU B 1 202 ? 15.266 -35.531 -27.422 1 91.19 202 LEU B C 1
ATOM 3219 O O . LEU B 1 202 ? 16.391 -35.531 -26.922 1 91.19 202 LEU B O 1
ATOM 3223 N N . PHE B 1 203 ? 14.977 -35.688 -28.641 1 88.88 203 PHE B N 1
ATOM 3224 C CA . PHE B 1 203 ? 16.062 -35.938 -29.578 1 88.88 203 PHE B CA 1
ATOM 3225 C C . PHE B 1 203 ? 17.016 -34.75 -29.625 1 88.88 203 PHE B C 1
ATOM 3227 O O . PHE B 1 203 ? 18.234 -34.906 -29.656 1 88.88 203 PHE B O 1
ATOM 3234 N N . ASN B 1 204 ? 16.531 -33.594 -29.625 1 85.31 204 ASN B N 1
ATOM 3235 C CA . ASN B 1 204 ? 17.344 -32.375 -29.672 1 85.31 204 ASN B CA 1
ATOM 3236 C C . ASN B 1 204 ? 18.156 -32.188 -28.406 1 85.31 204 ASN B C 1
ATOM 3238 O O . ASN B 1 204 ? 19.25 -31.609 -28.438 1 85.31 204 ASN B O 1
ATOM 3242 N N . GLN B 1 205 ? 17.688 -32.719 -27.312 1 81.81 205 GLN B N 1
ATOM 3243 C CA . GLN B 1 205 ? 18.391 -32.625 -26.031 1 81.81 205 GLN B CA 1
ATOM 3244 C C . GLN B 1 205 ? 19.578 -33.594 -25.984 1 81.81 205 GLN B C 1
ATOM 3246 O O . GLN B 1 205 ? 20.578 -33.312 -25.328 1 81.81 205 GLN B O 1
ATOM 3251 N N . TRP B 1 206 ? 19.484 -34.656 -26.688 1 79.38 206 TRP B N 1
ATOM 3252 C CA . TRP B 1 206 ? 20.5 -35.719 -26.656 1 79.38 206 TRP B CA 1
ATOM 3253 C C . TRP B 1 206 ? 21.609 -35.438 -27.656 1 79.38 206 TRP B C 1
ATOM 3255 O O . TRP B 1 206 ? 22.688 -36.031 -27.578 1 79.38 206 TRP B O 1
ATOM 3265 N N . LEU B 1 207 ? 21.312 -34.562 -28.594 1 71.88 207 LEU B N 1
ATOM 3266 C CA . LEU B 1 207 ? 22.344 -34.125 -29.547 1 71.88 207 LEU B CA 1
ATOM 3267 C C . LEU B 1 207 ? 23.172 -33 -28.984 1 71.88 207 LEU B C 1
ATOM 3269 O O . LEU B 1 207 ? 24.375 -32.906 -29.266 1 71.88 207 LEU B O 1
#

Foldseek 3Di:
DPCPPPPPVPLPQQPLVQLVPQDLLVVPLVVSLVVLCVSRPLVVCPPCSVVDPCNVVSVVVSVVSVVCSVLSVVLVVVVVPDPPLRLLVVLVVQCVDPVRVVSSVSNLLVVLVVCVVVPHALLNVCVSPPLLPDLLCNQVDPCNVSSVVSLVSRCVVDPPPHDDPLRSCCVRPNDVSLVVNLVVQCVPPVRNVVSVVSVVVNVVVVD/DPCPPPPPVPLPQQPLVVLVPQDLLVVPLVVSLVVLCVSRPLVVCPPCSVVDPCNVVSVVVSVVSVVCSVLSVVLVVVVVPDPPLRLLVVLVVQCVDPVRVVSSVSNLLVVLVVCVVVPHALLNVCVSPVLLPDLLCNQVDPCNVSSVVSLVSRCVVDPPPHDDPLRSCCVSPNDVSLVVSLVVQCVPPVRNVVSVVSVVVNVVVVD

Radius of gyration: 31.25 Å; Cα contacts (8 Å, |Δi|>4): 361; chains: 2; bounding box: 60×98×58 Å

Organism: NCBI:txid29920

pLDDT: mean 88.78, std 15.19, range [21.14, 97.81]